Protein AF-0000000084935584 (afdb_homodimer)

Organism: Ferrimonas balearica (strain DSM 9799 / CCM 4581 / KCTC 23876 / PAT) (NCBI:txid550540)

Structure (mmCIF, N/CA/C/O backbone):
data_AF-0000000084935584-model_v1
#
loop_
_entity.id
_entity.type
_entity.pdbx_description
1 polymer 'Glutathione S-transferase domain protein'
#
loop_
_atom_site.group_PDB
_atom_site.id
_atom_site.type_symbol
_atom_site.label_atom_id
_atom_site.label_alt_id
_atom_site.label_comp_id
_atom_site.label_asym_id
_atom_site.label_entity_id
_atom_site.label_seq_id
_atom_site.pdbx_PDB_ins_code
_atom_site.Cartn_x
_atom_site.Cartn_y
_atom_site.Cartn_z
_atom_site.occupancy
_atom_site.B_iso_or_equiv
_atom_site.auth_seq_id
_atom_site.auth_comp_id
_atom_site.auth_asym_id
_atom_site.auth_atom_id
_atom_site.pdbx_PDB_model_num
ATOM 1 N N . MET A 1 1 ? 7.898 24.828 -8.164 1 92.5 1 MET A N 1
ATOM 2 C CA . MET A 1 1 ? 7.336 25 -6.828 1 92.5 1 MET A CA 1
ATOM 3 C C . MET A 1 1 ? 6.426 23.828 -6.469 1 92.5 1 MET A C 1
ATOM 5 O O . MET A 1 1 ? 5.641 23.375 -7.301 1 92.5 1 MET A O 1
ATOM 9 N N . ILE A 1 2 ? 6.57 23.297 -5.289 1 98.44 2 ILE A N 1
ATOM 10 C CA . ILE A 1 2 ? 5.762 22.172 -4.828 1 98.44 2 ILE A CA 1
ATOM 11 C C . ILE A 1 2 ? 4.371 22.656 -4.441 1 98.44 2 ILE A C 1
ATOM 13 O O . ILE A 1 2 ? 4.23 23.594 -3.646 1 98.44 2 ILE A O 1
ATOM 17 N N . THR A 1 3 ? 3.344 22.016 -5.035 1 98.81 3 THR A N 1
ATOM 18 C CA . THR A 1 3 ? 1.957 22.281 -4.66 1 98.81 3 THR A CA 1
ATOM 19 C C . THR A 1 3 ? 1.279 21 -4.164 1 98.81 3 THR A C 1
ATOM 21 O O . THR A 1 3 ? 1.305 19.984 -4.84 1 98.81 3 THR A O 1
ATOM 24 N N . LEU A 1 4 ? 0.753 21.109 -3.008 1 98.88 4 LEU A N 1
ATOM 25 C CA . LEU A 1 4 ? -0.009 20.016 -2.418 1 98.88 4 LEU A CA 1
ATOM 26 C C . LEU A 1 4 ? -1.506 20.297 -2.494 1 98.88 4 LEU A C 1
ATOM 28 O O . LEU A 1 4 ? -1.975 21.328 -2.023 1 98.88 4 LEU A O 1
ATOM 32 N N . TYR A 1 5 ? -2.258 19.406 -3.162 1 98.88 5 TYR A N 1
ATOM 33 C CA . TYR A 1 5 ? -3.713 19.469 -3.236 1 98.88 5 TYR A CA 1
ATOM 34 C C . TYR A 1 5 ? -4.348 18.578 -2.17 1 98.88 5 TYR A C 1
ATOM 36 O O . TYR A 1 5 ? -4.047 17.391 -2.088 1 98.88 5 TYR A O 1
ATOM 44 N N . GLY A 1 6 ? -5.129 19.188 -1.359 1 98.31 6 GLY A N 1
ATOM 45 C CA . GLY A 1 6 ? -5.68 18.391 -0.274 1 98.31 6 GLY A CA 1
ATOM 46 C C . GLY A 1 6 ? -6.828 19.078 0.445 1 98.31 6 GLY A C 1
ATOM 47 O O . GLY A 1 6 ? -7.379 20.062 -0.049 1 98.31 6 GLY A O 1
ATOM 48 N N . PHE A 1 7 ? -7.277 18.453 1.46 1 97.56 7 PHE A N 1
ATOM 49 C CA . PHE A 1 7 ? -8.266 18.938 2.426 1 97.56 7 PHE A CA 1
ATOM 50 C C . PHE A 1 7 ? -7.801 18.656 3.85 1 97.56 7 PHE A C 1
ATOM 52 O O . PHE A 1 7 ? -7.281 17.578 4.137 1 97.56 7 PHE A O 1
ATOM 59 N N . PRO A 1 8 ? -7.941 19.656 4.746 1 95.44 8 PRO A N 1
ATOM 60 C CA . PRO A 1 8 ? -7.449 19.453 6.113 1 95.44 8 PRO A CA 1
ATOM 61 C C . PRO A 1 8 ? -7.98 18.172 6.754 1 95.44 8 PRO A C 1
ATOM 63 O O . PRO A 1 8 ? -9.148 17.828 6.566 1 95.44 8 PRO A O 1
ATOM 66 N N . LYS A 1 9 ? -7.137 17.484 7.461 1 91.12 9 LYS A N 1
ATOM 67 C CA . LYS A 1 9 ? -7.43 16.281 8.227 1 91.12 9 LYS A CA 1
ATOM 68 C C . LYS A 1 9 ? -7.68 15.086 7.305 1 91.12 9 LYS A C 1
ATOM 70 O O . LYS A 1 9 ? -8.328 14.117 7.699 1 91.12 9 LYS A O 1
ATOM 75 N N . SER A 1 10 ? -7.363 15.211 6.027 1 96.06 10 SER A N 1
ATOM 76 C CA . SER A 1 10 ? -7.316 14.086 5.094 1 96.06 10 SER A CA 1
ATOM 77 C C . SER A 1 10 ? -5.902 13.531 4.973 1 96.06 10 SER A C 1
ATOM 79 O O . SER A 1 10 ? -5.012 13.914 5.734 1 96.06 10 SER A O 1
ATOM 81 N N . ARG A 1 11 ? -5.691 12.633 4.047 1 97.75 11 ARG A N 1
ATOM 82 C CA . ARG A 1 11 ? -4.371 12.039 3.863 1 97.75 11 ARG A CA 1
ATOM 83 C C . ARG A 1 11 ? -3.367 13.086 3.375 1 97.75 11 ARG A C 1
ATOM 85 O O . ARG A 1 11 ? -2.158 12.844 3.393 1 97.75 11 ARG A O 1
ATOM 92 N N . SER A 1 12 ? -3.842 14.266 2.957 1 98.31 12 SER A N 1
ATOM 93 C CA . SER A 1 12 ? -2.916 15.32 2.566 1 98.31 12 SER A CA 1
ATOM 94 C C . SER A 1 12 ? -2.035 15.75 3.736 1 98.31 12 SER A C 1
ATOM 96 O O . SER A 1 12 ? -0.905 16.203 3.537 1 98.31 12 SER A O 1
ATOM 98 N N . LEU A 1 13 ? -2.547 15.531 4.965 1 98.56 13 LEU A N 1
ATOM 99 C CA . LEU A 1 13 ? -1.786 15.922 6.145 1 98.56 13 LEU A CA 1
ATOM 100 C C . LEU A 1 13 ? -0.496 15.117 6.254 1 98.56 13 LEU A C 1
ATOM 102 O O . LEU A 1 13 ? 0.522 15.633 6.727 1 98.56 13 LEU A O 1
ATOM 106 N N . ARG A 1 14 ? -0.433 13.867 5.844 1 98.75 14 ARG A N 1
ATOM 107 C CA . ARG A 1 14 ? 0.793 13.078 5.809 1 98.75 14 ARG A CA 1
ATOM 108 C C . ARG A 1 14 ? 1.889 13.805 5.031 1 98.75 14 ARG A C 1
ATOM 110 O O . ARG A 1 14 ? 3.055 13.781 5.43 1 98.75 14 ARG A O 1
ATOM 117 N N . ILE A 1 15 ? 1.441 14.422 3.93 1 98.88 15 ILE A N 1
ATOM 118 C CA . ILE A 1 15 ? 2.377 15.016 2.98 1 98.88 15 ILE A CA 1
ATOM 119 C C . ILE A 1 15 ? 2.822 16.391 3.48 1 98.88 15 ILE A C 1
ATOM 121 O O . ILE A 1 15 ? 4.016 16.688 3.496 1 98.88 15 ILE A O 1
ATOM 125 N N . SER A 1 16 ? 1.83 17.219 3.914 1 98.94 16 SER A N 1
ATOM 126 C CA . SER A 1 16 ? 2.188 18.531 4.445 1 98.94 16 SER A CA 1
ATOM 127 C C . SER A 1 16 ? 3.076 18.406 5.68 1 98.94 16 SER A C 1
ATOM 129 O O . SER A 1 16 ? 4.02 19.188 5.852 1 98.94 16 SER A O 1
ATOM 131 N N . TRP A 1 17 ? 2.746 17.391 6.512 1 98.88 17 TRP A N 1
ATOM 132 C CA . TRP A 1 17 ? 3.557 17.078 7.68 1 98.88 17 TRP A CA 1
ATOM 133 C C . TRP A 1 17 ? 5.004 16.812 7.285 1 98.88 17 TRP A C 1
ATOM 135 O O . TRP A 1 17 ? 5.926 17.438 7.816 1 98.88 17 TRP A O 1
ATOM 145 N N . LEU A 1 18 ? 5.262 15.961 6.312 1 98.94 18 LEU A N 1
ATOM 146 C CA . LEU A 1 18 ? 6.605 15.617 5.852 1 98.94 18 LEU A CA 1
ATOM 147 C C . LEU A 1 18 ? 7.285 16.828 5.211 1 98.94 18 LEU A C 1
ATOM 149 O O . LEU A 1 18 ? 8.484 17.047 5.398 1 98.94 18 LEU A O 1
ATOM 153 N N . LEU A 1 19 ? 6.527 17.609 4.414 1 98.94 19 LEU A N 1
ATOM 154 C CA . LEU A 1 19 ? 7.07 18.828 3.822 1 98.94 19 LEU A CA 1
ATOM 155 C C . LEU A 1 19 ? 7.629 19.75 4.898 1 98.94 19 LEU A C 1
ATOM 157 O O . LEU A 1 19 ? 8.719 20.297 4.742 1 98.94 19 LEU A O 1
ATOM 161 N N . GLU A 1 20 ? 6.891 19.875 5.977 1 98.94 20 GLU A N 1
ATOM 162 C CA . GLU A 1 20 ? 7.332 20.719 7.09 1 98.94 20 GLU A CA 1
ATOM 163 C C . GLU A 1 20 ? 8.539 20.109 7.793 1 98.94 20 GLU A C 1
ATOM 165 O O . GLU A 1 20 ? 9.461 20.828 8.188 1 98.94 20 GLU A O 1
ATOM 170 N N . GLU A 1 21 ? 8.539 18.812 8.023 1 98.88 21 GLU A N 1
ATOM 171 C CA . GLU A 1 21 ? 9.68 18.125 8.617 1 98.88 21 GLU A CA 1
ATOM 172 C C . GLU A 1 21 ? 10.953 18.375 7.809 1 98.88 21 GLU A C 1
ATOM 174 O O . GLU A 1 21 ? 12.039 18.516 8.375 1 98.88 21 GLU A O 1
ATOM 179 N N . LEU A 1 22 ? 10.828 18.391 6.477 1 98.69 22 LEU A N 1
ATOM 180 C CA . LEU A 1 22 ? 11.969 18.5 5.574 1 98.69 22 LEU A CA 1
ATOM 181 C C . LEU A 1 22 ? 12.344 19.969 5.348 1 98.69 22 LEU A C 1
ATOM 183 O O . LEU A 1 22 ? 13.367 20.266 4.734 1 98.69 22 LEU A O 1
ATOM 187 N N . GLY A 1 23 ? 11.508 20.875 5.793 1 98.44 23 GLY A N 1
ATOM 188 C CA . GLY A 1 23 ? 11.773 22.297 5.66 1 98.44 23 GLY A CA 1
ATOM 189 C C . GLY A 1 23 ? 11.695 22.781 4.227 1 98.44 23 GLY A C 1
ATOM 190 O O . GLY A 1 23 ? 12.453 23.672 3.826 1 98.44 23 GLY A O 1
ATOM 191 N N . LEU A 1 24 ? 10.844 22.203 3.428 1 98.56 24 LEU A N 1
ATOM 192 C CA . LEU A 1 24 ? 10.719 22.562 2.02 1 98.56 24 LEU A CA 1
ATOM 193 C C . LEU A 1 24 ? 9.68 23.656 1.827 1 98.56 24 LEU A C 1
ATOM 195 O O . LEU A 1 24 ? 8.648 23.672 2.5 1 98.56 24 LEU A O 1
ATOM 199 N N . PRO A 1 25 ? 9.953 24.562 0.932 1 98.38 25 PRO A N 1
ATOM 200 C CA . PRO A 1 25 ? 8.867 25.469 0.537 1 98.38 25 PRO A CA 1
ATOM 201 C C . PRO A 1 25 ? 7.77 24.75 -0.258 1 98.38 25 PRO A C 1
ATOM 203 O O . PRO A 1 25 ? 8.062 23.922 -1.117 1 98.38 25 PRO A O 1
ATOM 206 N N . TRP A 1 26 ? 6.562 25.047 0.036 1 98.56 26 TRP A N 1
ATOM 207 C CA . TRP A 1 26 ? 5.434 24.422 -0.645 1 98.56 26 TRP A CA 1
ATOM 208 C C . TRP A 1 26 ? 4.188 25.281 -0.541 1 98.56 26 TRP A C 1
ATOM 210 O O . TRP A 1 26 ? 4.105 26.172 0.318 1 98.56 26 TRP A O 1
ATOM 220 N N . GLN A 1 27 ? 3.271 25.047 -1.46 1 98.19 27 GLN A N 1
ATOM 221 C CA . GLN A 1 27 ? 1.966 25.688 -1.467 1 98.19 27 GLN A CA 1
ATOM 222 C C . GLN A 1 27 ? 0.845 24.672 -1.274 1 98.19 27 GLN A C 1
ATOM 224 O O . GLN A 1 27 ? 0.965 23.516 -1.696 1 98.19 27 GLN A O 1
ATOM 229 N N . TYR A 1 28 ? -0.2 25.156 -0.622 1 98.38 28 TYR A N 1
ATOM 230 C CA . TYR A 1 28 ? -1.368 24.312 -0.404 1 98.38 28 TYR A CA 1
ATOM 231 C C . TYR A 1 28 ? -2.535 24.766 -1.278 1 98.38 28 TYR A C 1
ATOM 233 O O . TYR A 1 28 ? -2.867 25.938 -1.324 1 98.38 28 TYR A O 1
ATOM 241 N N . HIS A 1 29 ? -3.064 23.891 -2.02 1 98.19 29 HIS A N 1
ATOM 242 C CA . HIS A 1 29 ? -4.289 24.125 -2.781 1 98.19 29 HIS A CA 1
ATOM 243 C C . HIS A 1 29 ? -5.453 23.312 -2.211 1 98.19 29 HIS A C 1
ATOM 245 O O . HIS A 1 29 ? -5.488 22.094 -2.342 1 98.19 29 HIS A O 1
ATOM 251 N N . LEU A 1 30 ? -6.406 24 -1.669 1 98.12 30 LEU A N 1
ATOM 252 C CA . LEU A 1 30 ? -7.582 23.359 -1.087 1 98.12 30 LEU A CA 1
ATOM 253 C C . LEU A 1 30 ? -8.477 22.781 -2.174 1 98.12 30 LEU A C 1
ATOM 255 O O . LEU A 1 30 ? -8.805 23.453 -3.146 1 98.12 30 LEU A O 1
ATOM 259 N N . VAL A 1 31 ? -8.766 21.531 -2.074 1 97.94 31 VAL A N 1
ATOM 260 C CA . VAL A 1 31 ? -9.805 20.891 -2.875 1 97.94 31 VAL A CA 1
ATOM 261 C C . VAL A 1 31 ? -11.094 20.781 -2.059 1 97.94 31 VAL A C 1
ATOM 263 O O . VAL A 1 31 ? -11.258 19.844 -1.273 1 97.94 31 VAL A O 1
ATOM 266 N N . ASN A 1 32 ? -12.016 21.703 -2.236 1 95.12 32 ASN A N 1
ATOM 267 C CA . ASN A 1 32 ? -13.234 21.797 -1.443 1 95.12 32 ASN A CA 1
ATOM 268 C C . ASN A 1 32 ? -14.281 20.781 -1.905 1 95.12 32 ASN A C 1
ATOM 270 O O . ASN A 1 32 ? -14.914 20.969 -2.945 1 95.12 32 ASN A O 1
ATOM 274 N N . PHE A 1 33 ? -14.555 19.812 -1.088 1 90.75 33 PHE A N 1
ATOM 275 C CA . PHE A 1 33 ? -15.461 18.719 -1.448 1 90.75 33 PHE A CA 1
ATOM 276 C C . PHE A 1 33 ? -16.906 19.203 -1.421 1 90.75 33 PHE A C 1
ATOM 278 O O . PHE A 1 33 ? -17.75 18.688 -2.168 1 90.75 33 PHE A O 1
ATOM 285 N N . THR A 1 34 ? -17.203 20.141 -0.499 1 89 34 THR A N 1
ATOM 286 C CA . THR A 1 34 ? -18.547 20.688 -0.414 1 89 34 THR A CA 1
ATOM 287 C C . THR A 1 34 ? -18.953 21.359 -1.727 1 89 34 THR A C 1
ATOM 289 O O . THR A 1 34 ? -20.109 21.281 -2.146 1 89 34 THR A O 1
ATOM 292 N N . GLN A 1 35 ? -18 21.922 -2.334 1 92 35 GLN A N 1
ATOM 293 C CA . GLN A 1 35 ? -18.234 22.594 -3.609 1 92 35 GLN A CA 1
ATOM 294 C C . GLN A 1 35 ? -17.953 21.656 -4.781 1 92 35 GLN A C 1
ATOM 296 O O . GLN A 1 35 ? -17.953 22.078 -5.938 1 92 35 GLN A O 1
ATOM 301 N N . ARG A 1 36 ? -17.641 20.422 -4.566 1 93.25 36 ARG A N 1
ATOM 302 C CA . ARG A 1 36 ? -17.391 19.359 -5.531 1 93.25 36 ARG A CA 1
ATOM 303 C C . ARG A 1 36 ? -16.188 19.688 -6.41 1 93.25 36 ARG A C 1
ATOM 305 O O . ARG A 1 36 ? -16.156 19.344 -7.594 1 93.25 36 ARG A O 1
ATOM 312 N N . GLU A 1 37 ? -15.258 20.391 -5.895 1 95.38 37 GLU A N 1
ATOM 313 C CA . GLU A 1 37 ? -14.07 20.766 -6.648 1 95.38 37 GLU A CA 1
ATOM 314 C C . GLU A 1 37 ? -13.281 19.531 -7.082 1 95.38 37 GLU A C 1
ATOM 316 O O . GLU A 1 37 ? -12.562 19.562 -8.086 1 95.38 37 GLU A O 1
ATOM 321 N N . HIS A 1 38 ? -13.422 18.469 -6.328 1 95.38 38 HIS A N 1
ATOM 322 C CA . HIS A 1 38 ? -12.727 17.219 -6.656 1 95.38 38 HIS A CA 1
ATOM 323 C C . HIS A 1 38 ? -13.258 16.609 -7.949 1 95.38 38 HIS A C 1
ATOM 325 O O . HIS A 1 38 ? -12.648 15.703 -8.516 1 95.38 38 HIS A O 1
ATOM 331 N N . ARG A 1 39 ? -14.344 17.156 -8.469 1 95.44 39 ARG A N 1
ATOM 332 C CA . ARG A 1 39 ? -14.938 16.672 -9.703 1 95.44 39 ARG A CA 1
ATOM 333 C C . ARG A 1 39 ? -14.828 17.703 -10.812 1 95.44 39 ARG A C 1
ATOM 335 O O . ARG A 1 39 ? -15.305 17.484 -11.93 1 95.44 39 ARG A O 1
ATOM 342 N N . SER A 1 40 ? -14.258 18.859 -10.5 1 97.06 40 SER A N 1
ATOM 343 C CA . SER A 1 40 ? -14.078 19.891 -11.508 1 97.06 40 SER A CA 1
ATOM 344 C C . SER A 1 40 ? -13.094 19.453 -12.586 1 97.06 40 SER A C 1
ATOM 346 O O . SER A 1 40 ? -12.164 18.688 -12.312 1 97.06 40 SER A O 1
ATOM 348 N N . PRO A 1 41 ? -13.266 19.922 -13.836 1 97.25 41 PRO A N 1
ATOM 349 C CA . PRO A 1 41 ? -12.297 19.625 -14.898 1 97.25 41 PRO A CA 1
ATOM 350 C C . PRO A 1 41 ? -10.875 20.016 -14.523 1 97.25 41 PRO A C 1
ATOM 352 O O . PRO A 1 41 ? -9.922 19.328 -14.883 1 97.25 41 PRO A O 1
ATOM 355 N N . GLU A 1 42 ? -10.812 21.109 -13.844 1 96.75 42 GLU A N 1
ATOM 356 C CA . GLU A 1 42 ? -9.5 21.625 -13.445 1 96.75 42 GLU A CA 1
ATOM 357 C C . GLU A 1 42 ? -8.773 20.625 -12.539 1 96.75 42 GLU A C 1
ATOM 359 O O . GLU A 1 42 ? -7.602 20.312 -12.766 1 96.75 42 GLU A O 1
ATOM 364 N N . TYR A 1 43 ? -9.469 20.125 -11.5 1 97.81 43 TYR A N 1
ATOM 365 C CA . TYR A 1 43 ? -8.805 19.203 -10.586 1 97.81 43 TYR A CA 1
ATOM 366 C C . TYR A 1 43 ? -8.648 17.828 -11.227 1 97.81 43 TYR A C 1
ATOM 368 O O . TYR A 1 43 ? -7.645 17.141 -10.992 1 97.81 43 TYR A O 1
ATOM 376 N N . LEU A 1 44 ? -9.641 17.438 -12.023 1 97.19 44 LEU A N 1
ATOM 377 C CA . LEU A 1 44 ? -9.578 16.125 -12.672 1 97.19 44 LEU A CA 1
ATOM 378 C C . LEU A 1 44 ? -8.422 16.078 -13.664 1 97.19 44 LEU A C 1
ATOM 380 O O . LEU A 1 44 ? -7.922 14.992 -13.984 1 97.19 44 LEU A O 1
ATOM 384 N N . ALA A 1 45 ? -7.926 17.219 -14.156 1 96.38 45 ALA A N 1
ATOM 385 C CA . ALA A 1 45 ? -6.73 17.281 -15 1 96.38 45 ALA A CA 1
ATOM 386 C C . ALA A 1 45 ? -5.477 16.953 -14.188 1 96.38 45 ALA A C 1
ATOM 388 O O . ALA A 1 45 ? -4.461 16.531 -14.75 1 96.38 45 ALA A O 1
ATOM 389 N N . ILE A 1 46 ? -5.543 17.156 -12.859 1 96.81 46 ILE A N 1
ATOM 390 C CA . ILE A 1 46 ? -4.438 16.859 -11.961 1 96.81 46 ILE A CA 1
ATOM 391 C C . ILE A 1 46 ? -4.523 15.414 -11.492 1 96.81 46 ILE A C 1
ATOM 393 O O . ILE A 1 46 ? -3.537 14.68 -11.562 1 96.81 46 ILE A O 1
ATOM 397 N N . ASN A 1 47 ? -5.707 15.047 -11.07 1 96.75 47 ASN A N 1
ATOM 398 C CA . ASN A 1 47 ? -5.969 13.68 -10.617 1 96.75 47 ASN A CA 1
ATOM 399 C C . ASN A 1 47 ? -7.293 13.156 -11.172 1 96.75 47 ASN A C 1
ATOM 401 O O . ASN A 1 47 ? -8.352 13.391 -10.586 1 96.75 47 ASN A O 1
ATOM 405 N N . PRO A 1 48 ? -7.27 12.352 -12.188 1 94.56 48 PRO A N 1
ATOM 406 C CA . PRO A 1 48 ? -8.484 11.852 -12.836 1 94.56 48 PRO A CA 1
ATOM 407 C C . PRO A 1 48 ? -9.383 11.062 -11.883 1 94.56 48 PRO A C 1
ATOM 409 O O . PRO A 1 48 ? -10.594 10.969 -12.102 1 94.56 48 PRO A O 1
ATOM 412 N N . ALA A 1 49 ? -8.836 10.547 -10.828 1 93.38 49 ALA A N 1
ATOM 413 C CA . ALA A 1 49 ? -9.617 9.789 -9.859 1 93.38 49 ALA A CA 1
ATOM 414 C C . ALA A 1 49 ? -10.422 10.719 -8.953 1 93.38 49 ALA A C 1
ATOM 416 O O . ALA A 1 49 ? -11.32 10.273 -8.234 1 93.38 49 ALA A O 1
ATOM 417 N N . GLY A 1 50 ? -10.055 12.016 -8.93 1 95.31 50 GLY A N 1
ATOM 418 C CA . GLY A 1 50 ? -10.758 12.992 -8.117 1 95.31 50 GLY A CA 1
ATOM 419 C C . GLY A 1 50 ? -10.492 12.828 -6.633 1 95.31 50 GLY A C 1
ATOM 420 O O . GLY A 1 50 ? -11.289 13.273 -5.801 1 95.31 50 GLY A O 1
ATOM 421 N N . LYS A 1 51 ? -9.461 12.125 -6.312 1 95.44 51 LYS A N 1
ATOM 422 C CA . LYS A 1 51 ? -9.117 11.891 -4.914 1 95.44 51 LYS A CA 1
ATOM 423 C C . LYS A 1 51 ? -8.008 12.844 -4.457 1 95.44 51 LYS A C 1
ATOM 425 O O . LYS A 1 51 ? -7.395 13.531 -5.277 1 95.44 51 LYS A O 1
ATOM 430 N N . ILE A 1 52 ? -7.82 12.984 -3.211 1 97.44 52 ILE A N 1
ATOM 431 C CA . ILE A 1 52 ? -6.711 13.703 -2.598 1 97.44 52 ILE A CA 1
ATOM 432 C C . ILE A 1 52 ? -5.934 12.773 -1.672 1 97.44 52 ILE A C 1
ATOM 434 O O . ILE A 1 52 ? -6.488 11.797 -1.162 1 97.44 52 ILE A O 1
ATOM 438 N N . PRO A 1 53 ? -4.66 12.953 -1.458 1 98.56 53 PRO A N 1
ATOM 439 C CA . PRO A 1 53 ? -3.869 14.094 -1.931 1 98.56 53 PRO A CA 1
ATOM 440 C C . PRO A 1 53 ? -3.346 13.898 -3.352 1 98.56 53 PRO A C 1
ATOM 442 O O . PRO A 1 53 ? -3.312 12.766 -3.852 1 98.56 53 PRO A O 1
ATOM 445 N N . ALA A 1 54 ? -3.01 14.969 -4.004 1 98.75 54 ALA A N 1
ATOM 446 C CA . ALA A 1 54 ? -2.145 15.039 -5.176 1 98.75 54 ALA A CA 1
ATOM 447 C C . ALA A 1 54 ? -1.037 16.062 -4.98 1 98.75 54 ALA A C 1
ATOM 449 O O . ALA A 1 54 ? -1.166 16.984 -4.156 1 98.75 54 ALA A O 1
ATOM 450 N N . 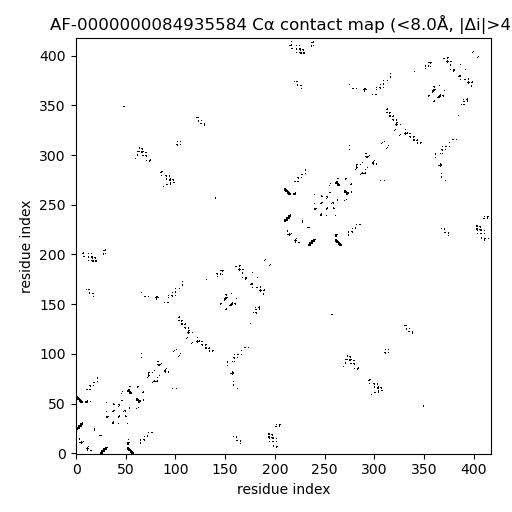LEU A 1 55 ? 0.067 15.93 -5.605 1 98.81 55 LEU A N 1
ATOM 451 C CA . LEU A 1 55 ? 1.192 16.859 -5.531 1 98.81 55 LEU A CA 1
ATOM 452 C C . LEU A 1 55 ? 1.749 17.156 -6.922 1 98.81 55 LEU A C 1
ATOM 454 O O . LEU A 1 55 ? 1.911 16.25 -7.734 1 98.81 55 LEU A O 1
ATOM 458 N N . THR A 1 56 ? 1.951 18.391 -7.234 1 98.56 56 THR A N 1
ATOM 459 C CA . THR A 1 56 ? 2.664 18.766 -8.453 1 98.56 56 THR A CA 1
ATOM 460 C C . THR A 1 56 ? 4.004 19.422 -8.109 1 98.56 56 THR A C 1
ATOM 462 O O . THR A 1 56 ? 4.105 20.156 -7.137 1 98.56 56 THR A O 1
ATOM 465 N N . ASN A 1 57 ? 5.012 19.141 -8.75 1 97.81 57 ASN A N 1
ATOM 466 C CA . ASN A 1 57 ? 6.355 19.703 -8.688 1 97.81 57 ASN A CA 1
ATOM 467 C C . ASN A 1 57 ? 6.992 19.797 -10.07 1 97.81 57 ASN A C 1
ATOM 469 O O . ASN A 1 57 ? 7.539 18.812 -10.57 1 97.81 57 ASN A O 1
ATOM 473 N N . GLY A 1 58 ? 7.012 20.969 -10.703 1 95.19 58 GLY A N 1
ATOM 474 C CA . GLY A 1 58 ? 7.363 21.062 -12.109 1 95.19 58 GLY A CA 1
ATOM 475 C C . GLY A 1 58 ? 6.434 20.266 -13.008 1 95.19 58 GLY A C 1
ATOM 476 O O . GLY A 1 58 ? 5.215 20.438 -12.953 1 95.19 58 GLY A O 1
ATOM 477 N N . ASP A 1 59 ? 7 19.359 -13.766 1 94.06 59 ASP A N 1
ATOM 478 C CA . ASP A 1 59 ? 6.207 18.578 -14.703 1 94.06 59 ASP A CA 1
ATOM 479 C C . ASP A 1 59 ? 5.688 17.297 -14.047 1 94.06 59 ASP A C 1
ATOM 481 O O . ASP A 1 59 ? 4.918 16.547 -14.656 1 94.06 59 ASP A O 1
ATOM 485 N N . LEU A 1 60 ? 6.059 17.125 -12.836 1 96.56 60 LEU A N 1
ATOM 486 C CA . LEU A 1 60 ? 5.676 15.898 -12.148 1 96.56 60 LEU A CA 1
ATOM 487 C C . LEU A 1 60 ? 4.355 16.078 -11.406 1 96.56 60 LEU A C 1
ATOM 489 O O . LEU A 1 60 ? 4.168 17.078 -10.703 1 96.56 60 LEU A O 1
ATOM 493 N N . THR A 1 61 ? 3.396 15.203 -11.609 1 97.88 61 THR A N 1
ATOM 494 C CA . THR A 1 61 ? 2.164 15.078 -10.836 1 97.88 61 THR A CA 1
ATOM 495 C C . THR A 1 61 ? 2.07 13.695 -10.188 1 97.88 61 THR A C 1
ATOM 497 O O . THR A 1 61 ? 2.242 12.68 -10.859 1 97.88 61 THR A O 1
ATOM 500 N N . LEU A 1 62 ? 1.885 13.711 -8.922 1 98.19 62 LEU A N 1
ATOM 501 C CA . LEU A 1 62 ? 1.854 12.445 -8.195 1 98.19 62 LEU A CA 1
ATOM 502 C C . LEU A 1 62 ? 0.609 12.352 -7.316 1 98.19 62 LEU A C 1
ATOM 504 O O . LEU A 1 62 ? 0.178 13.352 -6.738 1 98.19 62 LEU A O 1
ATOM 508 N N . THR A 1 63 ? 0.095 11.133 -7.27 1 97.88 63 THR A N 1
ATOM 509 C CA . THR A 1 63 ? -0.927 10.781 -6.289 1 97.88 63 THR A CA 1
ATOM 510 C C . THR A 1 63 ? -0.483 9.594 -5.445 1 97.88 63 THR A C 1
ATOM 512 O O . THR A 1 63 ? 0.654 9.125 -5.562 1 97.88 63 THR A O 1
ATOM 515 N N . GLU A 1 64 ? -1.407 9.133 -4.613 1 98.31 64 GLU A N 1
ATOM 516 C CA . GLU A 1 64 ? -1.082 8.133 -3.607 1 98.31 64 GLU A CA 1
ATOM 517 C C . GLU A 1 64 ? -0.193 8.711 -2.514 1 98.31 64 GLU A C 1
ATOM 519 O O . GLU A 1 64 ? 0.98 9.008 -2.75 1 98.31 64 GLU A O 1
ATOM 524 N N . SER A 1 65 ? -0.72 8.836 -1.324 1 98.62 65 SER A N 1
ATOM 525 C CA . SER A 1 65 ? -0.018 9.531 -0.248 1 98.62 65 SER A CA 1
ATOM 526 C C . SER A 1 65 ? 1.282 8.82 0.11 1 98.62 65 SER A C 1
ATOM 528 O O . SER A 1 65 ? 2.291 9.461 0.397 1 98.62 65 SER A O 1
ATOM 530 N N . GLY A 1 66 ? 1.29 7.438 0.098 1 98.75 66 GLY A N 1
ATOM 531 C CA . GLY A 1 66 ? 2.527 6.711 0.337 1 98.75 66 GLY A CA 1
ATOM 532 C C . GLY A 1 66 ? 3.609 7.023 -0.679 1 98.75 66 GLY A C 1
ATOM 533 O O . GLY A 1 66 ? 4.766 7.242 -0.314 1 98.75 66 GLY A O 1
ATOM 534 N N . ALA A 1 67 ? 3.24 7.086 -1.954 1 98.75 67 ALA A N 1
ATOM 535 C CA . ALA A 1 67 ? 4.176 7.359 -3.043 1 98.75 67 ALA A CA 1
ATOM 536 C C . ALA A 1 67 ? 4.711 8.789 -2.957 1 98.75 67 ALA A C 1
ATOM 538 O O . ALA A 1 67 ? 5.906 9.023 -3.156 1 98.75 67 ALA A O 1
ATOM 539 N N . ILE A 1 68 ? 3.826 9.75 -2.67 1 98.81 68 ILE A N 1
ATOM 540 C CA . ILE A 1 68 ? 4.227 11.148 -2.549 1 98.81 68 ILE A CA 1
ATOM 541 C C . ILE A 1 68 ? 5.238 11.297 -1.415 1 98.81 68 ILE A C 1
ATOM 543 O O . ILE A 1 68 ? 6.258 11.977 -1.568 1 98.81 68 ILE A O 1
ATOM 547 N N . ALA A 1 69 ? 4.965 10.664 -0.276 1 98.88 69 ALA A N 1
ATOM 548 C CA . ALA A 1 69 ? 5.863 10.742 0.871 1 98.88 69 ALA A CA 1
ATOM 549 C C . ALA A 1 69 ? 7.234 10.164 0.537 1 98.88 69 ALA A C 1
ATOM 551 O O . ALA A 1 69 ? 8.266 10.75 0.869 1 98.88 69 ALA A O 1
ATOM 552 N N . LEU A 1 70 ? 7.238 9.016 -0.125 1 98.75 70 LEU A N 1
ATOM 553 C CA . LEU A 1 70 ? 8.5 8.398 -0.526 1 98.75 70 LEU A CA 1
ATOM 554 C C . LEU A 1 70 ? 9.273 9.312 -1.474 1 98.75 70 LEU A C 1
ATOM 556 O O . LEU A 1 70 ? 10.477 9.5 -1.314 1 98.75 70 LEU A O 1
ATOM 560 N N . TYR A 1 71 ? 8.578 9.867 -2.447 1 98.5 71 TYR A N 1
ATOM 561 C CA . TYR A 1 71 ? 9.188 10.773 -3.412 1 98.5 71 TYR A CA 1
ATOM 562 C C . TYR A 1 71 ? 9.883 11.938 -2.707 1 98.5 71 TYR A C 1
ATOM 564 O O . TYR A 1 71 ? 11.055 12.219 -2.971 1 98.5 71 TYR A O 1
ATOM 572 N N . LEU A 1 72 ? 9.219 12.555 -1.773 1 98.69 72 LEU A N 1
ATOM 573 C CA . LEU A 1 72 ? 9.758 13.711 -1.063 1 98.69 72 LEU A CA 1
ATOM 574 C C . LEU A 1 72 ? 10.984 13.312 -0.245 1 98.69 72 LEU A C 1
ATOM 576 O O . LEU A 1 72 ? 11.992 14.023 -0.25 1 98.69 72 LEU A O 1
ATOM 580 N N . ALA A 1 73 ? 10.859 12.219 0.457 1 98.56 73 ALA A N 1
ATOM 581 C CA . ALA A 1 73 ? 11.969 11.773 1.298 1 98.56 73 ALA A CA 1
ATOM 582 C C . ALA A 1 73 ? 13.188 11.414 0.454 1 98.56 73 ALA A C 1
ATOM 584 O O . ALA A 1 73 ? 14.32 11.75 0.812 1 98.56 73 ALA A O 1
ATOM 585 N N . LYS A 1 74 ? 12.977 10.719 -0.676 1 97.44 74 LYS A N 1
ATOM 586 C CA . LYS A 1 74 ? 14.086 10.297 -1.536 1 97.44 74 LYS A CA 1
ATOM 587 C C . LYS A 1 74 ? 14.75 11.5 -2.197 1 97.44 74 LYS A C 1
ATOM 589 O O . LYS A 1 74 ? 15.984 11.562 -2.281 1 97.44 74 LYS A O 1
ATOM 594 N N . ARG A 1 75 ? 13.938 12.391 -2.621 1 96.12 75 ARG A N 1
ATOM 595 C CA . ARG A 1 75 ? 14.438 13.492 -3.432 1 96.12 75 ARG A CA 1
ATOM 596 C C . ARG A 1 75 ? 15.062 14.578 -2.557 1 96.12 75 ARG A C 1
ATOM 598 O O . ARG A 1 75 ? 16.078 15.18 -2.926 1 96.12 75 ARG A O 1
ATOM 605 N N . TYR A 1 76 ? 14.492 14.797 -1.377 1 97.25 76 TYR A N 1
ATOM 606 C CA . TYR A 1 76 ? 14.852 16 -0.638 1 97.25 76 TYR A CA 1
ATOM 607 C C . TYR A 1 76 ? 15.344 15.656 0.762 1 97.25 76 TYR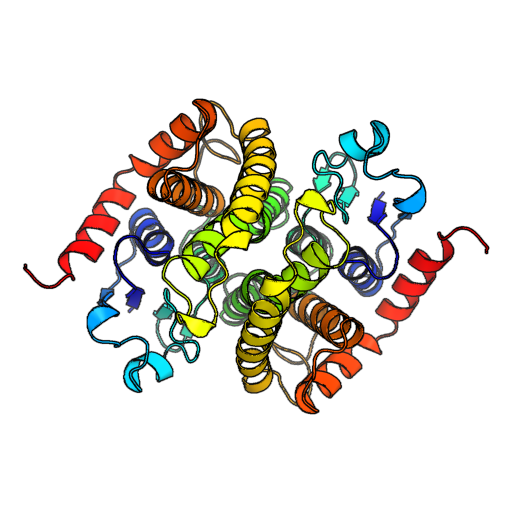 A C 1
ATOM 609 O O . TYR A 1 76 ? 15.883 16.516 1.469 1 97.25 76 TYR A O 1
ATOM 617 N N . GLY A 1 77 ? 15.203 14.406 1.203 1 97.5 77 GLY A N 1
ATOM 618 C CA . GLY A 1 77 ? 15.477 14.039 2.582 1 97.5 77 GLY A CA 1
ATOM 619 C C . GLY A 1 77 ? 16.953 14.008 2.906 1 97.5 77 GLY A C 1
ATOM 620 O O . GLY A 1 77 ? 17.344 14.125 4.07 1 97.5 77 GLY A O 1
ATOM 621 N N . LYS A 1 78 ? 17.781 13.781 1.876 1 96.31 78 LYS A N 1
ATOM 622 C CA . LYS A 1 78 ? 19.219 13.695 2.076 1 96.31 78 LYS A CA 1
ATOM 623 C C . LYS A 1 78 ? 19.578 12.711 3.188 1 96.31 78 LYS A C 1
ATOM 625 O O . LYS A 1 78 ? 20.359 13.023 4.082 1 96.31 78 LYS A O 1
ATOM 630 N N . GLY A 1 79 ? 18.922 11.617 3.146 1 94.38 79 GLY A N 1
ATOM 631 C CA . GLY A 1 79 ? 19.219 10.555 4.094 1 94.38 79 GLY A CA 1
ATOM 632 C C . GLY A 1 79 ? 18.328 10.57 5.312 1 94.38 79 GLY A C 1
ATOM 633 O O . GLY A 1 79 ? 18.375 9.664 6.141 1 94.38 79 GLY A O 1
ATOM 634 N N . ARG A 1 80 ? 17.609 11.648 5.414 1 97.44 80 ARG A N 1
ATOM 635 C CA . ARG A 1 80 ? 16.625 11.711 6.492 1 97.44 80 ARG A CA 1
ATOM 636 C C . ARG A 1 80 ? 15.305 11.086 6.066 1 97.44 80 ARG A C 1
ATOM 638 O O . ARG A 1 80 ? 14.953 11.109 4.883 1 97.44 80 ARG A O 1
ATOM 645 N N . PHE A 1 81 ? 14.555 10.391 6.992 1 98.56 81 PHE A N 1
ATOM 646 C CA . PHE A 1 81 ? 13.195 9.883 6.898 1 98.56 81 PHE A CA 1
ATOM 647 C C . PHE A 1 81 ? 13.156 8.586 6.094 1 98.56 81 PHE A C 1
ATOM 649 O O . PHE A 1 81 ? 12.078 8.055 5.809 1 98.56 81 PHE A O 1
ATOM 656 N N . LEU A 1 82 ? 14.234 8.125 5.629 1 98.19 82 LEU A N 1
ATOM 657 C CA . LEU A 1 82 ? 14.367 6.797 5.043 1 98.19 82 LEU A CA 1
ATOM 658 C C . LEU A 1 82 ? 15.633 6.109 5.535 1 98.19 82 LEU A C 1
ATOM 660 O O . LEU A 1 82 ? 16.672 6.762 5.727 1 98.19 82 LEU A O 1
ATOM 664 N N . PRO A 1 83 ? 15.555 4.777 5.715 1 97.31 83 PRO A N 1
ATOM 665 C CA . PRO A 1 83 ? 16.797 4.047 5.977 1 97.31 83 PRO A CA 1
ATOM 666 C C . PRO A 1 83 ? 17.703 3.959 4.75 1 97.31 83 PRO A C 1
ATOM 668 O O . PRO A 1 83 ? 17.281 4.324 3.648 1 97.31 83 PRO A O 1
ATOM 671 N N . VAL A 1 84 ? 18.984 3.502 5.016 1 94.44 84 VAL A N 1
ATOM 672 C CA . VAL A 1 84 ? 19.906 3.27 3.912 1 94.44 84 VAL A CA 1
ATOM 673 C C . VAL A 1 84 ? 19.344 2.209 2.973 1 94.44 84 VAL A C 1
ATOM 675 O O . VAL A 1 84 ? 18.984 1.111 3.408 1 94.44 84 VAL A O 1
ATOM 678 N N . ALA A 1 85 ? 19.234 2.549 1.685 1 90.75 85 ALA A N 1
ATOM 679 C CA . ALA A 1 85 ? 18.656 1.663 0.683 1 90.75 85 ALA A CA 1
ATOM 680 C C . ALA A 1 85 ? 19.359 0.309 0.669 1 90.75 85 ALA A C 1
ATOM 682 O O . ALA A 1 85 ? 20.578 0.242 0.691 1 90.75 85 ALA A O 1
ATOM 683 N N . GLY A 1 86 ? 18.641 -0.701 0.698 1 90.56 86 GLY A N 1
ATOM 684 C CA . GLY A 1 86 ? 19.188 -2.043 0.596 1 90.56 86 GLY A CA 1
ATOM 685 C C . GLY A 1 86 ? 19.531 -2.648 1.942 1 90.56 86 GLY A C 1
ATOM 686 O O . GLY A 1 86 ? 19.859 -3.834 2.029 1 90.56 86 GLY A O 1
ATOM 687 N N . SER A 1 87 ? 19.469 -1.84 3.018 1 94.44 87 SER A N 1
ATOM 688 C CA . SER A 1 87 ? 19.734 -2.342 4.359 1 94.44 87 SER A CA 1
ATOM 689 C C . SER A 1 87 ? 18.562 -3.143 4.902 1 94.44 87 SER A C 1
ATOM 691 O O . SER A 1 87 ? 17.469 -3.135 4.316 1 94.44 87 SER A O 1
ATOM 693 N N . ASP A 1 88 ? 18.781 -3.885 5.961 1 95.31 88 ASP A N 1
ATOM 694 C CA . ASP A 1 88 ? 17.688 -4.586 6.633 1 95.31 88 ASP A CA 1
ATOM 695 C C . ASP A 1 88 ? 16.625 -3.605 7.125 1 95.31 88 ASP A C 1
ATOM 697 O O . ASP A 1 88 ? 15.438 -3.902 7.078 1 95.31 88 ASP A O 1
ATOM 701 N N . GLU A 1 89 ? 17.078 -2.441 7.594 1 97.06 89 GLU A N 1
ATOM 702 C CA . GLU A 1 89 ? 16.141 -1.412 8.039 1 97.06 89 GLU A CA 1
ATOM 703 C C . GLU A 1 89 ? 15.266 -0.931 6.883 1 97.06 89 GLU A C 1
ATOM 705 O O . GLU A 1 89 ? 14.094 -0.594 7.086 1 97.06 89 GLU A O 1
ATOM 710 N N . ASP A 1 90 ? 15.875 -0.872 5.715 1 97.56 90 ASP A N 1
ATOM 711 C CA . ASP A 1 90 ? 15.125 -0.498 4.523 1 97.56 90 ASP A CA 1
ATOM 712 C C . ASP A 1 90 ? 14.031 -1.523 4.215 1 97.56 90 ASP A C 1
ATOM 714 O O . ASP A 1 90 ? 12.898 -1.157 3.898 1 97.56 90 ASP A O 1
ATOM 718 N N . ALA A 1 91 ? 14.344 -2.797 4.352 1 98 91 ALA A N 1
ATOM 719 C CA . ALA A 1 91 ? 13.359 -3.865 4.164 1 98 91 ALA A CA 1
ATOM 720 C C . ALA A 1 91 ? 12.227 -3.754 5.176 1 98 91 ALA A C 1
ATOM 722 O O . ALA A 1 91 ? 11.055 -3.908 4.82 1 98 91 ALA A O 1
ATOM 723 N N . LEU A 1 92 ? 12.578 -3.434 6.379 1 98.25 92 LEU A N 1
ATOM 724 C CA . LEU A 1 92 ? 11.578 -3.289 7.438 1 98.25 92 LEU A CA 1
ATOM 725 C C . LEU A 1 92 ? 10.719 -2.051 7.207 1 98.25 92 LEU A C 1
ATOM 727 O O . LEU A 1 92 ? 9.523 -2.061 7.496 1 98.25 92 LEU A O 1
ATOM 731 N N . HIS A 1 93 ? 11.336 -1.026 6.754 1 98.69 93 HIS A N 1
ATOM 732 C CA . HIS A 1 93 ? 10.578 0.163 6.395 1 98.69 93 HIS A CA 1
ATOM 733 C C . HIS A 1 93 ? 9.523 -0.157 5.34 1 98.69 93 HIS A C 1
ATOM 735 O O . HIS A 1 93 ? 8.367 0.265 5.465 1 98.69 93 HIS A O 1
ATOM 741 N N . ASP A 1 94 ? 9.914 -0.892 4.305 1 98.62 94 ASP A N 1
ATOM 742 C CA . ASP A 1 94 ? 8.977 -1.258 3.242 1 98.62 94 ASP A CA 1
ATOM 743 C C . ASP A 1 94 ? 7.863 -2.156 3.775 1 98.62 94 ASP A C 1
ATOM 745 O O . ASP A 1 94 ? 6.715 -2.051 3.344 1 98.62 94 ASP A O 1
ATOM 749 N N . PHE A 1 95 ? 8.242 -3.027 4.707 1 98.56 95 PHE A N 1
ATOM 750 C CA . PHE A 1 95 ? 7.215 -3.803 5.391 1 98.56 95 PHE A CA 1
ATOM 751 C C . PHE A 1 95 ? 6.184 -2.887 6.039 1 98.56 95 PHE A C 1
ATOM 753 O O . PHE A 1 95 ? 4.98 -3.043 5.816 1 98.56 95 PHE A O 1
ATOM 760 N N . TRP A 1 96 ? 6.605 -1.946 6.848 1 98.81 96 TRP A N 1
ATOM 761 C CA . TRP A 1 96 ? 5.699 -1.05 7.559 1 98.81 96 TRP A CA 1
ATOM 762 C C . TRP A 1 96 ? 4.848 -0.244 6.586 1 98.81 96 TRP A C 1
ATOM 764 O O . TRP A 1 96 ? 3.641 -0.095 6.785 1 98.81 96 TRP A O 1
ATOM 774 N N . LEU A 1 97 ? 5.516 0.269 5.539 1 98.75 97 LEU A N 1
ATOM 775 C CA . LEU A 1 97 ? 4.781 1.017 4.523 1 98.75 97 LEU A CA 1
ATOM 776 C C . LEU A 1 97 ? 3.611 0.199 3.984 1 98.75 97 LEU A C 1
ATOM 778 O O . LEU A 1 97 ? 2.467 0.654 4.012 1 98.75 97 LEU A O 1
ATOM 782 N N . CYS A 1 98 ? 3.924 -1.005 3.541 1 98.81 98 CYS A N 1
ATOM 783 C CA . CYS A 1 98 ? 2.908 -1.857 2.936 1 98.81 98 CYS A CA 1
ATOM 784 C C . CYS A 1 98 ? 1.865 -2.277 3.965 1 98.81 98 CYS A C 1
ATOM 786 O O . CYS A 1 98 ? 0.664 -2.225 3.697 1 98.81 98 CYS A O 1
ATOM 788 N N . TYR A 1 99 ? 2.322 -2.678 5.18 1 98.75 99 TYR A N 1
ATOM 789 C CA . TYR A 1 99 ? 1.408 -3.146 6.211 1 98.75 99 TYR A CA 1
ATOM 790 C C . TYR A 1 99 ? 0.441 -2.045 6.629 1 98.75 99 TYR A C 1
ATOM 792 O O . TYR A 1 99 ? -0.761 -2.283 6.766 1 98.75 99 TYR A O 1
ATOM 800 N N . ILE A 1 100 ? 0.948 -0.855 6.793 1 98.81 100 ILE A N 1
ATOM 801 C CA . ILE A 1 100 ? 0.12 0.268 7.223 1 98.81 100 ILE A CA 1
ATOM 802 C C . ILE A 1 100 ? -0.938 0.562 6.16 1 98.81 100 ILE A C 1
ATOM 804 O O . ILE A 1 100 ? -2.121 0.699 6.477 1 98.81 100 ILE A O 1
ATOM 808 N N . LEU A 1 101 ? -0.528 0.593 4.922 1 98.69 101 LEU A N 1
ATOM 809 C CA . LEU A 1 101 ? -1.413 1.039 3.852 1 98.69 101 LEU A CA 1
ATOM 810 C C . LEU A 1 101 ? -2.426 -0.045 3.498 1 98.69 101 LEU A C 1
ATOM 812 O O . LEU A 1 101 ? -3.58 0.255 3.184 1 98.69 101 LEU A O 1
ATOM 816 N N . THR A 1 102 ? -2.004 -1.341 3.605 1 98.25 102 THR A N 1
ATOM 817 C CA . THR A 1 102 ? -2.836 -2.383 3.014 1 98.25 102 THR A CA 1
ATOM 818 C C . THR A 1 102 ? -3.576 -3.164 4.098 1 98.25 102 THR A C 1
ATOM 820 O O . THR A 1 102 ? -4.617 -3.77 3.832 1 98.25 102 THR A O 1
ATOM 823 N N . GLU A 1 103 ? -3.035 -3.186 5.316 1 98.12 103 GLU A N 1
ATOM 824 C CA . GLU A 1 103 ? -3.629 -4.004 6.367 1 98.12 103 GLU A CA 1
ATOM 825 C C . GLU A 1 103 ? -4.266 -3.141 7.453 1 98.12 103 GLU A C 1
ATOM 827 O O . GLU A 1 103 ? -5.414 -3.365 7.836 1 98.12 103 GLU A O 1
ATOM 832 N N . LEU A 1 104 ? -3.574 -2.17 7.902 1 98.75 104 LEU A N 1
ATOM 833 C CA . LEU A 1 104 ? -4.059 -1.377 9.023 1 98.75 104 LEU A CA 1
ATOM 834 C C . LEU A 1 104 ? -5.062 -0.328 8.562 1 98.75 104 LEU A C 1
ATOM 836 O O . LEU A 1 104 ? -6.152 -0.21 9.125 1 98.75 104 LEU A O 1
ATOM 840 N N . GLU A 1 105 ? -4.711 0.392 7.531 1 98.69 105 GLU A N 1
ATOM 841 C CA . GLU A 1 105 ? -5.496 1.544 7.098 1 98.69 105 GLU A CA 1
ATOM 842 C C . GLU A 1 105 ? -6.734 1.107 6.32 1 98.69 105 GLU A C 1
ATOM 844 O O . GLU A 1 105 ? -7.773 1.764 6.383 1 98.69 105 GLU A O 1
ATOM 849 N N . GLN A 1 106 ? -6.633 0.012 5.605 1 98.25 106 GLN A N 1
ATOM 850 C CA . GLN A 1 106 ? -7.672 -0.389 4.66 1 98.25 106 GLN A CA 1
ATOM 851 C C . GLN A 1 106 ? -9.008 -0.593 5.371 1 98.25 106 GLN A C 1
ATOM 853 O O . GLN A 1 106 ? -10.039 -0.097 4.914 1 98.25 106 GLN A O 1
ATOM 858 N N . PRO A 1 107 ? -9.109 -1.309 6.547 1 98.5 107 PRO A N 1
ATOM 859 C CA . PRO A 1 107 ? -10.398 -1.438 7.223 1 98.5 107 PRO A CA 1
ATOM 860 C C . PRO A 1 107 ? -10.953 -0.099 7.711 1 98.5 107 PRO A C 1
ATOM 862 O O . PRO A 1 107 ? -12.164 0.109 7.719 1 98.5 107 PRO A O 1
ATOM 865 N N . LEU A 1 108 ? -10.102 0.788 8.102 1 98.5 108 LEU A N 1
ATOM 866 C CA . LEU A 1 108 ? -10.547 2.125 8.484 1 98.5 108 LEU A CA 1
ATOM 867 C C . LEU A 1 108 ? -11.156 2.854 7.285 1 98.5 108 LEU A C 1
ATOM 869 O O . LEU A 1 108 ? -12.211 3.482 7.406 1 98.5 108 LEU A O 1
ATOM 873 N N . TRP A 1 109 ? -10.461 2.754 6.172 1 98.19 109 TRP A N 1
ATOM 874 C CA . TRP A 1 109 ? -10.961 3.412 4.973 1 98.19 109 TRP A CA 1
ATOM 875 C C . TRP A 1 109 ? -12.258 2.771 4.5 1 98.19 109 TRP A C 1
ATOM 877 O O . TRP A 1 109 ? -13.156 3.459 4 1 98.19 109 TRP A O 1
ATOM 887 N N . THR A 1 110 ? -12.367 1.44 4.684 1 98.62 110 THR A N 1
ATOM 888 C CA . THR A 1 110 ? -13.641 0.776 4.41 1 98.62 110 THR A CA 1
ATOM 889 C C . THR A 1 110 ? -14.758 1.378 5.258 1 98.62 110 THR A C 1
ATOM 891 O O . THR A 1 110 ? -15.852 1.632 4.754 1 98.62 110 THR A O 1
ATOM 894 N N . MET A 1 111 ? -14.508 1.655 6.535 1 98.5 111 MET A N 1
ATOM 895 C CA . MET A 1 111 ? -15.5 2.322 7.379 1 98.5 111 MET A CA 1
ATOM 896 C C . MET A 1 111 ? -15.859 3.689 6.812 1 98.5 111 MET A C 1
ATOM 898 O O . MET A 1 111 ? -17.047 4.012 6.676 1 98.5 111 MET A O 1
ATOM 902 N N . GLY A 1 112 ? -14.852 4.477 6.461 1 97.56 112 GLY A N 1
ATOM 903 C CA . GLY A 1 112 ? -15.109 5.789 5.895 1 97.56 112 GLY A CA 1
ATOM 904 C C . GLY A 1 112 ? -15.891 5.738 4.598 1 97.56 112 GLY A C 1
ATOM 905 O O . GLY A 1 112 ? -16.828 6.512 4.398 1 97.56 112 GLY A O 1
ATOM 906 N N . LYS A 1 113 ? -15.516 4.832 3.682 1 97.62 113 LYS A N 1
ATOM 907 C CA . LYS A 1 113 ? -16.188 4.664 2.395 1 97.62 113 LYS A CA 1
ATOM 908 C C . LYS A 1 113 ? -17.672 4.402 2.58 1 97.62 113 LYS A C 1
ATOM 910 O O . LYS A 1 113 ? -18.5 5.027 1.919 1 97.62 113 LYS A O 1
ATOM 915 N N . HIS A 1 114 ? -18.031 3.537 3.551 1 98.5 114 HIS A N 1
ATOM 916 C CA . HIS A 1 114 ? -19.406 3.064 3.674 1 98.5 114 HIS A CA 1
ATOM 917 C C . HIS A 1 114 ? -20.203 3.934 4.641 1 98.5 114 HIS A C 1
ATOM 919 O O . HIS A 1 114 ? -21.422 3.785 4.758 1 98.5 114 HIS A O 1
ATOM 925 N N . LYS A 1 115 ? -19.5 4.863 5.293 1 97.25 115 LYS A N 1
ATOM 926 C CA . LYS A 1 115 ? -20.203 5.828 6.141 1 97.25 115 LYS A CA 1
ATOM 927 C C . LYS A 1 115 ? -20.453 7.137 5.391 1 97.25 115 LYS A C 1
ATOM 929 O O . LYS A 1 115 ? -21.5 7.762 5.559 1 97.25 115 LYS A O 1
ATOM 934 N N . PHE A 1 116 ? -19.422 7.578 4.488 1 93.5 116 PHE A N 1
ATOM 935 C CA . PHE A 1 116 ? -19.625 8.938 3.998 1 93.5 116 PHE A CA 1
ATOM 936 C C . PHE A 1 116 ? -19.016 9.109 2.613 1 93.5 116 PHE A C 1
ATOM 938 O O . PHE A 1 116 ? -19.406 10.016 1.868 1 93.5 116 PHE A O 1
ATOM 945 N N . ALA A 1 117 ? -18.047 8.336 2.23 1 93.5 117 ALA A N 1
ATOM 946 C CA . ALA A 1 117 ? -17.25 8.672 1.05 1 93.5 117 ALA A CA 1
ATOM 947 C C . ALA A 1 117 ? -17.922 8.164 -0.223 1 93.5 117 ALA A C 1
ATOM 949 O O . ALA A 1 117 ? -17.906 8.844 -1.252 1 93.5 117 ALA A O 1
ATOM 950 N N . LEU A 1 118 ? -18.453 6.914 -0.191 1 96.19 118 LEU A N 1
ATOM 951 C CA . LEU A 1 118 ? -19.109 6.352 -1.363 1 96.19 118 LEU A CA 1
ATOM 952 C C . LEU A 1 118 ? -20.5 6.965 -1.553 1 96.19 118 LEU A C 1
ATOM 954 O O . LEU A 1 118 ? -21.109 7.414 -0.587 1 96.19 118 LEU A O 1
ATOM 958 N N . PRO A 1 119 ? -20.938 6.977 -2.82 1 95.12 119 PRO A N 1
ATOM 959 C CA . PRO A 1 119 ? -22.344 7.332 -3.002 1 95.12 119 PRO A CA 1
ATOM 960 C C . PRO A 1 119 ? -23.281 6.457 -2.184 1 95.12 119 PRO A C 1
ATOM 962 O O . PRO A 1 119 ? -23.016 5.27 -1.986 1 95.12 119 PRO A O 1
ATOM 965 N N . PRO A 1 120 ? -24.359 7.062 -1.75 1 96.5 120 PRO A N 1
ATOM 966 C CA . PRO A 1 120 ? -25.281 6.328 -0.875 1 96.5 120 PRO A CA 1
ATOM 967 C C . PRO A 1 120 ? -25.672 4.969 -1.446 1 96.5 120 PRO A C 1
ATOM 969 O O . PRO A 1 120 ? -25.766 3.986 -0.705 1 96.5 120 PRO A O 1
ATOM 972 N N . SER A 1 121 ? -25.828 4.82 -2.734 1 97.06 121 SER A N 1
ATOM 973 C CA . SER A 1 121 ? -26.297 3.59 -3.369 1 97.06 121 SER A CA 1
ATOM 974 C C . SER A 1 121 ? -25.234 2.498 -3.293 1 97.06 121 SER A C 1
ATOM 976 O O . SER A 1 121 ? -25.531 1.318 -3.488 1 97.06 121 SER A O 1
ATOM 978 N N . GLN A 1 122 ? -24 2.861 -2.941 1 97.88 122 GLN A N 1
ATOM 979 C CA . GLN A 1 122 ? -22.891 1.906 -2.902 1 97.88 122 GLN A CA 1
ATOM 980 C C . GLN A 1 122 ? -22.547 1.531 -1.466 1 97.88 122 GLN A C 1
ATOM 982 O O . GLN A 1 122 ? -21.719 0.651 -1.233 1 97.88 122 GLN A O 1
ATOM 987 N N . ARG A 1 123 ? -23.156 2.145 -0.547 1 98.38 123 ARG A N 1
ATOM 988 C CA . ARG A 1 123 ? -22.781 1.934 0.848 1 98.38 123 ARG A CA 1
ATOM 989 C C . ARG A 1 123 ? -23.469 0.695 1.417 1 98.38 123 ARG A C 1
ATOM 991 O O . ARG A 1 123 ? -24.641 0.441 1.131 1 98.38 123 ARG A O 1
ATOM 998 N N . VAL A 1 124 ? -22.703 -0.045 2.111 1 98.62 124 VAL A N 1
ATOM 999 C CA . VAL A 1 124 ? -23.172 -1.26 2.77 1 98.62 124 VAL A CA 1
ATOM 1000 C C . VAL A 1 124 ? -22.875 -1.181 4.266 1 98.62 124 VAL A C 1
ATOM 1002 O O . VAL A 1 124 ? -21.75 -1.418 4.699 1 98.62 124 VAL A O 1
ATOM 1005 N N . GLU A 1 125 ? -23.891 -0.94 5.074 1 98.06 125 GLU A N 1
ATOM 1006 C CA . GLU A 1 125 ? -23.719 -0.712 6.508 1 98.06 125 GLU A CA 1
ATOM 1007 C C . GLU A 1 125 ? -23.188 -1.956 7.207 1 98.06 125 GLU A C 1
ATOM 1009 O O . GLU A 1 125 ? -22.375 -1.852 8.125 1 98.06 125 GLU A O 1
ATOM 1014 N N . ALA A 1 126 ? -23.578 -3.107 6.715 1 98.25 126 ALA A N 1
ATOM 1015 C CA . ALA A 1 126 ? -23.25 -4.363 7.387 1 98.25 126 ALA A CA 1
ATOM 1016 C C . ALA A 1 126 ? -21.75 -4.617 7.387 1 98.25 126 ALA A C 1
ATOM 1018 O O . ALA A 1 126 ? -21.234 -5.375 8.211 1 98.25 126 ALA A O 1
ATOM 1019 N N . VAL A 1 127 ? -21 -3.982 6.508 1 98.69 127 VAL A N 1
ATOM 1020 C CA . VAL A 1 127 ? -19.594 -4.281 6.359 1 98.69 127 VAL A CA 1
ATOM 1021 C C . VAL A 1 127 ? -18.797 -3.574 7.457 1 98.69 127 VAL A C 1
ATOM 1023 O O . VAL A 1 127 ? -17.625 -3.893 7.691 1 98.69 127 VAL A O 1
ATOM 1026 N N . LEU A 1 128 ? -19.422 -2.584 8.156 1 98.56 128 LEU A N 1
ATOM 1027 C CA . LEU A 1 128 ? -18.75 -1.789 9.172 1 98.56 128 LEU A CA 1
ATOM 1028 C C . LEU A 1 128 ? -18.266 -2.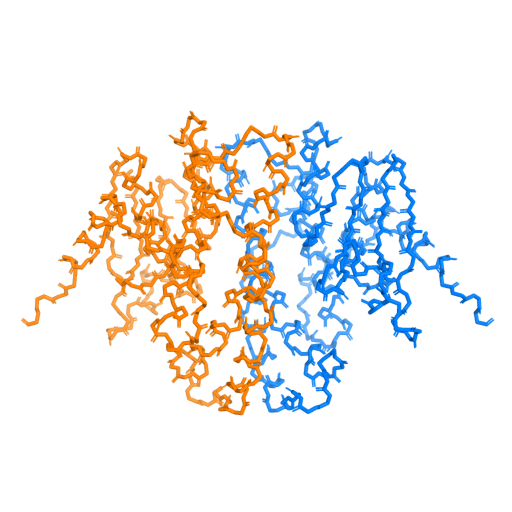67 10.32 1 98.56 128 LEU A C 1
ATOM 1030 O O . LEU A 1 128 ? -17.156 -2.482 10.836 1 98.56 128 LEU A O 1
ATOM 1034 N N . ALA A 1 129 ? -19.078 -3.633 10.688 1 98.5 129 ALA A N 1
ATOM 1035 C CA . ALA A 1 129 ? -18.703 -4.535 11.773 1 98.5 129 ALA A CA 1
ATOM 1036 C C . ALA A 1 129 ? -17.5 -5.387 11.383 1 98.5 129 ALA A C 1
ATOM 1038 O O . ALA A 1 129 ? -16.594 -5.617 12.195 1 98.5 129 ALA A O 1
ATOM 1039 N N . THR A 1 130 ? -17.5 -5.871 10.18 1 98.75 130 THR A N 1
ATOM 1040 C CA . THR A 1 130 ? -16.375 -6.652 9.672 1 98.75 130 THR A CA 1
ATOM 1041 C C . THR A 1 130 ? -15.102 -5.801 9.617 1 98.75 130 THR A C 1
ATOM 1043 O O . THR A 1 130 ? -14.023 -6.254 10 1 98.75 130 THR A O 1
ATOM 1046 N N . ALA A 1 131 ? -15.258 -4.562 9.125 1 98.69 131 ALA A N 1
ATOM 1047 C CA . ALA A 1 131 ? -14.125 -3.646 9.039 1 98.69 131 ALA A CA 1
ATOM 1048 C C . ALA A 1 131 ? -13.531 -3.377 10.414 1 98.69 131 ALA A C 1
ATOM 1050 O O . ALA A 1 131 ? -12.305 -3.336 10.578 1 98.69 131 ALA A O 1
ATOM 1051 N N . GLN A 1 132 ? -14.391 -3.184 11.391 1 98.62 132 GLN A N 1
ATOM 1052 C CA . GLN A 1 132 ? -13.93 -2.975 12.766 1 98.62 132 GLN A CA 1
ATOM 1053 C C . GLN A 1 132 ? -13.164 -4.188 13.273 1 98.62 132 GLN A C 1
ATOM 1055 O O . GLN A 1 132 ? -12.117 -4.043 13.922 1 98.62 132 GLN A O 1
ATOM 1060 N N . TRP A 1 133 ? -13.703 -5.328 13 1 98.56 133 TRP A N 1
ATOM 1061 C CA . TRP A 1 133 ? -13.07 -6.586 13.398 1 98.56 133 TRP A CA 1
ATOM 1062 C C . TRP A 1 133 ? -11.695 -6.734 12.742 1 98.56 133 TRP A C 1
ATOM 1064 O O . TRP A 1 133 ? -10.719 -7.066 13.414 1 98.56 133 TRP A O 1
ATOM 1074 N N . GLU A 1 134 ? -11.586 -6.488 11.5 1 98.31 134 GLU A N 1
ATOM 1075 C CA . GLU A 1 134 ? -10.328 -6.566 10.773 1 98.31 134 GLU A CA 1
ATOM 1076 C C . GLU A 1 134 ? -9.32 -5.551 11.305 1 98.31 134 GLU A C 1
ATOM 1078 O O . GLU A 1 134 ? -8.133 -5.859 11.445 1 98.31 134 GLU A O 1
ATOM 1083 N N . PHE A 1 135 ? -9.805 -4.316 11.531 1 98.75 135 PHE A N 1
ATOM 1084 C CA . PHE A 1 135 ? -8.922 -3.289 12.062 1 98.75 135 PHE A CA 1
ATOM 1085 C C . PHE A 1 135 ? -8.312 -3.729 13.383 1 98.75 135 PHE A C 1
ATOM 1087 O O . PHE A 1 135 ? -7.102 -3.594 13.594 1 98.75 135 PHE A O 1
ATOM 1094 N N . ALA A 1 136 ? -9.156 -4.262 14.25 1 98.44 136 ALA A N 1
ATOM 1095 C CA . ALA A 1 136 ? -8.695 -4.695 15.562 1 98.44 136 ALA A CA 1
ATOM 1096 C C . ALA A 1 136 ? -7.602 -5.754 15.438 1 98.44 136 ALA A C 1
ATOM 1098 O O . ALA A 1 136 ? -6.613 -5.723 16.172 1 98.44 136 ALA A O 1
ATOM 1099 N N . LYS A 1 137 ? -7.734 -6.645 14.508 1 97.25 137 LYS A N 1
ATOM 1100 C CA . LYS A 1 137 ? -6.738 -7.691 14.289 1 97.25 137 LYS A CA 1
ATOM 1101 C C . LYS A 1 137 ? -5.426 -7.102 13.789 1 97.25 137 LYS A C 1
ATOM 1103 O O . LYS A 1 137 ? -4.352 -7.465 14.266 1 97.25 137 LYS A O 1
ATOM 1108 N N . ALA A 1 138 ? -5.504 -6.207 12.828 1 98.12 138 ALA A N 1
ATOM 1109 C CA . ALA A 1 138 ? -4.312 -5.57 12.281 1 98.12 138 ALA A CA 1
ATOM 1110 C C . ALA A 1 138 ? -3.604 -4.73 13.344 1 98.12 138 ALA A C 1
ATOM 1112 O O . ALA A 1 138 ? -2.371 -4.695 13.398 1 98.12 138 ALA A O 1
ATOM 1113 N N . LEU A 1 139 ? -4.406 -4.051 14.164 1 98.69 139 LEU A N 1
ATOM 1114 C CA . LEU A 1 139 ? -3.852 -3.191 15.211 1 98.69 139 LEU A CA 1
ATOM 1115 C C . LEU A 1 139 ? -3.07 -4.012 16.234 1 98.69 139 LEU A C 1
ATOM 1117 O O . LEU A 1 139 ? -2.043 -3.562 16.734 1 98.69 139 LEU A O 1
ATOM 1121 N N . LYS A 1 140 ? -3.543 -5.176 16.516 1 97.69 140 LYS A N 1
ATOM 1122 C CA . LYS A 1 140 ? -2.836 -6.039 17.453 1 97.69 140 LYS A CA 1
ATOM 1123 C C . LYS A 1 140 ? -1.427 -6.352 16.953 1 97.69 140 LYS A C 1
ATOM 1125 O O . LYS A 1 140 ? -0.48 -6.383 17.75 1 97.69 140 LYS A O 1
ATOM 1130 N N . GLU A 1 141 ? -1.307 -6.555 15.68 1 96.31 141 GLU A N 1
ATOM 1131 C CA . GLU A 1 141 ? 0.007 -6.801 15.094 1 96.31 141 GLU A CA 1
ATOM 1132 C C . GLU A 1 141 ? 0.909 -5.578 15.227 1 96.31 141 GLU A C 1
ATOM 1134 O O . GLU A 1 141 ? 2.102 -5.707 15.516 1 96.31 141 GLU A O 1
ATOM 1139 N N . VAL A 1 142 ? 0.337 -4.422 15.031 1 98.25 142 VAL A N 1
ATOM 1140 C CA . VAL A 1 142 ? 1.081 -3.174 15.156 1 98.25 142 VAL A CA 1
ATOM 1141 C C . VAL A 1 142 ? 1.526 -2.982 16.609 1 98.25 142 VAL A C 1
ATOM 1143 O O . VAL A 1 142 ? 2.701 -2.719 16.875 1 98.25 142 VAL A O 1
ATOM 1146 N N . GLU A 1 143 ? 0.613 -3.164 17.531 1 97.88 143 GLU A N 1
ATOM 1147 C CA . GLU A 1 143 ? 0.867 -2.922 18.953 1 97.88 143 GLU A CA 1
ATOM 1148 C C . GLU A 1 143 ? 1.945 -3.859 19.484 1 97.88 143 GLU A C 1
ATOM 1150 O O . GLU A 1 143 ? 2.711 -3.49 20.375 1 97.88 143 GLU A O 1
ATOM 1155 N N . ALA A 1 144 ? 2.072 -5.012 18.891 1 96.56 144 ALA A N 1
ATOM 1156 C CA . ALA A 1 144 ? 3.07 -5.996 19.312 1 96.56 144 ALA A CA 1
ATOM 1157 C C . ALA A 1 144 ? 4.469 -5.586 18.844 1 96.56 144 ALA A C 1
ATOM 1159 O O . ALA A 1 144 ? 5.469 -6.121 19.328 1 96.56 144 ALA A O 1
ATOM 1160 N N . ARG A 1 145 ? 4.523 -4.602 17.953 1 96.38 145 ARG A N 1
ATOM 1161 C CA . ARG A 1 145 ? 5.812 -4.363 17.312 1 96.38 145 ARG A CA 1
ATOM 1162 C C . ARG A 1 145 ? 6.289 -2.934 17.562 1 96.38 145 ARG A C 1
ATOM 1164 O O . ARG A 1 145 ? 7.469 -2.625 17.359 1 96.38 145 ARG A O 1
ATOM 1171 N N . ILE A 1 146 ? 5.383 -1.982 17.891 1 97.5 146 ILE A N 1
ATOM 1172 C CA . ILE A 1 146 ? 5.801 -0.591 18.031 1 97.5 146 ILE A CA 1
ATOM 1173 C C . ILE A 1 146 ? 6.617 -0.424 19.312 1 97.5 146 ILE A C 1
ATOM 1175 O O . ILE A 1 146 ? 6.336 -1.072 20.328 1 97.5 146 ILE A O 1
ATOM 1179 N N . PRO A 1 147 ? 7.68 0.412 19.25 1 96.38 147 PRO A N 1
ATOM 1180 C CA . PRO A 1 147 ? 8.555 0.604 20.406 1 96.38 147 PRO A CA 1
ATOM 1181 C C . PRO A 1 147 ? 7.934 1.51 21.469 1 96.38 147 PRO A C 1
ATOM 1183 O O . PRO A 1 147 ? 7.133 2.389 21.141 1 96.38 147 PRO A O 1
ATOM 1186 N N . GLU A 1 148 ? 8.383 1.285 22.672 1 93.94 148 GLU A N 1
ATOM 1187 C CA . GLU A 1 148 ? 7.934 2.135 23.766 1 93.94 148 GLU A CA 1
ATOM 1188 C C . GLU A 1 148 ? 8.516 3.541 23.641 1 93.94 148 GLU A C 1
ATOM 1190 O O . GLU A 1 148 ? 7.879 4.52 24.047 1 93.94 148 GLU A O 1
ATOM 1195 N N . GLN A 1 149 ? 9.695 3.523 23.188 1 94.5 149 GLN A N 1
ATOM 1196 C CA . GLN A 1 149 ? 10.375 4.797 22.969 1 94.5 149 GLN A CA 1
ATOM 1197 C C . GLN A 1 149 ? 10.922 4.891 21.547 1 94.5 149 GLN A C 1
ATOM 1199 O O . GLN A 1 149 ? 11.109 3.871 20.891 1 94.5 149 GLN A O 1
ATOM 1204 N N . GLY A 1 150 ? 11.109 6.047 21.094 1 96.12 150 GLY A N 1
ATOM 1205 C CA . GLY A 1 150 ? 11.648 6.25 19.75 1 96.12 150 GLY A CA 1
ATOM 1206 C C . GLY A 1 150 ? 10.648 5.969 18.656 1 96.12 150 GLY A C 1
ATOM 1207 O O . GLY A 1 150 ? 9.461 6.266 18.797 1 96.12 150 GLY A O 1
ATOM 1208 N N . PHE A 1 151 ? 11.188 5.531 17.516 1 98.06 151 PHE A N 1
ATOM 1209 C CA . PHE A 1 151 ? 10.375 5.367 16.328 1 98.06 151 PHE A CA 1
ATOM 1210 C C . PHE A 1 151 ? 10.445 3.932 15.812 1 98.06 151 PHE A C 1
ATOM 1212 O O . PHE A 1 151 ? 11.07 3.074 16.438 1 98.06 151 PHE A O 1
ATOM 1219 N N . LEU A 1 152 ? 9.734 3.6 14.781 1 98.44 152 LEU A N 1
ATOM 1220 C CA . LEU A 1 152 ? 9.57 2.234 14.297 1 98.44 152 LEU A CA 1
ATOM 1221 C C . LEU A 1 152 ? 10.93 1.584 14.039 1 98.44 152 LEU A C 1
ATOM 1223 O O . LEU A 1 152 ? 11.094 0.383 14.258 1 98.44 152 LEU A O 1
ATOM 1227 N N . LEU A 1 153 ? 11.883 2.389 13.508 1 97.69 153 LEU A N 1
ATOM 1228 C CA . LEU A 1 153 ? 13.141 1.803 13.055 1 97.69 153 LEU A CA 1
ATOM 1229 C C . LEU A 1 153 ? 14.32 2.391 13.82 1 97.69 153 LEU A C 1
ATOM 1231 O O . LEU A 1 153 ? 15.453 2.355 13.336 1 97.69 153 LEU A O 1
ATOM 1235 N N . GLY A 1 154 ? 14.078 3.021 14.953 1 95.62 154 GLY A N 1
ATOM 1236 C CA . GLY A 1 154 ? 15.172 3.545 15.75 1 95.62 154 GLY A CA 1
ATOM 1237 C C . GLY A 1 154 ? 14.891 4.918 16.328 1 95.62 154 GLY A C 1
ATOM 1238 O O . GLY A 1 154 ? 13.781 5.191 16.781 1 95.62 154 GLY A O 1
ATOM 1239 N N . ASP A 1 155 ? 15.906 5.773 16.25 1 95.69 155 ASP A N 1
ATOM 1240 C CA . ASP A 1 155 ? 15.828 7.012 17.016 1 95.69 155 ASP A CA 1
ATOM 1241 C C . ASP A 1 155 ? 15.406 8.18 16.141 1 95.69 155 ASP A C 1
ATOM 1243 O O . ASP A 1 155 ? 15.188 9.289 16.625 1 95.69 155 ASP A O 1
ATOM 1247 N N . GLU A 1 156 ? 15.305 7.969 14.93 1 96.69 156 GLU A N 1
ATOM 1248 C CA . GLU A 1 156 ? 14.836 9 14.008 1 96.69 156 GLU A CA 1
ATOM 1249 C C . GLU A 1 156 ? 13.578 8.547 13.266 1 96.69 156 GLU A C 1
ATOM 1251 O O . GLU A 1 156 ? 13.445 7.371 12.922 1 96.69 156 GLU A O 1
ATOM 1256 N N . PRO A 1 157 ? 12.68 9.484 13 1 98.38 157 PRO A N 1
ATOM 1257 C CA . PRO A 1 157 ? 11.445 9.109 12.305 1 98.38 157 PRO A CA 1
ATOM 1258 C C . PRO A 1 157 ? 11.656 8.867 10.812 1 98.38 157 PRO A C 1
ATOM 1260 O O . PRO A 1 157 ? 12.531 9.484 10.203 1 98.38 157 PRO A O 1
ATOM 1263 N N . THR A 1 158 ? 10.898 7.984 10.289 1 98.75 158 THR A N 1
ATOM 1264 C CA . THR A 1 158 ? 10.859 7.73 8.852 1 98.75 158 THR A CA 1
ATOM 1265 C C . THR A 1 158 ? 9.461 8.023 8.297 1 98.75 158 THR A C 1
ATOM 1267 O O . THR A 1 158 ? 8.555 8.375 9.047 1 98.75 158 THR A O 1
ATOM 1270 N N . VAL A 1 159 ? 9.281 7.891 7.031 1 98.88 159 VAL A N 1
ATOM 1271 C CA . VAL A 1 159 ? 7.996 8.008 6.352 1 98.88 159 VAL A CA 1
ATOM 1272 C C . VAL A 1 159 ? 6.984 7.055 6.988 1 98.88 159 VAL A C 1
ATOM 1274 O O . VAL A 1 159 ? 5.828 7.422 7.207 1 98.88 159 VAL A O 1
ATOM 1277 N N . ALA A 1 160 ? 7.438 5.871 7.352 1 98.88 160 ALA A N 1
ATOM 1278 C CA . ALA A 1 160 ? 6.547 4.875 7.945 1 98.88 160 ALA A CA 1
ATOM 1279 C C . ALA A 1 160 ? 5.969 5.375 9.266 1 98.88 160 ALA A C 1
ATOM 1281 O O . ALA A 1 160 ? 4.812 5.094 9.586 1 98.88 160 ALA A O 1
ATOM 1282 N N . ASP A 1 161 ? 6.75 6.09 10.008 1 98.94 161 ASP A N 1
ATOM 1283 C CA . ASP A 1 161 ? 6.27 6.629 11.281 1 98.94 161 ASP A CA 1
ATOM 1284 C C . ASP A 1 161 ? 5.148 7.637 11.055 1 98.94 161 ASP A C 1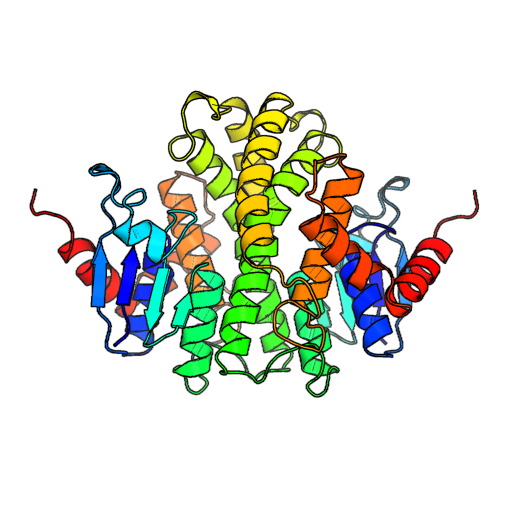
ATOM 1286 O O . ASP A 1 161 ? 4.152 7.633 11.781 1 98.94 161 ASP A O 1
ATOM 1290 N N . ILE A 1 162 ? 5.309 8.484 10.078 1 98.88 162 ILE A N 1
ATOM 1291 C CA . ILE A 1 162 ? 4.301 9.492 9.766 1 98.88 162 ILE A CA 1
ATOM 1292 C C . ILE A 1 162 ? 3.014 8.812 9.312 1 98.88 162 ILE A C 1
ATOM 1294 O O . ILE A 1 162 ? 1.923 9.156 9.773 1 98.88 162 ILE A O 1
ATOM 1298 N N . LEU A 1 163 ? 3.145 7.836 8.461 1 98.88 163 LEU A N 1
ATOM 1299 C CA . LEU A 1 163 ? 1.981 7.113 7.961 1 98.88 163 LEU A CA 1
ATOM 1300 C C . LEU A 1 163 ? 1.249 6.41 9.102 1 98.88 163 LEU A C 1
ATOM 1302 O O . LEU A 1 163 ? 0.019 6.453 9.172 1 98.88 163 LEU A O 1
ATOM 1306 N N . LEU A 1 164 ? 2.027 5.762 9.969 1 98.88 164 LEU A N 1
ATOM 1307 C CA . LEU A 1 164 ? 1.407 5.027 11.062 1 98.88 164 LEU A CA 1
ATOM 1308 C C . LEU A 1 164 ? 0.697 5.977 12.023 1 98.88 164 LEU A C 1
ATOM 1310 O O . LEU A 1 164 ? -0.464 5.754 12.375 1 98.88 164 LEU A O 1
ATOM 1314 N N . ALA A 1 165 ? 1.35 7.012 12.398 1 98.81 165 ALA A N 1
ATOM 1315 C CA . ALA A 1 165 ? 0.764 7.957 13.352 1 98.81 165 ALA A CA 1
ATOM 1316 C C . ALA A 1 165 ? -0.501 8.594 12.781 1 98.81 165 ALA A C 1
ATOM 1318 O O . ALA A 1 165 ? -1.496 8.758 13.492 1 98.81 165 ALA A O 1
ATOM 1319 N N . HIS A 1 166 ? -0.417 8.969 11.57 1 98.75 166 HIS A N 1
ATOM 1320 C CA . HIS A 1 166 ? -1.594 9.547 10.938 1 98.75 166 HIS A CA 1
ATOM 1321 C C . HIS A 1 166 ? -2.742 8.547 10.883 1 98.75 166 HIS A C 1
ATOM 1323 O O . HIS A 1 166 ? -3.895 8.906 11.148 1 98.75 166 HIS A O 1
ATOM 1329 N N . THR A 1 167 ? -2.463 7.293 10.531 1 98.81 167 THR A N 1
ATOM 1330 C CA . THR A 1 167 ? -3.48 6.246 10.469 1 98.81 167 THR A CA 1
ATOM 1331 C C . THR A 1 167 ? -4.094 6.016 11.844 1 98.81 167 THR A C 1
ATOM 1333 O O . THR A 1 167 ? -5.312 5.867 11.969 1 98.81 167 THR A O 1
ATOM 1336 N N . LEU A 1 168 ? -3.258 5.996 12.875 1 98.81 168 LEU A N 1
ATOM 1337 C CA . LEU A 1 168 ? -3.762 5.848 14.234 1 98.81 168 LEU A CA 1
ATOM 1338 C C . LEU A 1 168 ? -4.633 7.035 14.625 1 98.81 168 LEU A C 1
ATOM 1340 O O . LEU A 1 168 ? -5.602 6.879 15.375 1 98.81 168 LEU A O 1
ATOM 1344 N N . SER A 1 169 ? -4.332 8.195 14.125 1 98.38 169 SER A N 1
ATOM 1345 C CA . SER A 1 169 ? -5.168 9.359 14.383 1 98.38 169 SER A CA 1
ATOM 1346 C C . SER A 1 169 ? -6.535 9.219 13.719 1 98.38 169 SER A C 1
ATOM 1348 O O . SER A 1 169 ? -7.551 9.633 14.281 1 98.38 169 SER A O 1
ATOM 1350 N N . TRP A 1 170 ? -6.562 8.641 12.484 1 97.81 170 TRP A N 1
ATOM 1351 C CA . TRP A 1 170 ? -7.828 8.328 11.828 1 97.81 170 TRP A CA 1
ATOM 1352 C C . TRP A 1 170 ? -8.641 7.348 12.672 1 97.81 170 TRP A C 1
ATOM 1354 O O . TRP A 1 170 ? -9.859 7.492 12.797 1 97.81 170 TRP A O 1
ATOM 1364 N N . ALA A 1 171 ? -7.941 6.355 13.172 1 98.56 171 ALA A N 1
ATOM 1365 C CA . ALA A 1 171 ? -8.617 5.371 14.016 1 98.56 171 ALA A CA 1
ATOM 1366 C C . ALA A 1 171 ? -9.281 6.039 15.211 1 98.56 171 ALA A C 1
ATOM 1368 O O . ALA A 1 171 ? -10.43 5.734 15.547 1 98.56 171 ALA A O 1
ATOM 1369 N N . ALA A 1 172 ? -8.57 6.957 15.828 1 97.94 172 ALA A N 1
ATOM 1370 C CA . ALA A 1 172 ? -9.117 7.695 16.969 1 97.94 172 ALA A CA 1
ATOM 1371 C C . ALA A 1 172 ? -10.328 8.531 16.547 1 97.94 172 ALA A C 1
ATOM 1373 O O . ALA A 1 172 ? -11.344 8.555 17.234 1 97.94 172 ALA A O 1
ATOM 1374 N N . ALA A 1 173 ? -10.219 9.188 15.438 1 96.69 173 ALA A N 1
ATOM 1375 C CA . ALA A 1 173 ? -11.312 10.008 14.922 1 96.69 173 ALA A CA 1
ATOM 1376 C C . ALA A 1 173 ? -12.539 9.156 14.617 1 96.69 173 ALA A C 1
ATOM 1378 O O . ALA A 1 173 ? -13.672 9.617 14.758 1 96.69 173 ALA A O 1
ATOM 1379 N N . PHE A 1 174 ? -12.32 7.926 14.188 1 97.44 174 PHE A N 1
ATOM 1380 C CA . PHE A 1 174 ? -13.398 6.992 13.891 1 97.44 174 PHE A CA 1
ATOM 1381 C C . PHE A 1 174 ? -13.859 6.281 15.156 1 97.44 174 PHE A C 1
ATOM 1383 O O . PHE A 1 174 ? -14.617 5.309 15.086 1 97.44 174 PHE A O 1
ATOM 1390 N N . LYS A 1 175 ? -13.289 6.68 16.312 1 97.5 175 LYS A N 1
ATOM 1391 C CA . LYS A 1 175 ? -13.656 6.176 17.625 1 97.5 175 LYS A CA 1
ATOM 1392 C C . LYS A 1 175 ? -13.344 4.688 17.75 1 97.5 175 LYS A C 1
ATOM 1394 O O . LYS A 1 175 ? -14.102 3.941 18.375 1 97.5 175 LYS A O 1
ATOM 1399 N N . GLN A 1 176 ? -12.344 4.246 17.016 1 98.38 176 GLN A N 1
ATOM 1400 C CA . GLN A 1 176 ? -11.852 2.889 17.219 1 98.38 176 GLN A CA 1
ATOM 1401 C C . GLN A 1 176 ? -10.969 2.793 18.453 1 98.38 176 GLN A C 1
ATOM 1403 O O . GLN A 1 176 ? -10.172 3.695 18.734 1 98.38 176 GLN A O 1
ATOM 1408 N N . PRO A 1 177 ? -11.102 1.738 19.203 1 97.62 177 PRO A N 1
ATOM 1409 C CA . PRO A 1 177 ? -10.273 1.601 20.406 1 97.62 177 PRO A CA 1
ATOM 1410 C C . PRO A 1 177 ? -8.789 1.464 20.078 1 97.62 177 PRO A C 1
ATOM 1412 O O . PRO A 1 177 ? -8.414 0.716 19.172 1 97.62 177 PRO A O 1
ATOM 1415 N N . LEU A 1 178 ? -7.973 2.205 20.719 1 97.81 178 LEU A N 1
ATOM 1416 C CA . LEU A 1 178 ? -6.52 2.102 20.688 1 97.81 178 LEU A CA 1
ATOM 1417 C C . LEU A 1 178 ? -5.957 1.724 22.047 1 97.81 178 LEU A C 1
ATOM 1419 O O . LEU A 1 178 ? -6.449 2.195 23.078 1 97.81 178 LEU A O 1
ATOM 1423 N N . SER A 1 179 ? -5.008 0.897 22.109 1 97.38 179 SER A N 1
ATOM 1424 C CA . SER A 1 179 ? -4.328 0.591 23.375 1 97.38 179 SER A CA 1
ATOM 1425 C C . SER A 1 179 ? -3.482 1.769 23.844 1 97.38 179 SER A C 1
ATOM 1427 O O . SER A 1 179 ? -3.178 2.674 23.062 1 97.38 179 SER A O 1
ATOM 1429 N N . PRO A 1 180 ? -3.064 1.699 25.094 1 97.25 180 PRO A N 1
ATOM 1430 C CA . PRO A 1 180 ? -2.18 2.754 25.594 1 97.25 180 PRO A CA 1
ATOM 1431 C C . PRO A 1 180 ? -0.869 2.842 24.812 1 97.25 180 PRO A C 1
ATOM 1433 O O . PRO A 1 180 ? -0.358 3.939 24.578 1 97.25 180 PRO A O 1
ATOM 1436 N N . VAL A 1 181 ? -0.395 1.728 24.391 1 97.44 181 VAL A N 1
ATOM 1437 C CA . VAL A 1 181 ? 0.883 1.724 23.688 1 97.44 181 VAL A CA 1
ATOM 1438 C C . VAL A 1 181 ? 0.724 2.393 22.328 1 97.44 181 VAL A C 1
ATOM 1440 O O . VAL A 1 181 ? 1.572 3.189 21.906 1 97.44 181 VAL A O 1
ATOM 1443 N N . ALA A 1 182 ? -0.35 2.07 21.625 1 98.25 182 ALA A N 1
ATOM 1444 C CA . ALA A 1 182 ? -0.612 2.688 20.328 1 98.25 182 ALA A CA 1
ATOM 1445 C C . ALA A 1 182 ? -0.868 4.184 20.469 1 98.25 182 ALA A C 1
ATOM 1447 O O . ALA A 1 182 ? -0.39 4.984 19.672 1 98.25 182 ALA A O 1
ATOM 1448 N N . ASP A 1 183 ? -1.599 4.52 21.516 1 97.75 183 ASP A N 1
ATOM 1449 C CA . ASP A 1 183 ? -1.904 5.922 21.766 1 97.75 183 ASP A CA 1
ATOM 1450 C C . ASP A 1 183 ? -0.639 6.711 22.109 1 97.75 183 ASP A C 1
ATOM 1452 O O . ASP A 1 183 ? -0.476 7.852 21.672 1 97.75 183 ASP A O 1
ATOM 1456 N N . ALA A 1 184 ? 0.202 6.137 22.906 1 97.88 184 ALA A N 1
ATOM 1457 C CA . ALA A 1 184 ? 1.458 6.789 23.266 1 97.88 184 ALA A CA 1
ATOM 1458 C C . ALA A 1 184 ? 2.34 7.004 22.031 1 97.88 184 ALA A C 1
ATOM 1460 O O . ALA A 1 184 ? 2.947 8.062 21.875 1 97.88 184 ALA A O 1
ATOM 1461 N N . PHE A 1 185 ? 2.434 6.02 21.172 1 98.56 185 PHE A N 1
ATOM 1462 C CA . PHE A 1 185 ? 3.199 6.133 19.938 1 98.56 185 PHE A CA 1
ATOM 1463 C C . PHE A 1 185 ? 2.654 7.254 19.062 1 98.56 185 PHE A C 1
ATOM 1465 O O . PHE A 1 185 ? 3.41 8.109 18.594 1 98.56 185 PHE A O 1
ATOM 1472 N N . ARG A 1 186 ? 1.314 7.207 18.875 1 98.25 186 ARG A N 1
ATOM 1473 C CA . ARG A 1 186 ? 0.631 8.227 18.094 1 98.25 186 ARG A CA 1
ATOM 1474 C C . ARG A 1 186 ? 0.926 9.625 18.625 1 98.25 186 ARG A C 1
ATOM 1476 O O . ARG A 1 186 ? 1.28 10.531 17.875 1 98.25 186 ARG A O 1
ATOM 1483 N N . ALA A 1 187 ? 0.838 9.828 19.906 1 97.31 187 ALA A N 1
ATOM 1484 C CA . ALA A 1 187 ? 1.009 11.133 20.562 1 97.31 187 ALA A CA 1
ATOM 1485 C C . ALA A 1 187 ? 2.436 11.641 20.391 1 97.31 187 ALA A C 1
ATOM 1487 O O . ALA A 1 187 ? 2.65 12.828 20.141 1 97.31 187 ALA A O 1
ATOM 1488 N N . ARG A 1 188 ? 3.389 10.75 20.531 1 96.38 188 ARG A N 1
ATOM 1489 C CA . ARG A 1 188 ? 4.789 11.117 20.359 1 96.38 188 ARG A CA 1
ATOM 1490 C C . ARG A 1 188 ? 5.035 11.75 19 1 96.38 188 ARG A C 1
ATOM 1492 O O . ARG A 1 188 ? 5.789 12.711 18.875 1 96.38 188 ARG A O 1
ATOM 1499 N N . LEU A 1 189 ? 4.422 11.219 18.031 1 97.94 189 LEU A N 1
ATOM 1500 C CA . LEU A 1 189 ? 4.633 11.711 16.672 1 97.94 189 LEU A CA 1
ATOM 1501 C C . LEU A 1 189 ? 3.773 12.945 16.406 1 97.94 189 LEU A C 1
ATOM 1503 O O . LEU A 1 189 ? 4.25 13.922 15.82 1 97.94 189 LEU A O 1
ATOM 1507 N N . THR A 1 190 ? 2.516 12.906 16.859 1 97.06 190 THR A N 1
ATOM 1508 C CA . THR A 1 190 ? 1.592 13.977 16.5 1 97.06 190 THR A CA 1
ATOM 1509 C C . THR A 1 190 ? 1.924 15.25 17.266 1 97.06 190 THR A C 1
ATOM 1511 O O . THR A 1 190 ? 1.445 16.328 16.922 1 97.06 190 THR A O 1
ATOM 1514 N N . ASP A 1 191 ? 2.746 15.164 18.281 1 96.69 191 ASP A N 1
ATOM 1515 C CA . ASP A 1 191 ? 3.146 16.328 19.078 1 96.69 191 ASP A CA 1
ATOM 1516 C C . ASP A 1 191 ? 4.324 17.047 18.422 1 96.69 191 ASP A C 1
ATOM 1518 O O . ASP A 1 191 ? 4.73 18.125 18.891 1 96.69 191 ASP A O 1
ATOM 1522 N N . ARG A 1 192 ? 4.859 16.5 17.406 1 97.44 192 ARG A N 1
ATOM 1523 C CA . ARG A 1 192 ? 5.98 17.156 16.734 1 97.44 192 ARG A CA 1
ATOM 1524 C C . ARG A 1 192 ? 5.559 18.484 16.125 1 97.44 192 ARG A C 1
ATOM 1526 O O . ARG A 1 192 ? 4.508 18.562 15.484 1 97.44 192 ARG A O 1
ATOM 1533 N N . PRO A 1 193 ? 6.41 19.5 16.203 1 98.31 193 PRO A N 1
ATOM 1534 C CA . PRO A 1 193 ? 6.043 20.844 15.766 1 98.31 193 PRO A CA 1
ATOM 1535 C C . PRO A 1 193 ? 5.73 20.922 14.273 1 98.31 193 PRO A C 1
ATOM 1537 O O . PRO A 1 193 ? 4.891 21.719 13.852 1 98.31 193 PRO A O 1
ATOM 1540 N N . ALA A 1 194 ? 6.391 20.156 13.484 1 98.62 194 ALA A N 1
ATOM 1541 C CA . ALA A 1 194 ? 6.18 20.172 12.039 1 98.62 194 ALA A CA 1
ATOM 1542 C C . ALA A 1 194 ? 4.73 19.844 11.695 1 98.62 194 ALA A C 1
ATOM 1544 O O . ALA A 1 194 ? 4.156 20.422 10.766 1 98.62 194 ALA A O 1
ATOM 1545 N N . ARG A 1 195 ? 4.16 18.922 12.414 1 98.38 195 ARG A N 1
ATOM 1546 C CA . ARG A 1 195 ? 2.77 18.562 12.164 1 98.38 195 ARG A CA 1
ATOM 1547 C C . ARG A 1 195 ? 1.84 19.734 12.453 1 98.38 195 ARG A C 1
ATOM 1549 O O . ARG A 1 195 ? 0.886 19.969 11.703 1 98.38 195 ARG A O 1
ATOM 1556 N N . ALA A 1 196 ? 2.059 20.391 13.539 1 97.94 196 ALA A N 1
ATOM 1557 C CA . ALA A 1 196 ? 1.247 21.547 13.906 1 97.94 196 ALA A CA 1
ATOM 1558 C C . ALA A 1 196 ? 1.323 22.641 12.828 1 97.94 196 ALA A C 1
ATOM 1560 O O . ALA A 1 196 ? 0.306 23.234 12.469 1 97.94 196 ALA A O 1
ATOM 1561 N N . ARG A 1 197 ? 2.545 22.875 12.344 1 98.44 197 ARG A N 1
ATOM 1562 C CA . ARG A 1 197 ? 2.719 23.859 11.273 1 98.44 197 ARG A CA 1
ATOM 1563 C C . ARG A 1 197 ? 1.947 23.453 10.023 1 98.44 197 ARG A C 1
ATOM 1565 O O . ARG A 1 197 ? 1.317 24.297 9.375 1 98.44 197 ARG A O 1
ATOM 1572 N N . ALA A 1 198 ? 2.014 22.172 9.695 1 98.56 198 ALA A N 1
ATOM 1573 C CA . ALA A 1 198 ? 1.299 21.641 8.539 1 98.56 198 ALA A CA 1
ATOM 1574 C C . ALA A 1 198 ? -0.206 21.859 8.68 1 98.56 198 ALA A C 1
ATOM 1576 O O . ALA A 1 198 ? -0.86 22.344 7.762 1 98.56 198 ALA A O 1
ATOM 1577 N N . LEU A 1 199 ? -0.727 21.453 9.859 1 97.31 199 LEU A N 1
ATOM 1578 C CA . LEU A 1 199 ? -2.158 21.562 10.109 1 97.31 199 LEU A CA 1
ATOM 1579 C C . LEU A 1 199 ? -2.611 23.016 10.062 1 97.31 199 LEU A C 1
ATOM 1581 O O . LEU A 1 199 ? -3.689 23.312 9.555 1 97.31 199 LEU A O 1
ATOM 1585 N N . GLU A 1 200 ? -1.807 23.859 10.609 1 97.5 200 GLU A N 1
ATOM 1586 C CA . GLU A 1 200 ? -2.121 25.281 10.578 1 97.5 200 GLU A CA 1
ATOM 1587 C C . GLU A 1 200 ? -2.223 25.797 9.148 1 97.5 200 GLU A C 1
ATOM 1589 O O . GLU A 1 200 ? -3.166 26.516 8.805 1 97.5 200 GLU A O 1
ATOM 1594 N N . LYS A 1 201 ? -1.251 25.453 8.336 1 97.81 201 LYS A N 1
ATOM 1595 C CA . LYS A 1 201 ? -1.252 25.891 6.938 1 97.81 201 LYS A CA 1
ATOM 1596 C C . LYS A 1 201 ? -2.459 25.328 6.191 1 97.81 201 LYS A C 1
ATOM 1598 O O . LYS A 1 201 ? -3.117 26.047 5.438 1 97.81 201 LYS A O 1
ATOM 1603 N N . GLU A 1 202 ? -2.781 24.016 6.367 1 97.75 202 GLU A N 1
ATOM 1604 C CA . GLU A 1 202 ? -3.941 23.422 5.711 1 97.75 202 GLU A CA 1
ATOM 1605 C C . GLU A 1 202 ? -5.234 24.094 6.164 1 97.75 202 GLU A C 1
ATOM 1607 O O . GLU A 1 202 ? -6.09 24.422 5.336 1 97.75 202 GLU A O 1
ATOM 1612 N N . SER A 1 203 ? -5.359 24.344 7.488 1 96.62 203 SER A N 1
ATOM 1613 C CA . SER A 1 203 ? -6.594 24.875 8.047 1 96.62 203 SER A CA 1
ATOM 1614 C C . SER A 1 203 ? -6.805 26.328 7.641 1 96.62 203 SER A C 1
ATOM 1616 O O . SER A 1 203 ? -7.941 26.781 7.516 1 96.62 203 SER A O 1
ATOM 1618 N N . ALA A 1 204 ? -5.684 27.016 7.438 1 96.56 204 ALA A N 1
ATOM 1619 C CA . ALA A 1 204 ? -5.758 28.422 7.039 1 96.56 204 ALA A CA 1
ATOM 1620 C C . ALA A 1 204 ? -6.383 28.562 5.656 1 96.56 204 ALA A C 1
ATOM 1622 O O . ALA A 1 204 ? -6.844 29.641 5.285 1 96.56 204 ALA A O 1
ATOM 1623 N N . ALA A 1 205 ? -6.371 27.438 4.883 1 94.81 205 ALA A N 1
ATOM 1624 C CA . ALA A 1 205 ? -6.902 27.484 3.521 1 94.81 205 ALA A CA 1
ATOM 1625 C C . ALA A 1 205 ? -8.422 27.328 3.521 1 94.81 205 ALA A C 1
ATOM 1627 O O . ALA A 1 205 ? -9.07 27.578 2.504 1 94.81 205 ALA A O 1
ATOM 1628 N N . LEU A 1 206 ? -8.984 26.906 4.645 1 93.44 206 LEU A N 1
ATOM 1629 C CA . LEU A 1 206 ? -10.438 26.75 4.742 1 93.44 206 LEU A CA 1
ATOM 1630 C C . LEU A 1 206 ? -11.133 28.109 4.703 1 93.44 206 LEU A C 1
ATOM 1632 O O . LEU A 1 206 ? -10.609 29.094 5.242 1 93.44 206 LEU A O 1
ATOM 1636 N N . PRO A 1 207 ? -12.188 28.062 4.031 1 87.25 207 PRO A N 1
ATOM 1637 C CA . PRO A 1 207 ? -12.914 29.344 4.047 1 87.25 207 PRO A CA 1
ATOM 1638 C C . PRO A 1 207 ? -13.32 29.766 5.453 1 87.25 207 PRO A C 1
ATOM 1640 O O . PRO A 1 207 ? -13.539 28.922 6.324 1 87.25 207 PRO A O 1
ATOM 1643 N N . ALA A 1 208 ? -12.977 31.047 5.785 1 77.12 208 ALA A N 1
ATOM 1644 C CA . ALA A 1 208 ? -13.406 31.625 7.055 1 77.12 208 ALA A CA 1
ATOM 1645 C C . ALA A 1 208 ? -14.891 31.359 7.297 1 77.12 208 ALA A C 1
ATOM 1647 O O . ALA A 1 208 ? -15.688 31.359 6.355 1 77.12 208 ALA A O 1
ATOM 1648 N N . ASP A 1 209 ? -15.219 30.562 8.453 1 59.94 209 ASP A N 1
ATOM 1649 C CA . ASP A 1 209 ? -16.641 30.469 8.789 1 59.94 209 ASP A CA 1
ATOM 1650 C C . ASP A 1 209 ? -17.344 31.812 8.617 1 59.94 209 ASP A C 1
ATOM 1652 O O . ASP A 1 209 ? -16.734 32.875 8.844 1 59.94 209 ASP A O 1
ATOM 1656 N N . MET B 1 1 ? 20.031 -18.859 3.164 1 92.5 1 MET B N 1
ATOM 1657 C CA . MET B 1 1 ? 19.219 -19.344 2.049 1 92.5 1 MET B CA 1
ATOM 1658 C C . MET B 1 1 ? 17.828 -18.719 2.066 1 92.5 1 MET B C 1
ATOM 1660 O O . MET B 1 1 ? 17.219 -18.609 3.127 1 92.5 1 MET B O 1
ATOM 1664 N N . ILE B 1 2 ? 17.359 -18.266 0.939 1 98.44 2 ILE B N 1
ATOM 1665 C CA . ILE B 1 2 ? 16.047 -17.641 0.825 1 98.44 2 ILE B CA 1
ATOM 1666 C C . ILE B 1 2 ? 14.961 -18.719 0.847 1 98.44 2 ILE B C 1
ATOM 1668 O O . ILE B 1 2 ? 15.008 -19.672 0.069 1 98.44 2 ILE B O 1
ATOM 1672 N N . THR B 1 3 ? 13.992 -18.547 1.762 1 98.81 3 THR B N 1
ATOM 1673 C CA . THR B 1 3 ? 12.82 -19.406 1.812 1 98.81 3 THR B CA 1
ATOM 1674 C C . THR B 1 3 ? 11.547 -18.594 1.635 1 98.81 3 THR B C 1
ATOM 1676 O O . THR B 1 3 ? 11.32 -17.609 2.344 1 98.81 3 THR B O 1
ATOM 1679 N N . LEU B 1 4 ? 10.789 -19 0.692 1 98.88 4 LEU B N 1
ATOM 1680 C CA . LEU B 1 4 ? 9.484 -18.391 0.441 1 98.88 4 LEU B CA 1
ATOM 1681 C C . LEU B 1 4 ? 8.359 -19.281 0.947 1 98.88 4 LEU B C 1
ATOM 1683 O O . LEU B 1 4 ? 8.266 -20.453 0.562 1 98.88 4 LEU B O 1
ATOM 1687 N N . TYR B 1 5 ? 7.555 -18.781 1.877 1 98.88 5 TYR B N 1
ATOM 1688 C CA . TYR B 1 5 ? 6.363 -19.453 2.385 1 98.88 5 TYR B CA 1
ATOM 1689 C C . TYR B 1 5 ? 5.121 -19.016 1.623 1 98.88 5 TYR B C 1
ATOM 1691 O O . TYR B 1 5 ? 4.828 -17.812 1.538 1 98.88 5 TYR B O 1
ATOM 1699 N N . GLY B 1 6 ? 4.473 -19.953 1.045 1 98.31 6 GLY B N 1
ATOM 1700 C CA . GLY B 1 6 ? 3.336 -19.562 0.23 1 98.31 6 GLY B CA 1
ATOM 1701 C C . GLY B 1 6 ? 2.443 -20.734 -0.15 1 98.31 6 GLY B C 1
ATOM 1702 O O . GLY B 1 6 ? 2.562 -21.812 0.415 1 98.31 6 GLY B O 1
ATOM 1703 N N . PHE B 1 7 ? 1.495 -20.438 -0.935 1 97.56 7 PHE B N 1
ATOM 1704 C CA . PHE B 1 7 ? 0.573 -21.375 -1.581 1 97.56 7 PHE B CA 1
ATOM 1705 C C . PHE B 1 7 ? 0.405 -21.031 -3.057 1 97.56 7 PHE B C 1
ATOM 1707 O O . PHE B 1 7 ? 0.288 -19.859 -3.416 1 97.56 7 PHE B O 1
ATOM 1714 N N . PRO B 1 8 ? 0.45 -22.047 -3.936 1 95.5 8 PRO B N 1
ATOM 1715 C CA . PRO B 1 8 ? 0.36 -21.766 -5.371 1 95.5 8 PRO B CA 1
ATOM 1716 C C . PRO B 1 8 ? -0.851 -20.906 -5.723 1 95.5 8 PRO B C 1
ATOM 1718 O O . PRO B 1 8 ? -1.931 -21.078 -5.156 1 95.5 8 PRO B O 1
ATOM 1721 N N . LYS B 1 9 ? -0.661 -19.969 -6.613 1 91.19 9 LYS B N 1
ATOM 1722 C CA . LYS B 1 9 ? -1.677 -19.078 -7.16 1 91.19 9 LYS B CA 1
ATOM 1723 C C . LYS B 1 9 ? -2.129 -18.062 -6.117 1 91.19 9 LYS B C 1
ATOM 1725 O O . LYS B 1 9 ? -3.242 -17.531 -6.199 1 91.19 9 LYS B O 1
ATOM 1730 N N . SER B 1 10 ? -1.401 -17.906 -5.027 1 96 10 SER B N 1
ATOM 1731 C CA . SER B 1 10 ? -1.565 -16.828 -4.074 1 96 10 SER B CA 1
ATOM 1732 C C . SER B 1 10 ? -0.575 -15.695 -4.348 1 96 10 SER B C 1
ATOM 1734 O O . SER B 1 10 ? 0.115 -15.703 -5.371 1 96 10 SER B O 1
ATOM 1736 N N . ARG B 1 11 ? -0.5 -14.734 -3.479 1 97.69 11 ARG B N 1
ATOM 1737 C CA . ARG B 1 11 ? 0.414 -13.609 -3.66 1 97.69 11 ARG B CA 1
ATOM 1738 C C . ARG B 1 11 ? 1.866 -14.062 -3.57 1 97.69 11 ARG B C 1
ATOM 1740 O O . ARG B 1 11 ? 2.779 -13.32 -3.932 1 97.69 11 ARG B O 1
ATOM 1747 N N . SER B 1 12 ? 2.1 -15.289 -3.096 1 98.31 12 SER B N 1
ATOM 1748 C CA . SER B 1 12 ? 3.467 -15.805 -3.078 1 98.31 12 SER B CA 1
ATOM 1749 C C . SER B 1 12 ? 4.047 -15.883 -4.484 1 98.31 12 SER B C 1
ATOM 1751 O O . SER B 1 12 ? 5.262 -15.781 -4.668 1 98.31 12 SER B O 1
ATOM 1753 N N . LEU B 1 13 ? 3.15 -16 -5.492 1 98.56 13 LEU B N 1
ATOM 1754 C CA . LEU B 1 13 ? 3.611 -16.109 -6.871 1 98.56 13 LEU B CA 1
ATOM 1755 C C . LEU B 1 13 ? 4.32 -14.828 -7.309 1 98.56 13 LEU B C 1
ATOM 1757 O O . LEU B 1 13 ? 5.258 -14.875 -8.102 1 98.56 13 LEU B O 1
ATOM 1761 N N . ARG B 1 14 ? 3.951 -13.648 -6.84 1 98.75 14 ARG B N 1
ATOM 1762 C CA . ARG B 1 14 ? 4.656 -12.398 -7.121 1 98.75 14 ARG B CA 1
ATOM 1763 C C . ARG B 1 14 ? 6.133 -12.516 -6.766 1 98.75 14 ARG B C 1
ATOM 1765 O O . ARG B 1 14 ? 6.992 -12.016 -7.5 1 98.75 14 ARG B O 1
ATOM 1772 N N . ILE B 1 15 ? 6.367 -13.195 -5.641 1 98.94 15 ILE B N 1
ATOM 1773 C CA . ILE B 1 15 ? 7.707 -13.25 -5.062 1 98.94 15 ILE B CA 1
ATOM 1774 C C . ILE B 1 15 ? 8.531 -14.328 -5.773 1 98.94 15 ILE B C 1
ATOM 1776 O O . ILE B 1 15 ? 9.672 -14.078 -6.172 1 98.94 15 ILE B O 1
ATOM 1780 N N . SER B 1 16 ? 7.918 -15.539 -5.938 1 98.94 16 SER B N 1
ATOM 1781 C CA . SER B 1 16 ? 8.625 -16.594 -6.645 1 98.94 16 SER B CA 1
ATOM 1782 C C . SER B 1 16 ? 8.953 -16.188 -8.078 1 98.94 16 SER B C 1
ATOM 1784 O O . SER B 1 16 ? 10.039 -16.484 -8.578 1 98.94 16 SER B O 1
ATOM 1786 N N . TRP B 1 17 ? 7.977 -15.484 -8.695 1 98.88 17 TRP B N 1
ATOM 1787 C CA . TRP B 1 17 ? 8.172 -14.93 -10.031 1 98.88 17 TRP B CA 1
ATOM 1788 C C . TRP B 1 17 ? 9.398 -14.023 -10.078 1 98.88 17 TRP B C 1
ATOM 1790 O O . TRP B 1 17 ? 10.297 -14.227 -10.906 1 98.88 17 TRP B O 1
ATOM 1800 N N . LEU B 1 18 ? 9.555 -13.086 -9.172 1 98.94 18 LEU B N 1
ATOM 1801 C CA . LEU B 1 18 ? 10.688 -12.164 -9.117 1 98.94 18 LEU B CA 1
ATOM 1802 C C . LEU B 1 18 ? 11.977 -12.906 -8.805 1 98.94 18 LEU B C 1
ATOM 1804 O O . LEU B 1 18 ? 13.031 -12.586 -9.367 1 98.94 18 LEU B O 1
ATOM 1808 N N . LEU B 1 19 ? 11.914 -13.867 -7.871 1 98.94 19 LEU B N 1
ATOM 1809 C CA . LEU B 1 19 ? 13.086 -14.688 -7.562 1 98.94 19 LEU B CA 1
ATOM 1810 C C . LEU B 1 19 ? 13.633 -15.352 -8.82 1 98.94 19 LEU B C 1
ATOM 1812 O O . LEU B 1 19 ? 14.844 -15.359 -9.047 1 98.94 19 LEU B O 1
ATOM 1816 N N . GLU B 1 20 ? 12.742 -15.867 -9.633 1 98.94 20 GLU B N 1
ATOM 1817 C CA . GLU B 1 20 ? 13.141 -16.5 -10.883 1 98.94 20 GLU B CA 1
ATOM 1818 C C . GLU B 1 20 ? 13.688 -15.484 -11.875 1 98.94 20 GLU B C 1
ATOM 1820 O O . GLU B 1 20 ? 14.664 -15.758 -12.578 1 98.94 20 GLU B O 1
ATOM 1825 N N . GLU B 1 21 ? 13.039 -14.336 -11.984 1 98.88 21 GLU B N 1
ATOM 1826 C CA . GLU B 1 21 ? 13.531 -13.273 -12.852 1 98.88 21 GLU B CA 1
ATOM 1827 C C . GLU B 1 21 ? 14.961 -12.875 -12.484 1 98.88 21 GLU B C 1
ATOM 1829 O O . GLU B 1 21 ? 15.773 -12.586 -13.367 1 98.88 21 GLU B O 1
ATOM 1834 N N . LEU B 1 22 ? 15.281 -12.852 -11.188 1 98.69 22 LEU B N 1
ATOM 1835 C CA . LEU B 1 22 ? 16.562 -12.391 -10.688 1 98.69 22 LEU B CA 1
ATOM 1836 C C . LEU B 1 22 ? 17.594 -13.523 -10.688 1 98.69 22 LEU B C 1
ATOM 1838 O O . LEU B 1 22 ? 18.781 -13.297 -10.438 1 98.69 22 LEU B O 1
ATOM 1842 N N . GLY B 1 23 ? 17.141 -14.734 -10.938 1 98.44 23 GLY B N 1
ATOM 1843 C CA . GLY B 1 23 ? 18.031 -15.883 -10.992 1 98.44 23 GLY B CA 1
ATOM 1844 C C . GLY B 1 23 ? 18.609 -16.25 -9.641 1 98.44 23 GLY B C 1
ATOM 1845 O O . GLY B 1 23 ? 19.75 -16.703 -9.555 1 98.44 23 GLY B O 1
ATOM 1846 N N . LEU B 1 24 ? 17.875 -16.047 -8.578 1 98.56 24 LEU B N 1
ATOM 1847 C CA . LEU B 1 24 ? 18.344 -16.312 -7.223 1 98.56 24 LEU B CA 1
ATOM 1848 C C . LEU B 1 24 ? 18 -17.734 -6.805 1 98.56 24 LEU B C 1
ATOM 1850 O O . LEU B 1 24 ? 16.922 -18.25 -7.129 1 98.56 24 LEU B O 1
ATOM 1854 N N . PRO B 1 25 ? 18.891 -18.375 -6.105 1 98.38 25 PRO B N 1
ATOM 1855 C CA . PRO B 1 25 ? 18.484 -19.625 -5.469 1 98.38 25 PRO B CA 1
ATOM 1856 C C . PRO B 1 25 ? 17.484 -19.422 -4.324 1 98.38 25 PRO B C 1
ATOM 1858 O O . PRO B 1 25 ? 17.641 -18.484 -3.535 1 98.38 25 PRO B O 1
ATOM 1861 N N . TRP B 1 26 ? 16.5 -20.219 -4.254 1 98.56 26 TRP B N 1
ATOM 1862 C CA . TRP B 1 26 ? 15.484 -20.094 -3.215 1 98.56 26 TRP B CA 1
ATOM 1863 C C . TRP B 1 26 ? 14.773 -21.438 -2.998 1 98.56 26 TRP B C 1
ATOM 1865 O O . TRP B 1 26 ? 14.828 -22.328 -3.854 1 98.56 26 TRP B O 1
ATOM 1875 N N . GLN B 1 27 ? 14.164 -21.547 -1.826 1 98.12 27 GLN B N 1
ATOM 1876 C CA . GLN B 1 27 ? 13.344 -22.688 -1.47 1 98.12 27 GLN B CA 1
ATOM 1877 C C . GLN B 1 27 ? 11.898 -22.281 -1.238 1 98.12 27 GLN B C 1
ATOM 1879 O O . GLN B 1 27 ? 11.625 -21.172 -0.789 1 98.12 27 GLN B O 1
ATOM 1884 N N . TYR B 1 28 ? 11.031 -23.234 -1.564 1 98.38 28 TYR B N 1
ATOM 1885 C CA . TYR B 1 28 ? 9.602 -23 -1.354 1 98.38 28 TYR B CA 1
ATOM 1886 C C . TYR B 1 28 ? 9.078 -23.828 -0.196 1 98.38 28 TYR B C 1
ATOM 1888 O O . TYR B 1 28 ? 9.336 -25.047 -0.129 1 98.38 28 TYR B O 1
ATOM 1896 N N . HIS B 1 29 ? 8.469 -23.234 0.72 1 98.19 29 HIS B N 1
ATOM 1897 C CA . HIS B 1 29 ? 7.762 -23.906 1.8 1 98.19 29 HIS B CA 1
ATOM 1898 C C . HIS B 1 29 ? 6.254 -23.734 1.667 1 98.19 29 HIS B C 1
ATOM 1900 O O . HIS B 1 29 ? 5.727 -22.641 1.89 1 98.19 29 HIS B O 1
ATOM 1906 N N . LEU B 1 30 ? 5.582 -24.812 1.39 1 98.19 30 LEU B N 1
ATOM 1907 C CA . LEU B 1 30 ? 4.133 -24.781 1.236 1 98.19 30 LEU B CA 1
ATOM 1908 C C . LEU B 1 30 ? 3.447 -24.578 2.58 1 98.19 30 LEU B C 1
ATOM 1910 O O . LEU B 1 30 ? 3.758 -25.25 3.559 1 98.19 30 LEU B O 1
ATOM 1914 N N . VAL B 1 31 ? 2.627 -23.594 2.656 1 97.94 31 VAL B N 1
ATOM 1915 C CA . VAL B 1 31 ? 1.71 -23.422 3.777 1 97.94 31 VAL B CA 1
ATOM 1916 C C . VAL B 1 31 ? 0.326 -23.938 3.398 1 97.94 31 VAL B C 1
ATOM 1918 O O . VAL B 1 31 ? -0.46 -23.234 2.768 1 97.94 31 VAL B O 1
ATOM 1921 N N . ASN B 1 32 ? 0.003 -25.156 3.771 1 95.06 32 ASN B N 1
ATOM 1922 C CA . ASN B 1 32 ? -1.231 -25.828 3.383 1 95.06 32 ASN B CA 1
ATOM 1923 C C . ASN B 1 32 ? -2.418 -25.344 4.207 1 95.06 32 ASN B C 1
ATOM 1925 O O . ASN B 1 32 ? -2.557 -25.703 5.379 1 95.06 32 ASN B O 1
ATOM 1929 N N . PHE B 1 33 ? -3.326 -24.656 3.588 1 90.56 33 PHE B N 1
ATOM 1930 C CA . PHE B 1 33 ? -4.457 -24.047 4.281 1 90.56 33 PHE B CA 1
ATOM 1931 C C . PHE B 1 33 ? -5.484 -25.109 4.664 1 90.56 33 PHE B C 1
ATOM 1933 O O . PHE B 1 33 ? -6.188 -24.969 5.664 1 90.56 33 PHE B O 1
ATOM 1940 N N . THR B 1 34 ? -5.609 -26.156 3.809 1 88.81 34 THR B N 1
ATOM 1941 C CA . THR B 1 34 ? -6.535 -27.234 4.105 1 88.81 34 THR B CA 1
ATOM 1942 C C . THR B 1 34 ? -6.172 -27.906 5.426 1 88.81 34 THR B C 1
ATOM 1944 O O . THR B 1 34 ? -7.055 -28.312 6.188 1 88.81 34 THR B O 1
ATOM 1947 N N . GLN B 1 35 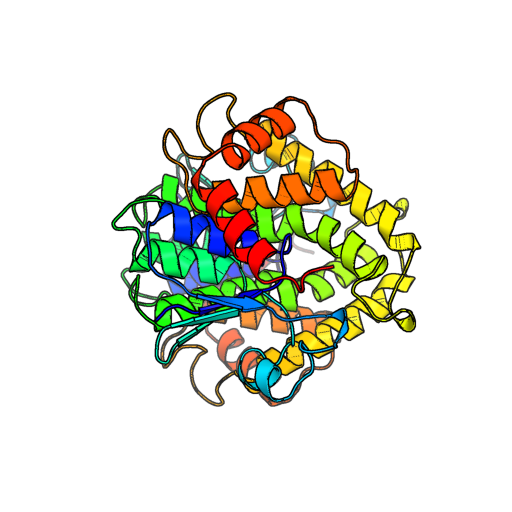? -4.934 -27.953 5.676 1 91.94 35 GLN B N 1
ATOM 1948 C CA . GLN B 1 35 ? -4.453 -28.562 6.914 1 91.94 35 GLN B CA 1
ATOM 1949 C C . GLN B 1 35 ? -4.273 -27.5 8.008 1 91.94 35 GLN B C 1
ATOM 1951 O O . GLN B 1 35 ? -3.727 -27.797 9.07 1 91.94 35 GLN B O 1
ATOM 1956 N N . ARG B 1 36 ? -4.613 -26.266 7.797 1 93.19 36 ARG B N 1
ATOM 1957 C CA . ARG B 1 36 ? -4.574 -25.125 8.711 1 93.19 36 ARG B CA 1
ATOM 1958 C C . ARG B 1 36 ? -3.146 -24.828 9.156 1 93.19 36 ARG B C 1
ATOM 1960 O O . ARG B 1 36 ? -2.918 -24.422 10.297 1 93.19 36 ARG B O 1
ATOM 1967 N N . GLU B 1 37 ? -2.209 -25.109 8.328 1 95.25 37 GLU B N 1
ATOM 1968 C CA . GLU B 1 37 ? -0.807 -24.875 8.656 1 95.25 37 GLU B CA 1
ATOM 1969 C C . GLU B 1 37 ? -0.546 -23.391 8.914 1 95.25 37 GLU B C 1
ATOM 1971 O O . GLU B 1 37 ? 0.384 -23.047 9.641 1 95.25 37 GLU B O 1
ATOM 1976 N N . HIS B 1 38 ? -1.368 -22.547 8.32 1 95.25 38 HIS B N 1
ATOM 1977 C CA . HIS B 1 38 ? -1.221 -21.109 8.508 1 95.25 38 HIS B CA 1
ATOM 1978 C C . HIS B 1 38 ? -1.545 -20.703 9.945 1 95.25 38 HIS B C 1
ATOM 1980 O O . HIS B 1 38 ? -1.251 -19.578 10.359 1 95.25 38 HIS B O 1
ATOM 1986 N N . ARG B 1 39 ? -2.066 -21.609 10.719 1 95.25 39 ARG B N 1
ATOM 1987 C CA . ARG B 1 39 ? -2.408 -21.344 12.109 1 95.25 39 ARG B CA 1
ATOM 1988 C C . ARG B 1 39 ? -1.525 -22.156 13.055 1 95.25 39 ARG B C 1
ATOM 1990 O O . ARG B 1 39 ? -1.688 -22.094 14.273 1 95.25 39 ARG B O 1
ATOM 1997 N N . SER B 1 40 ? -0.632 -22.953 12.508 1 97 40 SER B N 1
ATOM 1998 C CA . SER B 1 40 ? 0.276 -23.75 13.336 1 97 40 SER B CA 1
ATOM 1999 C C . SER B 1 40 ? 1.251 -22.844 14.094 1 97 40 SER B C 1
ATOM 2001 O O . SER B 1 40 ? 1.621 -21.781 13.602 1 97 40 SER B O 1
ATOM 2003 N N . PRO B 1 41 ? 1.682 -23.266 15.305 1 97.19 41 PRO B N 1
ATOM 2004 C CA . PRO B 1 41 ? 2.688 -22.484 16.047 1 97.19 41 PRO B CA 1
ATOM 2005 C C . PRO B 1 41 ? 3.959 -22.25 15.227 1 97.19 41 PRO B C 1
ATOM 2007 O O . PRO B 1 41 ? 4.57 -21.188 15.328 1 97.19 41 PRO B O 1
ATOM 2010 N N . GLU B 1 42 ? 4.289 -23.266 14.477 1 96.69 42 GLU B N 1
ATOM 2011 C CA . GLU B 1 42 ? 5.5 -23.172 13.672 1 96.69 42 GLU B CA 1
ATOM 2012 C C . GLU B 1 42 ? 5.402 -22.031 12.664 1 96.69 42 GLU B C 1
ATOM 2014 O O . GLU B 1 42 ? 6.328 -21.219 12.547 1 96.69 42 GLU B O 1
ATOM 2019 N N . TYR B 1 43 ? 4.281 -21.953 11.914 1 97.75 43 TYR B N 1
ATOM 2020 C CA . TYR B 1 43 ? 4.16 -20.906 10.914 1 97.75 43 TYR B CA 1
ATOM 2021 C C . TYR B 1 43 ? 3.889 -19.562 11.57 1 97.75 43 TYR B C 1
ATOM 2023 O O . TYR B 1 43 ? 4.367 -18.531 11.102 1 97.75 43 TYR B O 1
ATOM 2031 N N . LEU B 1 44 ? 3.117 -19.578 12.656 1 97.12 44 LEU B N 1
ATOM 2032 C CA . LEU B 1 44 ? 2.801 -18.328 13.344 1 97.12 44 LEU B CA 1
ATOM 2033 C C . LEU B 1 44 ? 4.055 -17.703 13.938 1 97.12 44 LEU B C 1
ATOM 2035 O O . LEU B 1 44 ? 4.098 -16.484 14.172 1 97.12 44 LEU B O 1
ATOM 2039 N N . ALA B 1 45 ? 5.121 -18.469 14.188 1 96.31 45 ALA B N 1
ATOM 2040 C CA . ALA B 1 45 ? 6.414 -17.953 14.617 1 96.31 45 ALA B CA 1
ATOM 2041 C C . ALA B 1 45 ? 7.094 -17.172 13.484 1 96.31 45 ALA B C 1
ATOM 2043 O O . ALA B 1 45 ? 7.938 -16.312 13.742 1 96.31 45 ALA B O 1
ATOM 2044 N N . ILE B 1 46 ? 6.719 -17.484 12.234 1 96.75 46 ILE B N 1
ATOM 2045 C CA . ILE B 1 46 ? 7.254 -16.812 11.062 1 96.75 46 ILE B CA 1
ATOM 2046 C C . ILE B 1 46 ? 6.41 -15.578 10.75 1 96.75 46 ILE B C 1
ATOM 2048 O O . ILE B 1 46 ? 6.941 -14.477 10.57 1 96.75 46 ILE B O 1
ATOM 2052 N N . ASN B 1 47 ? 5.121 -15.781 10.734 1 96.69 47 ASN B N 1
ATOM 2053 C CA . ASN B 1 47 ? 4.168 -14.703 10.484 1 96.69 47 ASN B CA 1
ATOM 2054 C C . ASN B 1 47 ? 2.986 -14.766 11.445 1 96.69 47 ASN B C 1
ATOM 2056 O O . ASN B 1 47 ? 2.014 -15.484 11.195 1 96.69 47 ASN B O 1
ATOM 2060 N N . PRO B 1 48 ? 2.963 -13.953 12.453 1 94.5 48 PRO B N 1
ATOM 2061 C CA . PRO B 1 48 ? 1.911 -13.992 13.469 1 94.5 48 PRO B CA 1
ATOM 2062 C C . PRO B 1 48 ? 0.52 -13.742 12.898 1 94.5 48 PRO B C 1
ATOM 2064 O O . PRO B 1 48 ? -0.481 -14.164 13.477 1 94.5 48 PRO B O 1
ATOM 2067 N N . ALA B 1 49 ? 0.441 -13.117 11.766 1 93.25 49 ALA B N 1
ATOM 2068 C CA . ALA B 1 49 ? -0.85 -12.844 11.133 1 93.25 49 ALA B CA 1
ATOM 2069 C C . ALA B 1 49 ? -1.403 -14.094 10.453 1 93.25 49 ALA B C 1
ATOM 2071 O O . ALA B 1 49 ? -2.58 -14.133 10.086 1 93.25 49 ALA B O 1
ATOM 2072 N N . GLY B 1 50 ? -0.54 -15.102 10.242 1 95.19 50 GLY B N 1
ATOM 2073 C CA . GLY B 1 50 ? -0.96 -16.344 9.609 1 95.19 50 GLY B CA 1
ATOM 2074 C C . GLY B 1 50 ? -1.258 -16.188 8.133 1 95.19 50 GLY B C 1
ATOM 2075 O O . GLY B 1 50 ? -2 -17 7.559 1 95.19 50 GLY B O 1
ATOM 2076 N N . LYS B 1 51 ? -0.794 -15.133 7.574 1 95.44 51 LYS B N 1
ATOM 2077 C CA . LYS B 1 51 ? -1.022 -14.875 6.156 1 95.44 51 LYS B CA 1
ATOM 2078 C C . LYS B 1 51 ? 0.191 -15.273 5.32 1 95.44 51 LYS B C 1
ATOM 2080 O O . LYS B 1 51 ? 1.26 -15.555 5.867 1 95.44 51 LYS B O 1
ATOM 2085 N N . ILE B 1 52 ? 0.043 -15.43 4.074 1 97.44 52 ILE B N 1
ATOM 2086 C CA . ILE B 1 52 ? 1.114 -15.633 3.107 1 97.44 52 ILE B CA 1
ATOM 2087 C C . ILE B 1 52 ? 1.084 -14.523 2.062 1 97.44 52 ILE B C 1
ATOM 2089 O O . ILE B 1 52 ? 0.035 -13.922 1.814 1 97.44 52 ILE B O 1
ATOM 2093 N N . PRO B 1 53 ? 2.18 -14.141 1.446 1 98.56 53 PRO B N 1
ATOM 2094 C CA . PRO B 1 53 ? 3.488 -14.789 1.574 1 98.56 53 PRO B CA 1
ATOM 2095 C C . PRO B 1 53 ? 4.281 -14.281 2.779 1 98.56 53 PRO B C 1
ATOM 2097 O O . PRO B 1 53 ? 3.969 -13.219 3.326 1 98.56 53 PRO B O 1
ATOM 2100 N N . ALA B 1 54 ? 5.23 -15.055 3.219 1 98.75 54 ALA B N 1
ATOM 2101 C CA . ALA B 1 54 ? 6.352 -14.656 4.066 1 98.75 54 ALA B CA 1
ATOM 2102 C C . ALA B 1 54 ? 7.68 -15.117 3.471 1 98.75 54 ALA B C 1
ATOM 2104 O O . ALA B 1 54 ? 7.715 -16.047 2.666 1 98.75 54 ALA B O 1
ATOM 2105 N N . LEU B 1 55 ? 8.75 -14.469 3.738 1 98.81 55 LEU B N 1
ATOM 2106 C CA . LEU B 1 55 ? 10.078 -14.812 3.258 1 98.81 55 LEU B CA 1
ATOM 2107 C C . LEU B 1 55 ? 11.102 -14.742 4.391 1 98.81 55 LEU B C 1
ATOM 2109 O O . LEU B 1 55 ? 11.086 -13.797 5.18 1 98.81 55 LEU B O 1
ATOM 2113 N N . THR B 1 56 ? 11.906 -15.734 4.539 1 98.62 56 THR B N 1
ATOM 2114 C CA . THR B 1 56 ? 13.039 -15.68 5.449 1 98.62 56 THR B CA 1
ATOM 2115 C C . THR B 1 56 ? 14.359 -15.711 4.676 1 98.62 56 THR B C 1
ATOM 2117 O O . THR B 1 56 ? 14.469 -16.406 3.662 1 98.62 56 THR B O 1
ATOM 2120 N N . ASN B 1 57 ? 15.289 -14.984 4.996 1 97.88 57 ASN B N 1
ATOM 2121 C CA . ASN B 1 57 ? 16.656 -14.914 4.492 1 97.88 57 ASN B CA 1
ATOM 2122 C C . ASN B 1 57 ? 17.656 -14.617 5.609 1 97.88 57 ASN B C 1
ATOM 2124 O O . ASN B 1 57 ? 17.844 -13.453 5.984 1 97.88 57 ASN B O 1
ATOM 2128 N N . GLY B 1 58 ? 18.375 -15.617 6.121 1 95.25 58 GLY B N 1
ATOM 2129 C CA . GLY B 1 58 ? 19.125 -15.445 7.344 1 95.25 58 GLY B CA 1
ATOM 2130 C C . GLY B 1 58 ? 18.266 -15.07 8.539 1 95.25 58 GLY B C 1
ATOM 2131 O O . GLY B 1 58 ? 17.281 -15.75 8.836 1 95.25 58 GLY B O 1
ATOM 2132 N N . ASP B 1 59 ? 18.578 -13.961 9.148 1 94.12 59 ASP B N 1
ATOM 2133 C CA . ASP B 1 59 ? 17.859 -13.531 10.336 1 94.12 59 ASP B CA 1
ATOM 2134 C C . ASP B 1 59 ? 16.656 -12.656 9.961 1 94.12 59 ASP B C 1
ATOM 2136 O O . ASP B 1 59 ? 15.859 -12.281 10.82 1 94.12 59 ASP B O 1
ATOM 2140 N N . LEU B 1 60 ? 16.531 -12.43 8.703 1 96.56 60 LEU B N 1
ATOM 2141 C CA . LEU B 1 60 ? 15.469 -11.539 8.25 1 96.56 60 LEU B CA 1
ATOM 2142 C C . LEU B 1 60 ? 14.211 -12.328 7.934 1 96.56 60 LEU B C 1
ATOM 2144 O O . LEU B 1 60 ? 14.266 -13.352 7.25 1 96.56 60 LEU B O 1
ATOM 2148 N N . THR B 1 61 ? 13.078 -11.945 8.484 1 97.88 61 THR B N 1
ATOM 2149 C CA . THR B 1 61 ? 11.742 -12.422 8.133 1 97.88 61 THR B CA 1
ATOM 2150 C C . THR B 1 61 ? 10.867 -11.266 7.645 1 97.88 61 THR B C 1
ATOM 2152 O O . THR B 1 61 ? 10.773 -10.227 8.305 1 97.88 61 THR B O 1
ATOM 2155 N N . LEU B 1 62 ? 10.328 -11.438 6.488 1 98.19 62 LEU B N 1
ATOM 2156 C CA . LEU B 1 62 ? 9.531 -10.375 5.895 1 98.19 62 LEU B CA 1
ATOM 2157 C C . LEU B 1 62 ? 8.172 -10.891 5.445 1 98.19 62 LEU B C 1
ATOM 2159 O O . LEU B 1 62 ? 8.062 -12.016 4.953 1 98.19 62 LEU B O 1
ATOM 2163 N N . THR B 1 63 ? 7.188 -10.016 5.637 1 97.88 63 THR B N 1
ATOM 2164 C CA . THR B 1 63 ? 5.871 -10.219 5.043 1 97.88 63 THR B CA 1
ATOM 2165 C C . THR B 1 63 ? 5.469 -9.023 4.188 1 97.88 63 THR B C 1
ATOM 2167 O O . THR B 1 63 ? 6.273 -8.117 3.969 1 97.88 63 THR B O 1
ATOM 2170 N N . GLU B 1 64 ? 4.234 -9.086 3.711 1 98.38 64 GLU B N 1
ATOM 2171 C CA . GLU B 1 64 ? 3.764 -8.117 2.725 1 98.38 64 GLU B CA 1
ATOM 2172 C C . GLU B 1 64 ? 4.441 -8.336 1.374 1 98.38 64 GLU B C 1
ATOM 2174 O O . GLU B 1 64 ? 5.637 -8.078 1.225 1 98.38 64 GLU B O 1
ATOM 2179 N N . SER B 1 65 ? 3.689 -8.75 0.397 1 98.62 65 SER B N 1
ATOM 2180 C CA . SER B 1 65 ? 4.262 -9.141 -0.887 1 98.62 65 SER B CA 1
ATOM 2181 C C . SER B 1 65 ? 4.949 -7.961 -1.567 1 98.62 65 SER B C 1
ATOM 2183 O O . SER B 1 65 ? 6 -8.125 -2.191 1 98.62 65 SER B O 1
ATOM 2185 N N . GLY B 1 66 ? 4.363 -6.711 -1.462 1 98.75 66 GLY B N 1
ATOM 2186 C CA . GLY B 1 66 ? 5.023 -5.535 -2.01 1 98.75 66 GLY B CA 1
ATOM 2187 C C . GLY B 1 66 ? 6.387 -5.277 -1.393 1 98.75 66 GLY B C 1
ATOM 2188 O O . GLY B 1 66 ? 7.352 -4.996 -2.104 1 98.75 66 GLY B O 1
ATOM 2189 N N . ALA B 1 67 ? 6.488 -5.398 -0.068 1 98.75 67 ALA B N 1
ATOM 2190 C CA . ALA B 1 67 ? 7.73 -5.164 0.664 1 98.75 67 ALA B CA 1
ATOM 2191 C C . ALA B 1 67 ? 8.781 -6.219 0.316 1 98.75 67 ALA B C 1
ATOM 2193 O O . ALA B 1 67 ? 9.953 -5.895 0.128 1 98.75 67 ALA B O 1
ATOM 2194 N N . ILE B 1 68 ? 8.352 -7.488 0.236 1 98.81 68 ILE B N 1
ATOM 2195 C CA . ILE B 1 68 ? 9.266 -8.578 -0.099 1 98.81 68 ILE B CA 1
ATOM 2196 C C . ILE B 1 68 ? 9.844 -8.352 -1.494 1 98.81 68 ILE B C 1
ATOM 2198 O O . ILE B 1 68 ? 11.047 -8.508 -1.704 1 98.81 68 ILE B O 1
ATOM 2202 N N . ALA B 1 69 ? 8.992 -7.98 -2.449 1 98.88 69 ALA B N 1
ATOM 2203 C CA . ALA B 1 69 ? 9.445 -7.75 -3.818 1 98.88 69 ALA B CA 1
ATOM 2204 C C . ALA B 1 69 ? 10.453 -6.609 -3.875 1 98.88 69 ALA B C 1
ATOM 2206 O O . ALA B 1 69 ? 11.484 -6.715 -4.547 1 98.88 69 ALA B O 1
ATOM 2207 N N . LEU B 1 70 ? 10.164 -5.531 -3.164 1 98.75 70 LEU B N 1
ATOM 2208 C CA . LEU B 1 70 ? 11.086 -4.402 -3.123 1 98.75 70 LEU B CA 1
ATOM 2209 C C . LEU B 1 70 ? 12.422 -4.812 -2.521 1 98.75 70 LEU B C 1
ATOM 2211 O O . LEU B 1 70 ? 13.484 -4.469 -3.053 1 98.75 70 LEU B O 1
ATOM 2215 N N . TYR B 1 71 ? 12.367 -5.551 -1.424 1 98.5 71 TYR B N 1
ATOM 2216 C CA . TYR B 1 71 ? 13.578 -6.027 -0.757 1 98.5 71 TYR B CA 1
ATOM 2217 C C . TYR B 1 71 ? 14.453 -6.816 -1.72 1 98.5 71 TYR B C 1
ATOM 2219 O O . TYR B 1 71 ? 15.648 -6.543 -1.844 1 98.5 71 TYR B O 1
ATOM 2227 N N . LEU B 1 72 ? 13.875 -7.73 -2.449 1 98.69 72 LEU B N 1
ATOM 2228 C CA . LEU B 1 72 ? 14.625 -8.578 -3.369 1 98.69 72 LEU B CA 1
ATOM 2229 C C . LEU B 1 72 ? 15.242 -7.758 -4.492 1 98.69 72 LEU B C 1
ATOM 2231 O O . LEU B 1 72 ? 16.406 -7.957 -4.844 1 98.69 72 LEU B O 1
ATOM 2235 N N . ALA B 1 73 ? 14.453 -6.871 -5.047 1 98.56 73 ALA B N 1
ATOM 2236 C CA . ALA B 1 73 ? 14.945 -6.051 -6.148 1 98.56 73 ALA B CA 1
ATOM 2237 C C . ALA B 1 73 ? 16.078 -5.137 -5.691 1 98.56 73 ALA B C 1
ATOM 2239 O O . ALA B 1 73 ? 17.078 -4.973 -6.402 1 98.56 73 ALA B O 1
ATOM 2240 N N . LYS B 1 74 ? 15.945 -4.523 -4.508 1 97.44 74 LYS B N 1
ATOM 2241 C CA . LYS B 1 74 ? 16.953 -3.607 -3.998 1 97.44 74 LYS B CA 1
ATOM 2242 C C . LYS B 1 74 ? 18.25 -4.348 -3.658 1 97.44 74 LYS B C 1
ATOM 2244 O O . LYS B 1 74 ? 19.344 -3.865 -3.955 1 97.44 74 LYS B O 1
ATOM 2249 N N . ARG B 1 75 ? 18.078 -5.469 -3.066 1 96.19 75 ARG B N 1
ATOM 2250 C CA . ARG B 1 75 ? 19.219 -6.184 -2.523 1 96.19 75 ARG B CA 1
ATOM 2251 C C . ARG B 1 75 ? 19.953 -6.953 -3.617 1 96.19 75 ARG B C 1
ATOM 2253 O O . ARG B 1 75 ? 21.188 -7.027 -3.613 1 96.19 75 ARG B O 1
ATOM 2260 N N . TYR B 1 76 ? 19.219 -7.469 -4.578 1 97.31 76 TYR B N 1
ATOM 2261 C CA . TYR B 1 76 ? 19.812 -8.453 -5.473 1 97.31 76 TYR B CA 1
ATOM 2262 C C . TYR B 1 76 ? 19.656 -8.031 -6.93 1 97.31 76 TYR B C 1
ATOM 2264 O O . TYR B 1 76 ? 20.266 -8.625 -7.82 1 97.31 76 TYR B O 1
ATOM 2272 N N . GLY B 1 77 ? 18.875 -7.008 -7.223 1 97.5 77 GLY B N 1
ATOM 2273 C CA . GLY B 1 77 ? 18.531 -6.656 -8.594 1 97.5 77 GLY B CA 1
ATOM 2274 C C . GLY B 1 77 ? 19.672 -6.004 -9.344 1 97.5 77 GLY B C 1
ATOM 2275 O O . GLY B 1 77 ? 19.703 -6.031 -10.578 1 97.5 77 GLY B O 1
ATOM 2276 N N . LYS B 1 78 ? 20.578 -5.367 -8.602 1 96.31 78 LYS B N 1
ATOM 2277 C CA . LYS B 1 78 ? 21.703 -4.68 -9.227 1 96.31 78 LYS B CA 1
ATOM 2278 C C . LYS B 1 78 ? 21.234 -3.727 -10.32 1 96.31 78 LYS B C 1
ATOM 2280 O O . LYS B 1 78 ? 21.766 -3.732 -11.43 1 96.31 78 LYS B O 1
ATOM 2285 N N . GLY B 1 79 ? 20.219 -3.027 -10.016 1 94.38 79 GLY B N 1
ATOM 2286 C CA . GLY B 1 79 ? 19.719 -2.014 -10.938 1 94.38 79 GLY B CA 1
ATOM 2287 C C . GLY B 1 79 ? 18.594 -2.51 -11.812 1 94.38 79 GLY B C 1
ATOM 2288 O O . GLY B 1 79 ? 17.984 -1.731 -12.555 1 94.38 79 GLY B O 1
ATOM 2289 N N . ARG B 1 80 ? 18.422 -3.791 -11.766 1 97.44 80 ARG B N 1
ATOM 2290 C CA . ARG B 1 80 ? 17.281 -4.352 -12.492 1 97.44 80 ARG B CA 1
ATOM 2291 C C . ARG B 1 80 ? 16.031 -4.336 -11.641 1 97.44 80 ARG B C 1
ATOM 2293 O O . ARG B 1 80 ? 16.109 -4.418 -10.414 1 97.44 80 ARG B O 1
ATOM 2300 N N . PHE B 1 81 ? 14.805 -4.105 -12.25 1 98.62 81 PHE B N 1
ATOM 2301 C CA . PHE B 1 81 ? 13.453 -4.223 -11.711 1 98.62 81 PHE B CA 1
ATOM 2302 C C . PHE B 1 81 ? 13.109 -3.021 -10.844 1 98.62 81 PHE B C 1
ATOM 2304 O O . PHE B 1 81 ? 12.062 -2.994 -10.203 1 98.62 81 PHE B O 1
ATOM 2311 N N . LEU B 1 82 ? 13.961 -2.111 -10.695 1 98.19 82 LEU B N 1
ATOM 2312 C CA . LEU B 1 82 ? 13.672 -0.818 -10.086 1 98.19 82 LEU B CA 1
ATOM 2313 C C . LEU B 1 82 ? 14.305 0.313 -10.891 1 98.19 82 LEU B C 1
ATOM 2315 O O . LEU B 1 82 ? 15.398 0.161 -11.438 1 98.19 82 LEU B O 1
ATOM 2319 N N . PRO B 1 83 ? 13.602 1.467 -10.938 1 97.31 83 PRO B N 1
ATOM 2320 C CA . PRO B 1 83 ? 14.258 2.641 -11.516 1 97.31 83 PRO B CA 1
ATOM 2321 C C . PRO B 1 83 ? 15.359 3.203 -10.617 1 97.31 83 PRO B C 1
ATOM 2323 O O . PRO B 1 83 ? 15.5 2.775 -9.469 1 97.31 83 PRO B O 1
ATOM 2326 N N . VAL B 1 84 ? 16.156 4.152 -11.219 1 94.31 84 VAL B N 1
ATOM 2327 C CA . VAL B 1 84 ? 17.172 4.844 -10.438 1 94.31 84 VAL B CA 1
ATOM 2328 C C . VAL B 1 84 ? 16.516 5.613 -9.297 1 94.31 84 VAL B C 1
ATOM 2330 O O . VAL B 1 84 ? 15.609 6.414 -9.523 1 94.31 84 VAL B O 1
ATOM 2333 N N . ALA B 1 85 ? 16.969 5.355 -8.07 1 90.56 85 ALA B N 1
ATOM 2334 C CA . ALA B 1 85 ? 16.391 5.969 -6.879 1 90.56 85 ALA B CA 1
ATOM 2335 C C . ALA B 1 85 ? 16.406 7.492 -6.98 1 90.56 85 ALA B C 1
ATOM 2337 O O . ALA B 1 85 ? 17.422 8.086 -7.375 1 90.56 85 ALA B O 1
ATOM 2338 N N . GLY B 1 86 ? 15.359 8.078 -6.711 1 90.5 86 GLY B N 1
ATOM 2339 C CA . GLY B 1 86 ? 15.273 9.531 -6.684 1 90.5 86 GLY B CA 1
ATOM 2340 C C . GLY B 1 86 ? 14.898 10.133 -8.031 1 90.5 86 GLY B C 1
ATOM 2341 O O . GLY B 1 86 ? 14.641 11.336 -8.125 1 90.5 86 GLY B O 1
ATOM 2342 N N . SER B 1 87 ? 14.867 9.297 -9.086 1 94.31 87 SER B N 1
ATOM 2343 C CA . SER B 1 87 ? 14.477 9.773 -10.406 1 94.31 87 SER B CA 1
ATOM 2344 C C . SER B 1 87 ? 12.969 9.938 -10.516 1 94.31 87 SER B C 1
ATOM 2346 O O . SER B 1 87 ? 12.227 9.5 -9.625 1 94.31 87 SER B O 1
ATOM 2348 N N . ASP B 1 88 ? 12.508 10.625 -11.531 1 95.25 88 ASP B N 1
ATOM 2349 C CA . ASP B 1 88 ? 11.07 10.734 -11.789 1 95.25 88 ASP B CA 1
ATOM 2350 C C . ASP B 1 88 ? 10.445 9.359 -12.008 1 95.25 88 ASP B C 1
ATOM 2352 O O . ASP B 1 88 ? 9.32 9.117 -11.578 1 95.25 88 ASP B O 1
ATOM 2356 N N . GLU B 1 89 ? 11.195 8.477 -12.672 1 97.06 89 GLU B N 1
ATOM 2357 C CA . GLU B 1 89 ? 10.711 7.117 -12.875 1 97.06 89 GLU B CA 1
ATOM 2358 C C . GLU B 1 89 ? 10.523 6.387 -11.547 1 97.06 89 GLU B C 1
ATOM 2360 O O . GLU B 1 89 ? 9.625 5.562 -11.406 1 97.06 89 GLU B O 1
ATOM 2365 N N . ASP B 1 90 ? 11.414 6.684 -10.633 1 97.56 90 ASP B N 1
ATOM 2366 C CA . ASP B 1 90 ? 11.305 6.105 -9.297 1 97.56 90 ASP B CA 1
ATOM 2367 C C . ASP B 1 90 ? 10.023 6.578 -8.602 1 97.56 90 ASP B C 1
ATOM 2369 O O . ASP B 1 90 ? 9.32 5.777 -7.984 1 97.56 90 ASP B O 1
ATOM 2373 N N . ALA B 1 91 ? 9.703 7.844 -8.734 1 98 91 ALA B N 1
ATOM 2374 C CA . ALA B 1 91 ? 8.469 8.391 -8.18 1 98 91 ALA B CA 1
ATOM 2375 C C . ALA B 1 91 ? 7.242 7.727 -8.805 1 98 91 ALA B C 1
ATOM 2377 O O . ALA B 1 91 ? 6.289 7.387 -8.102 1 98 91 ALA B O 1
ATOM 2378 N N . LEU B 1 92 ? 7.312 7.504 -10.078 1 98.25 92 LEU B N 1
ATOM 2379 C CA . LEU B 1 92 ? 6.211 6.867 -10.789 1 98.25 92 LEU B CA 1
ATOM 2380 C C . LEU B 1 92 ? 6.09 5.398 -10.398 1 98.25 92 LEU B C 1
ATOM 2382 O O . LEU B 1 92 ? 4.98 4.867 -10.305 1 98.25 92 LEU B O 1
ATOM 2386 N N . HIS B 1 93 ? 7.195 4.781 -10.227 1 98.69 93 HIS B N 1
ATOM 2387 C CA . HIS B 1 93 ? 7.176 3.408 -9.734 1 98.69 93 HIS B CA 1
ATOM 2388 C C . HIS B 1 93 ? 6.461 3.312 -8.391 1 98.69 93 HIS B C 1
ATOM 2390 O O . HIS B 1 93 ? 5.629 2.424 -8.188 1 98.69 93 HIS B O 1
ATOM 2396 N N . ASP B 1 94 ? 6.777 4.215 -7.48 1 98.62 94 ASP B N 1
ATOM 2397 C CA . ASP B 1 94 ? 6.148 4.215 -6.164 1 98.62 94 ASP B CA 1
ATOM 2398 C C . ASP B 1 94 ? 4.652 4.5 -6.266 1 98.62 94 ASP B C 1
ATOM 2400 O O . ASP B 1 94 ? 3.855 3.938 -5.516 1 98.62 94 ASP B O 1
ATOM 2404 N N . PHE B 1 95 ? 4.32 5.379 -7.203 1 98.56 95 PHE B N 1
ATOM 2405 C CA . PHE B 1 95 ? 2.902 5.582 -7.484 1 98.56 95 PHE B CA 1
ATOM 2406 C C . PHE B 1 95 ? 2.23 4.266 -7.855 1 98.56 95 PHE B C 1
ATOM 2408 O O . PHE B 1 95 ? 1.209 3.898 -7.27 1 98.56 95 PHE B O 1
ATOM 2415 N N . TRP B 1 96 ? 2.754 3.541 -8.812 1 98.81 96 TRP B N 1
ATOM 2416 C CA . TRP B 1 96 ? 2.16 2.293 -9.281 1 98.81 96 TRP B CA 1
ATOM 2417 C C . TRP B 1 96 ? 2.084 1.27 -8.148 1 98.81 96 TRP B C 1
ATOM 2419 O O . TRP B 1 96 ? 1.063 0.598 -7.984 1 98.81 96 TRP B O 1
ATOM 2429 N N . LEU B 1 97 ? 3.188 1.173 -7.395 1 98.75 97 LEU B N 1
ATOM 2430 C CA . LEU B 1 97 ? 3.197 0.257 -6.258 1 98.75 97 LEU B CA 1
ATOM 2431 C C . LEU B 1 97 ? 2.014 0.524 -5.336 1 98.75 97 LEU B C 1
ATOM 2433 O O . LEU B 1 97 ? 1.23 -0.383 -5.043 1 98.75 97 LEU B O 1
ATOM 2437 N N . CYS B 1 98 ? 1.891 1.769 -4.926 1 98.81 98 CYS B N 1
ATOM 2438 C CA . CYS B 1 98 ? 0.842 2.137 -3.982 1 98.81 98 CYS B CA 1
ATOM 2439 C C . CYS B 1 98 ? -0.537 1.991 -4.613 1 98.81 98 CYS B C 1
ATOM 2441 O O . CYS B 1 98 ? -1.453 1.446 -3.996 1 98.81 98 CYS B O 1
ATOM 2443 N N . TYR B 1 99 ? -0.69 2.461 -5.879 1 98.75 99 TYR B N 1
ATOM 2444 C CA . TYR B 1 99 ? -1.984 2.412 -6.551 1 98.75 99 TYR B CA 1
ATOM 2445 C C . TYR B 1 99 ? -2.453 0.973 -6.727 1 98.75 99 TYR B C 1
ATOM 2447 O O . TYR B 1 99 ? -3.619 0.658 -6.473 1 98.75 99 TYR B O 1
ATOM 2455 N N . ILE B 1 100 ? -1.562 0.11 -7.125 1 98.81 100 ILE B N 1
ATOM 2456 C CA . ILE B 1 100 ? -1.908 -1.288 -7.355 1 98.81 100 ILE B CA 1
ATOM 2457 C C . ILE B 1 100 ? -2.357 -1.932 -6.047 1 98.81 100 ILE B C 1
ATOM 2459 O O . ILE B 1 100 ? -3.4 -2.588 -5.996 1 98.81 100 ILE B O 1
ATOM 2463 N N . LEU B 1 101 ? -1.62 -1.697 -4.996 1 98.69 101 LEU B N 1
ATOM 2464 C CA . LEU B 1 101 ? -1.856 -2.398 -3.74 1 98.69 101 LEU B CA 1
ATOM 2465 C C . LEU B 1 101 ? -3.078 -1.834 -3.023 1 98.69 101 LEU B C 1
ATOM 2467 O O . LEU B 1 101 ? -3.836 -2.58 -2.398 1 98.69 101 LEU B O 1
ATOM 2471 N N . THR B 1 102 ? -3.314 -0.496 -3.158 1 98.25 102 THR B N 1
ATOM 2472 C CA . THR B 1 102 ? -4.297 0.128 -2.275 1 98.25 102 THR B CA 1
ATOM 2473 C C . THR B 1 102 ? -5.59 0.42 -3.027 1 98.25 102 THR B C 1
ATOM 2475 O O . THR B 1 102 ? -6.656 0.523 -2.418 1 98.25 102 THR B O 1
ATOM 2478 N N . GLU B 1 103 ? -5.508 0.582 -4.352 1 98.19 103 GLU B N 1
ATOM 2479 C CA . GLU B 1 103 ? -6.684 0.989 -5.113 1 98.19 103 GLU B CA 1
ATOM 2480 C C . GLU B 1 103 ? -7.18 -0.141 -6.012 1 98.19 103 GLU B C 1
ATOM 2482 O O . GLU B 1 103 ? -8.375 -0.451 -6.027 1 98.19 103 GLU B O 1
ATOM 2487 N N . LEU B 1 104 ? -6.312 -0.746 -6.711 1 98.75 104 LEU B N 1
ATOM 2488 C CA . LEU B 1 104 ? -6.719 -1.75 -7.688 1 98.75 104 LEU B CA 1
ATOM 2489 C C . LEU B 1 104 ? -6.973 -3.094 -7.016 1 98.75 104 LEU B C 1
ATOM 2491 O O . LEU B 1 104 ? -8.016 -3.713 -7.227 1 98.75 104 LEU B O 1
ATOM 2495 N N . GLU B 1 105 ? -6.047 -3.514 -6.195 1 98.62 105 GLU B N 1
ATOM 2496 C CA . GLU B 1 105 ? -6.082 -4.855 -5.621 1 98.62 105 GLU B CA 1
ATOM 2497 C C . GLU B 1 105 ? -7.09 -4.938 -4.477 1 98.62 105 GLU B C 1
ATOM 2499 O O . GLU B 1 105 ? -7.711 -5.984 -4.266 1 98.62 105 GLU B O 1
ATOM 2504 N N . GLN B 1 106 ? -7.27 -3.859 -3.752 1 98.25 106 GLN B N 1
ATOM 2505 C CA . GLN B 1 106 ? -8.047 -3.875 -2.516 1 98.25 106 GLN B CA 1
ATOM 2506 C C . GLN B 1 106 ? -9.484 -4.328 -2.771 1 98.25 106 GLN B C 1
ATOM 2508 O O . GLN B 1 106 ? -10 -5.188 -2.061 1 98.25 106 GLN B O 1
ATOM 2513 N N . PRO B 1 107 ? -10.227 -3.811 -3.805 1 98.5 107 PRO B N 1
ATOM 2514 C CA . PRO B 1 107 ? -11.586 -4.301 -4.047 1 98.5 107 PRO B CA 1
ATOM 2515 C C . PRO B 1 107 ? -11.617 -5.773 -4.453 1 98.5 107 PRO B C 1
ATOM 2517 O O . PRO B 1 107 ? -12.562 -6.492 -4.113 1 98.5 107 PRO B O 1
ATOM 2520 N N . LEU B 1 108 ? -10.633 -6.227 -5.148 1 98.44 108 LEU B N 1
ATOM 2521 C CA . LEU B 1 108 ? -10.539 -7.645 -5.477 1 98.44 108 LEU B CA 1
ATOM 2522 C C . LEU B 1 108 ? -10.383 -8.484 -4.215 1 98.44 108 LEU B C 1
ATOM 2524 O O . LEU B 1 108 ? -11.039 -9.523 -4.062 1 98.44 108 LEU B O 1
ATOM 2528 N N . TRP B 1 109 ? -9.5 -8.023 -3.357 1 98.12 109 TRP B N 1
ATOM 2529 C CA . TRP B 1 109 ? -9.273 -8.75 -2.115 1 98.12 109 TRP B CA 1
ATOM 2530 C C . TRP B 1 109 ? -10.516 -8.711 -1.227 1 98.12 109 TRP B C 1
ATOM 2532 O O . TRP B 1 109 ? -10.828 -9.68 -0.537 1 98.12 109 TRP B O 1
ATOM 2542 N N . THR B 1 110 ? -11.234 -7.566 -1.263 1 98.56 110 THR B N 1
ATOM 2543 C CA . THR B 1 110 ? -12.516 -7.504 -0.569 1 98.56 110 THR B CA 1
ATOM 2544 C C . THR B 1 110 ? -13.461 -8.586 -1.081 1 98.56 110 THR B C 1
ATOM 2546 O O . THR B 1 110 ? -14.133 -9.25 -0.293 1 98.56 110 THR B O 1
ATOM 2549 N N . MET B 1 111 ? -13.523 -8.82 -2.396 1 98.5 111 MET B N 1
ATOM 2550 C CA . MET B 1 111 ? -14.328 -9.906 -2.949 1 98.5 111 MET B CA 1
ATOM 2551 C C . MET B 1 111 ? -13.875 -11.258 -2.402 1 98.5 111 MET B C 1
ATOM 2553 O O . MET B 1 111 ? -14.695 -12.055 -1.941 1 98.5 111 MET B O 1
ATOM 2557 N N . GLY B 1 112 ? -12.57 -11.492 -2.432 1 97.44 112 GLY B N 1
ATOM 2558 C CA . GLY B 1 112 ? -12.039 -12.75 -1.91 1 97.44 112 GLY B CA 1
ATOM 2559 C C . GLY B 1 112 ? -12.336 -12.945 -0.436 1 97.44 112 GLY B C 1
ATOM 2560 O O . GLY B 1 112 ? -12.734 -14.039 -0.021 1 97.44 112 GLY B O 1
ATOM 2561 N N . LYS B 1 113 ? -12.125 -11.914 0.383 1 97.62 113 LYS B N 1
ATOM 2562 C CA . LYS B 1 113 ? -12.375 -11.969 1.82 1 97.62 113 LYS B CA 1
ATOM 2563 C C . LYS B 1 113 ? -13.812 -12.398 2.113 1 97.62 113 LYS B C 1
ATOM 2565 O O . LYS B 1 113 ? -14.047 -13.273 2.945 1 97.62 113 LYS B O 1
ATOM 2570 N N . HIS B 1 114 ? -14.789 -11.836 1.363 1 98.5 114 HIS B N 1
ATOM 2571 C CA . HIS B 1 114 ? -16.188 -12.023 1.698 1 98.5 114 HIS B CA 1
ATOM 2572 C C . HIS B 1 114 ? -16.781 -13.211 0.956 1 98.5 114 HIS B C 1
ATOM 2574 O O . HIS B 1 114 ? -17.922 -13.617 1.223 1 98.5 114 HIS B O 1
ATOM 2580 N N . LYS B 1 115 ? -15.984 -13.789 0.056 1 97.25 115 LYS B N 1
ATOM 2581 C CA . LYS B 1 115 ? -16.422 -15.023 -0.603 1 97.25 115 LYS B CA 1
ATOM 2582 C C . LYS B 1 115 ? -15.844 -16.25 0.091 1 97.25 115 LYS B C 1
ATOM 2584 O O . LYS B 1 115 ? -16.516 -17.281 0.199 1 97.25 115 LYS B O 1
ATOM 2589 N N . PHE B 1 116 ? -14.508 -16.141 0.616 1 93.38 116 PHE B N 1
ATOM 2590 C CA . PHE B 1 116 ? -13.953 -17.406 1.047 1 93.38 116 PHE B CA 1
ATOM 2591 C C . PHE B 1 116 ? -12.938 -17.203 2.164 1 93.38 116 PHE B C 1
ATOM 2593 O O . PHE B 1 116 ? -12.648 -18.141 2.924 1 93.38 116 PHE B O 1
ATOM 2600 N N . ALA B 1 117 ? -12.32 -16.062 2.291 1 93.44 117 ALA B N 1
ATOM 2601 C CA . ALA B 1 117 ? -11.148 -15.938 3.15 1 93.44 117 ALA B CA 1
ATOM 2602 C C . ALA B 1 117 ? -11.555 -15.688 4.598 1 93.44 117 ALA B C 1
ATOM 2604 O O . ALA B 1 117 ? -10.938 -16.219 5.527 1 93.44 117 ALA B O 1
ATOM 2605 N N . LEU B 1 118 ? -12.547 -14.797 4.816 1 96.19 118 LEU B N 1
ATOM 2606 C CA . LEU B 1 118 ? -13 -14.492 6.172 1 96.19 118 LEU B CA 1
ATOM 2607 C C . LEU B 1 118 ? -13.852 -15.633 6.727 1 96.19 118 LEU B C 1
ATOM 2609 O O . LEU B 1 118 ? -14.477 -16.375 5.961 1 96.19 118 LEU B O 1
ATOM 2613 N N . PRO B 1 119 ? -13.836 -15.75 8.062 1 95.12 119 PRO B N 1
ATOM 2614 C CA . PRO B 1 119 ? -14.828 -16.672 8.633 1 95.12 119 PRO B CA 1
ATOM 2615 C C . PRO B 1 119 ? -16.25 -16.344 8.195 1 95.12 119 PRO B C 1
ATOM 2617 O O . PRO B 1 119 ? -16.594 -15.172 8.016 1 95.12 119 PRO B O 1
ATOM 2620 N N . PRO B 1 120 ? -17.062 -17.375 8.062 1 96.56 120 PRO B N 1
ATOM 2621 C CA . PRO B 1 120 ? -18.422 -17.172 7.562 1 96.56 120 PRO B CA 1
ATOM 2622 C C . PRO B 1 120 ? -19.156 -16.078 8.32 1 96.56 120 PRO B C 1
ATOM 2624 O O . PRO B 1 120 ? -19.891 -15.273 7.715 1 96.56 120 PRO B O 1
ATOM 2627 N N . SER B 1 121 ? -18.969 -15.922 9.609 1 97.19 121 SER B N 1
ATOM 2628 C CA . SER B 1 121 ? -19.688 -14.969 10.438 1 97.19 121 SER B CA 1
ATOM 2629 C C . SER B 1 121 ? -19.281 -13.531 10.125 1 97.19 121 SER B C 1
ATOM 2631 O O . SER B 1 121 ? -19.984 -12.586 10.492 1 97.19 121 SER B O 1
ATOM 2633 N N . GLN B 1 122 ? -18.188 -13.359 9.383 1 97.88 122 GLN B N 1
ATOM 2634 C CA . GLN B 1 122 ? -17.672 -12.031 9.078 1 97.88 122 GLN B CA 1
ATOM 2635 C C . GLN B 1 122 ? -17.969 -11.641 7.633 1 97.88 122 GLN B C 1
ATOM 2637 O O . GLN B 1 122 ? -17.703 -10.508 7.219 1 97.88 122 GLN B O 1
ATOM 2642 N N . ARG B 1 123 ? -18.5 -12.523 6.906 1 98.38 123 ARG B N 1
ATOM 2643 C CA . ARG B 1 123 ? -18.688 -12.266 5.484 1 98.38 123 ARG B CA 1
ATOM 2644 C C . ARG B 1 123 ? -19.984 -11.492 5.242 1 98.38 123 ARG B C 1
ATOM 2646 O O . ARG B 1 123 ? -21 -11.75 5.887 1 98.38 123 ARG B O 1
ATOM 2653 N N . VAL B 1 124 ? -19.875 -10.539 4.418 1 98.62 124 VAL B N 1
ATOM 2654 C CA . VAL B 1 124 ? -21 -9.695 4.023 1 98.62 124 VAL B CA 1
ATOM 2655 C C . VAL B 1 124 ? -21.172 -9.742 2.51 1 98.62 124 VAL B C 1
ATOM 2657 O O . VAL B 1 124 ? -20.453 -9.07 1.77 1 98.62 124 VAL B O 1
ATOM 2660 N N . GLU B 1 125 ? -22.156 -10.461 2.023 1 98.06 125 GLU B N 1
ATOM 2661 C CA . GLU B 1 125 ? -22.359 -10.703 0.598 1 98.06 125 GLU B CA 1
ATOM 2662 C C . GLU B 1 125 ? -22.656 -9.398 -0.144 1 98.06 125 GLU B C 1
ATOM 2664 O O . GLU B 1 125 ? -22.203 -9.211 -1.273 1 98.06 125 GLU B O 1
ATOM 2669 N N . ALA B 1 126 ? -23.328 -8.492 0.517 1 98.25 126 ALA B N 1
ATOM 2670 C CA . ALA B 1 126 ? -23.797 -7.277 -0.134 1 98.25 126 ALA B CA 1
ATOM 2671 C C . ALA B 1 126 ? -22.641 -6.398 -0.571 1 98.25 126 ALA B C 1
ATOM 2673 O O . ALA B 1 126 ? -22.781 -5.555 -1.461 1 98.25 126 ALA B O 1
ATOM 2674 N N . VAL B 1 127 ? -21.469 -6.578 -0.003 1 98.69 127 VAL B N 1
ATOM 2675 C CA . VAL B 1 127 ? -20.344 -5.684 -0.274 1 98.69 127 VAL B CA 1
ATOM 2676 C C . VAL B 1 127 ? -19.703 -6.055 -1.606 1 98.69 127 VAL B C 1
ATOM 2678 O O . VAL B 1 127 ? -18.922 -5.281 -2.158 1 98.69 127 VAL B O 1
ATOM 2681 N N . LEU B 1 128 ? -20.016 -7.266 -2.143 1 98.56 128 LEU B N 1
ATOM 2682 C CA . LEU B 1 128 ? -19.406 -7.762 -3.371 1 98.56 128 LEU B CA 1
ATOM 2683 C C . LEU B 1 128 ? -19.734 -6.844 -4.543 1 98.56 128 LEU B C 1
ATOM 2685 O O . LEU B 1 128 ? -18.859 -6.57 -5.379 1 98.56 128 LEU B O 1
ATOM 2689 N N . ALA B 1 129 ? -20.953 -6.352 -4.586 1 98.5 129 ALA B N 1
ATOM 2690 C CA . ALA B 1 129 ? -21.344 -5.453 -5.668 1 98.5 129 ALA B CA 1
ATOM 2691 C C . ALA B 1 129 ? -20.562 -4.137 -5.598 1 98.5 129 ALA B C 1
ATOM 2693 O O . ALA B 1 129 ? -20.141 -3.602 -6.625 1 98.5 129 ALA B O 1
ATOM 2694 N N . THR B 1 130 ? -20.422 -3.615 -4.418 1 98.75 130 THR B N 1
ATOM 2695 C CA . THR B 1 130 ? -19.656 -2.393 -4.223 1 98.75 130 THR B CA 1
ATOM 2696 C C . THR B 1 130 ? -18.188 -2.605 -4.605 1 98.75 130 THR B C 1
ATOM 2698 O O . THR B 1 130 ? -17.578 -1.759 -5.266 1 98.75 130 THR B O 1
ATOM 2701 N N . ALA B 1 131 ? -17.641 -3.754 -4.188 1 98.69 131 ALA B N 1
ATOM 2702 C CA . ALA B 1 131 ? -16.266 -4.078 -4.512 1 98.69 131 ALA B CA 1
ATOM 2703 C C . ALA B 1 131 ? -16.047 -4.16 -6.02 1 98.69 131 ALA B C 1
ATOM 2705 O O . ALA B 1 131 ? -15.047 -3.68 -6.543 1 98.69 131 ALA B O 1
ATOM 2706 N N . GLN B 1 132 ? -16.984 -4.781 -6.695 1 98.62 132 GLN B N 1
ATOM 2707 C CA . GLN B 1 132 ? -16.922 -4.863 -8.148 1 98.62 132 GLN B CA 1
ATOM 2708 C C . GLN B 1 132 ? -16.938 -3.475 -8.781 1 98.62 132 GLN B C 1
ATOM 2710 O O . GLN B 1 132 ? -16.188 -3.197 -9.719 1 98.62 132 GLN B O 1
ATOM 2715 N N . TRP B 1 133 ? -17.812 -2.658 -8.289 1 98.56 133 TRP B N 1
ATOM 2716 C CA . TRP B 1 133 ? -17.938 -1.284 -8.758 1 98.56 133 TRP B CA 1
ATOM 2717 C C . TRP B 1 133 ? -16.641 -0.512 -8.547 1 98.56 133 TRP B C 1
ATOM 2719 O O . TRP B 1 133 ? -16.156 0.164 -9.453 1 98.56 133 TRP B O 1
ATOM 2729 N N . GLU B 1 134 ? -16.078 -0.603 -7.406 1 98.31 134 GLU B N 1
ATOM 2730 C CA . GLU B 1 134 ? -14.812 0.068 -7.09 1 98.31 134 GLU B CA 1
ATOM 2731 C C . GLU B 1 134 ? -13.68 -0.446 -7.969 1 98.31 134 GLU B C 1
ATOM 2733 O O . GLU B 1 134 ? -12.852 0.335 -8.438 1 98.31 134 GLU B O 1
ATOM 2738 N N . PHE B 1 135 ? -13.625 -1.784 -8.125 1 98.75 135 PHE B N 1
ATOM 2739 C CA . PHE B 1 135 ? -12.586 -2.361 -8.969 1 98.75 135 PHE B CA 1
ATOM 2740 C C . PHE B 1 135 ? -12.656 -1.798 -10.383 1 98.75 135 PHE B C 1
ATOM 2742 O O . PHE B 1 135 ? -11.641 -1.409 -10.953 1 98.75 135 PHE B O 1
ATOM 2749 N N . ALA B 1 136 ? -13.859 -1.747 -10.906 1 98.5 136 ALA B N 1
ATOM 2750 C CA . ALA B 1 136 ? -14.055 -1.251 -12.266 1 98.5 136 ALA B CA 1
ATOM 2751 C C . ALA B 1 136 ? -13.547 0.182 -12.406 1 98.5 136 ALA B C 1
ATOM 2753 O O . ALA B 1 136 ? -12.922 0.53 -13.414 1 98.5 136 ALA B O 1
ATOM 2754 N N . LYS B 1 137 ? -13.773 0.992 -11.422 1 97.31 137 LYS B N 1
ATOM 2755 C CA . LYS B 1 137 ? -13.32 2.379 -11.438 1 97.31 137 LYS B CA 1
ATOM 2756 C C . LYS B 1 137 ? -11.797 2.455 -11.398 1 97.31 137 LYS B C 1
ATOM 2758 O O . LYS B 1 137 ? -11.188 3.211 -12.164 1 97.31 137 LYS B O 1
ATOM 2763 N N . ALA B 1 138 ? -11.188 1.692 -10.531 1 98.12 138 ALA B N 1
ATOM 2764 C CA . ALA B 1 138 ? -9.727 1.677 -10.422 1 98.12 138 ALA B CA 1
ATOM 2765 C C . ALA B 1 138 ? -9.086 1.149 -11.703 1 98.12 138 ALA B C 1
ATOM 2767 O O . ALA B 1 138 ? -8.047 1.649 -12.133 1 98.12 138 ALA B O 1
ATOM 2768 N N . LEU B 1 139 ? -9.719 0.125 -12.281 1 98.69 139 LEU B N 1
ATOM 2769 C CA . LEU B 1 139 ? -9.195 -0.481 -13.5 1 98.69 139 LEU B CA 1
ATOM 2770 C C . LEU B 1 139 ? -9.203 0.52 -14.648 1 98.69 139 LEU B C 1
ATOM 2772 O O . LEU B 1 139 ? -8.289 0.524 -15.484 1 98.69 139 LEU B O 1
ATOM 2776 N N . LYS B 1 140 ? -10.195 1.338 -14.695 1 97.75 140 LYS B N 1
ATOM 2777 C CA . LYS B 1 140 ? -10.258 2.354 -15.742 1 97.75 140 LYS B CA 1
ATOM 2778 C C . LYS B 1 140 ? -9.047 3.283 -15.68 1 97.75 140 LYS B C 1
ATOM 2780 O O . LYS B 1 140 ? -8.492 3.662 -16.719 1 97.75 140 LYS B O 1
ATOM 2785 N N . GLU B 1 141 ? -8.648 3.613 -14.484 1 96.44 141 GLU B N 1
ATOM 2786 C CA . GLU B 1 141 ? -7.461 4.445 -14.312 1 96.44 141 GLU B CA 1
ATOM 2787 C C . GLU B 1 141 ? -6.203 3.727 -14.797 1 96.44 141 GLU B C 1
ATOM 2789 O O . GLU B 1 141 ? -5.336 4.34 -15.422 1 96.44 141 GLU B O 1
ATOM 2794 N N . VAL B 1 142 ? -6.137 2.463 -14.508 1 98.31 142 VAL B N 1
ATOM 2795 C CA . VAL B 1 142 ? -5 1.655 -14.938 1 98.31 142 VAL B CA 1
ATOM 2796 C C . VAL B 1 142 ? -4.973 1.569 -16.469 1 98.31 142 VAL B C 1
ATOM 2798 O O . VAL B 1 142 ? -3.939 1.822 -17.094 1 98.31 142 VAL B O 1
ATOM 2801 N N . GLU B 1 143 ? -6.098 1.264 -17.062 1 97.94 143 GLU B N 1
ATOM 2802 C CA . GLU B 1 143 ? -6.203 1.052 -18.5 1 97.94 143 GLU B CA 1
ATOM 2803 C C . GLU B 1 143 ? -5.859 2.324 -19.266 1 97.94 143 GLU B C 1
ATOM 2805 O O . GLU B 1 143 ? -5.316 2.258 -20.375 1 97.94 143 GLU B O 1
ATOM 2810 N N . ALA B 1 144 ? -6.078 3.461 -18.656 1 96.62 144 ALA B N 1
ATOM 2811 C CA . ALA B 1 144 ? -5.781 4.746 -19.297 1 96.62 144 ALA B CA 1
ATOM 2812 C C . ALA B 1 144 ? -4.281 5.016 -19.312 1 96.62 144 ALA B C 1
ATOM 2814 O O . ALA B 1 144 ? -3.811 5.898 -20.031 1 96.62 144 ALA B O 1
ATOM 2815 N N . ARG B 1 145 ? -3.537 4.223 -18.531 1 96.44 145 ARG B N 1
ATOM 2816 C CA . ARG B 1 145 ? -2.146 4.617 -18.328 1 96.44 145 ARG B CA 1
ATOM 2817 C C . ARG B 1 145 ? -1.194 3.525 -18.812 1 96.44 145 ARG B C 1
ATOM 2819 O O . ARG B 1 145 ? -0.003 3.777 -19 1 96.44 145 ARG B O 1
ATOM 2826 N N . ILE B 1 146 ? -1.646 2.258 -18.938 1 97.56 146 ILE B N 1
ATOM 2827 C CA . ILE B 1 146 ? -0.729 1.181 -19.297 1 97.56 146 ILE B CA 1
ATOM 2828 C C . ILE B 1 146 ? -0.349 1.296 -20.766 1 97.56 146 ILE B C 1
ATOM 2830 O O . ILE B 1 146 ? -1.173 1.686 -21.594 1 97.56 146 ILE B O 1
ATOM 2834 N N . PRO B 1 147 ? 0.936 1.013 -21.078 1 96.44 147 PRO B N 1
ATOM 2835 C CA . PRO B 1 147 ? 1.412 1.139 -22.453 1 96.44 147 PRO B CA 1
ATOM 2836 C C . PRO B 1 147 ? 0.96 -0.018 -23.344 1 96.44 147 PRO B C 1
ATOM 2838 O O . PRO B 1 147 ? 0.76 -1.134 -22.859 1 96.44 147 PRO B O 1
ATOM 2841 N N . GLU B 1 148 ? 0.871 0.296 -24.609 1 94.06 148 GLU B N 1
ATOM 2842 C CA . GLU B 1 148 ? 0.527 -0.741 -25.578 1 94.06 148 GLU B CA 1
ATOM 2843 C C . GLU B 1 148 ? 1.668 -1.74 -25.734 1 94.06 148 GLU B C 1
ATOM 2845 O O . GLU B 1 148 ? 1.432 -2.924 -26 1 94.06 148 GLU B O 1
ATOM 2850 N N . GLN B 1 149 ? 2.799 -1.177 -25.672 1 94.44 149 GLN B N 1
ATOM 2851 C CA . GLN B 1 149 ? 3.994 -2.006 -25.766 1 94.44 149 GLN B CA 1
ATOM 2852 C C . GLN B 1 149 ? 4.93 -1.755 -24.578 1 94.44 149 GLN B C 1
ATOM 2854 O O . GLN B 1 149 ? 4.848 -0.712 -23.938 1 94.44 149 GLN B O 1
ATOM 2859 N N . GLY B 1 150 ? 5.719 -2.684 -24.281 1 96.12 150 GLY B N 1
ATOM 2860 C CA . GLY B 1 150 ? 6.672 -2.541 -23.188 1 96.12 150 GLY B CA 1
ATOM 2861 C C . GLY B 1 150 ? 6.035 -2.643 -21.812 1 96.12 150 GLY B C 1
ATOM 2862 O O . GLY B 1 150 ? 5.113 -3.438 -21.609 1 96.12 150 GLY B O 1
ATOM 2863 N N . PHE B 1 151 ? 6.641 -1.938 -20.875 1 98.06 151 PHE B N 1
ATOM 2864 C CA . PHE B 1 151 ? 6.246 -2.059 -19.484 1 98.06 151 PHE B CA 1
ATOM 2865 C C . PHE B 1 151 ? 5.844 -0.702 -18.922 1 98.06 151 PHE B C 1
ATOM 2867 O O . PHE B 1 151 ? 5.82 0.297 -19.641 1 98.06 151 PHE B O 1
ATOM 2874 N N . LEU B 1 152 ? 5.41 -0.644 -17.703 1 98.5 152 LEU B N 1
ATOM 2875 C CA . LEU B 1 152 ? 4.824 0.545 -17.094 1 98.5 152 LEU B CA 1
ATOM 2876 C C . LEU B 1 152 ? 5.773 1.735 -17.203 1 98.5 152 LEU B C 1
ATOM 2878 O O . LEU B 1 152 ? 5.328 2.873 -17.375 1 98.5 152 LEU B O 1
ATOM 2882 N N . LEU B 1 153 ? 7.098 1.466 -17.047 1 97.69 153 LEU B N 1
ATOM 2883 C CA . LEU B 1 153 ? 8.047 2.57 -16.953 1 97.69 153 LEU B CA 1
ATOM 2884 C C . LEU B 1 153 ? 9.07 2.502 -18.078 1 97.69 153 LEU B C 1
ATOM 2886 O O . LEU B 1 153 ? 10.164 3.062 -17.969 1 97.69 153 LEU B O 1
ATOM 2890 N N . GLY B 1 154 ? 8.789 1.755 -19.125 1 95.62 154 GLY B N 1
ATOM 2891 C CA . GLY B 1 154 ? 9.711 1.71 -20.25 1 95.62 154 GLY B CA 1
ATOM 2892 C C . GLY B 1 154 ? 9.891 0.315 -20.812 1 95.62 154 GLY B C 1
ATOM 2893 O O . GLY B 1 154 ? 8.93 -0.444 -20.938 1 95.62 154 GLY B O 1
ATOM 2894 N N . ASP B 1 155 ? 11.141 -0.011 -21.109 1 95.69 155 ASP B N 1
ATOM 2895 C CA . ASP B 1 155 ? 11.383 -1.207 -21.922 1 95.69 155 ASP B CA 1
ATOM 2896 C C . ASP B 1 155 ? 11.789 -2.387 -21.031 1 95.69 155 ASP B C 1
ATOM 2898 O O . ASP B 1 155 ? 11.93 -3.51 -21.516 1 95.69 155 ASP B O 1
ATOM 2902 N N . GLU B 1 156 ? 11.984 -2.15 -19.844 1 96.69 156 GLU B N 1
ATOM 2903 C CA . GLU B 1 156 ? 12.305 -3.221 -18.891 1 96.69 156 GLU B CA 1
ATOM 2904 C C . GLU B 1 156 ? 11.266 -3.305 -17.781 1 96.69 156 GLU B C 1
ATOM 2906 O O . GLU B 1 156 ? 10.75 -2.281 -17.328 1 96.69 156 GLU B O 1
ATOM 2911 N N . PRO B 1 157 ? 10.992 -4.523 -17.312 1 98.38 157 PRO B N 1
ATOM 2912 C CA . PRO B 1 157 ? 9.992 -4.668 -16.25 1 98.38 157 PRO B CA 1
ATOM 2913 C C . PRO B 1 157 ? 10.516 -4.258 -14.883 1 98.38 157 PRO B C 1
ATOM 2915 O O . PRO B 1 157 ? 11.719 -4.387 -14.617 1 98.38 157 PRO B O 1
ATOM 2918 N N . THR B 1 158 ? 9.656 -3.76 -14.094 1 98.75 158 THR B N 1
ATOM 2919 C CA . THR B 1 158 ? 9.945 -3.451 -12.695 1 98.75 158 THR B CA 1
ATOM 2920 C C . THR B 1 158 ? 9.062 -4.277 -11.766 1 98.75 158 THR B C 1
ATOM 2922 O O . THR B 1 158 ? 8.211 -5.039 -12.227 1 98.75 158 THR B O 1
ATOM 2925 N N . VAL B 1 159 ? 9.234 -4.148 -10.5 1 98.88 159 VAL B N 1
ATOM 2926 C CA . VAL B 1 159 ? 8.398 -4.762 -9.469 1 98.88 159 VAL B CA 1
ATOM 2927 C C . VAL B 1 159 ? 6.938 -4.391 -9.695 1 98.88 159 VAL B C 1
ATOM 2929 O O . VAL B 1 159 ? 6.051 -5.238 -9.578 1 98.88 159 VAL B O 1
ATOM 2932 N N . ALA B 1 160 ? 6.695 -3.16 -10.094 1 98.88 160 ALA B N 1
ATOM 2933 C CA . ALA B 1 160 ? 5.328 -2.693 -10.32 1 98.88 160 ALA B CA 1
ATOM 2934 C C . ALA B 1 160 ? 4.652 -3.486 -11.43 1 98.88 160 ALA B C 1
ATOM 2936 O O . ALA B 1 160 ? 3.453 -3.758 -11.367 1 98.88 160 ALA B O 1
ATOM 2937 N N . ASP B 1 161 ? 5.402 -3.834 -12.43 1 98.94 161 ASP B N 1
ATOM 2938 C CA . ASP B 1 161 ? 4.84 -4.613 -13.531 1 98.94 161 ASP B CA 1
ATOM 2939 C C . ASP B 1 161 ? 4.395 -5.992 -13.055 1 98.94 161 ASP B C 1
ATOM 2941 O O . ASP B 1 161 ? 3.328 -6.473 -13.438 1 98.94 161 ASP B O 1
ATOM 2945 N N . ILE B 1 162 ? 5.195 -6.617 -12.234 1 98.88 162 ILE B N 1
ATOM 2946 C CA . ILE B 1 162 ? 4.871 -7.938 -11.703 1 98.88 162 ILE B CA 1
ATOM 2947 C C . ILE B 1 162 ? 3.621 -7.852 -10.828 1 98.88 162 ILE B C 1
ATOM 2949 O O . ILE B 1 162 ? 2.709 -8.672 -10.961 1 98.88 162 ILE B O 1
ATOM 2953 N N . LEU B 1 163 ? 3.568 -6.867 -9.992 1 98.88 163 LEU B N 1
ATOM 2954 C CA . LEU B 1 163 ? 2.42 -6.688 -9.109 1 98.88 163 LEU B CA 1
ATOM 2955 C C . LEU B 1 163 ? 1.147 -6.449 -9.914 1 98.88 163 LEU B C 1
ATOM 2957 O O . LEU B 1 163 ? 0.101 -7.031 -9.617 1 98.88 163 LEU B O 1
ATOM 2961 N N . LEU B 1 164 ? 1.265 -5.598 -10.93 1 98.88 164 LEU B N 1
ATOM 2962 C CA . LEU B 1 164 ? 0.087 -5.281 -11.727 1 98.88 164 LEU B CA 1
ATOM 2963 C C . LEU B 1 164 ? -0.394 -6.512 -12.492 1 98.88 164 LEU B C 1
ATOM 2965 O O . LEU B 1 164 ? -1.582 -6.84 -12.461 1 98.88 164 LEU B O 1
ATOM 2969 N N . ALA B 1 165 ? 0.491 -7.18 -13.125 1 98.81 165 ALA B N 1
ATOM 2970 C CA . ALA B 1 165 ? 0.116 -8.352 -13.922 1 98.81 165 ALA B CA 1
ATOM 2971 C C . ALA B 1 165 ? -0.507 -9.43 -13.039 1 98.81 165 ALA B C 1
ATOM 2973 O O . ALA B 1 165 ? -1.495 -10.062 -13.43 1 98.81 165 ALA B O 1
ATOM 2974 N N . HIS B 1 166 ? 0.097 -9.656 -11.945 1 98.75 166 HIS B N 1
ATOM 2975 C CA . HIS B 1 166 ? -0.457 -10.633 -11.023 1 98.75 166 HIS B CA 1
ATOM 2976 C C . HIS B 1 166 ? -1.854 -10.234 -10.562 1 98.75 166 HIS B C 1
ATOM 2978 O O . HIS B 1 166 ? -2.754 -11.07 -10.492 1 98.75 166 HIS B O 1
ATOM 2984 N N . THR B 1 167 ? -2.057 -8.961 -10.211 1 98.81 167 THR B N 1
ATOM 2985 C CA . THR B 1 167 ? -3.357 -8.461 -9.773 1 98.81 167 THR B CA 1
ATOM 2986 C C . THR B 1 167 ? -4.395 -8.617 -10.883 1 98.81 167 THR B C 1
ATOM 2988 O O . THR B 1 167 ? -5.531 -9.023 -10.625 1 98.81 167 THR B O 1
ATOM 2991 N N . LEU B 1 168 ? -4 -8.305 -12.117 1 98.81 168 LEU B N 1
ATOM 2992 C CA . LEU B 1 168 ? -4.902 -8.484 -13.25 1 98.81 168 LEU B CA 1
ATOM 2993 C C . LEU B 1 168 ? -5.246 -9.953 -13.438 1 98.81 168 LEU B C 1
ATOM 2995 O O . LEU B 1 168 ? -6.359 -10.289 -13.852 1 98.81 168 LEU B O 1
ATOM 2999 N N . SER B 1 169 ? -4.332 -10.828 -13.141 1 98.38 169 SER B N 1
ATOM 3000 C CA . SER B 1 169 ? -4.613 -12.258 -13.211 1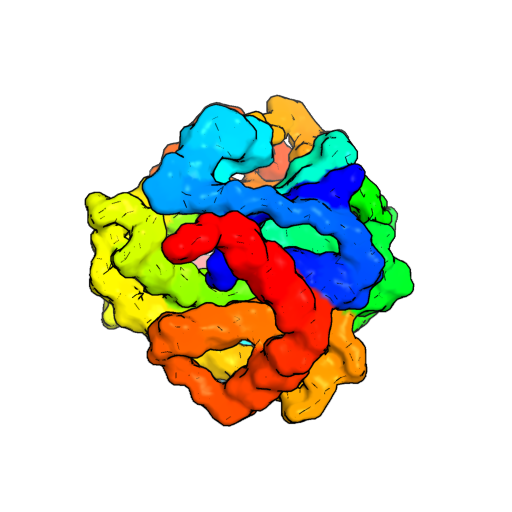 98.38 169 SER B CA 1
ATOM 3001 C C . SER B 1 169 ? -5.637 -12.68 -12.164 1 98.38 169 SER B C 1
ATOM 3003 O O . SER B 1 169 ? -6.488 -13.531 -12.43 1 98.38 169 SER B O 1
ATOM 3005 N N . TRP B 1 170 ? -5.543 -12.094 -10.945 1 97.75 170 TRP B N 1
ATOM 3006 C CA . TRP B 1 170 ? -6.559 -12.32 -9.922 1 97.75 170 TRP B CA 1
ATOM 3007 C C . TRP B 1 170 ? -7.926 -11.852 -10.398 1 97.75 170 TRP B C 1
ATOM 3009 O O . TRP B 1 170 ? -8.938 -12.516 -10.164 1 97.75 170 TRP B O 1
ATOM 3019 N N . ALA B 1 171 ? -7.906 -10.68 -11.016 1 98.56 171 ALA B N 1
ATOM 3020 C CA . ALA B 1 171 ? -9.164 -10.148 -11.539 1 98.56 171 ALA B CA 1
ATOM 3021 C C . ALA B 1 171 ? -9.797 -11.117 -12.531 1 98.56 171 ALA B C 1
ATOM 3023 O O . ALA B 1 171 ? -11.008 -11.367 -12.477 1 98.56 171 ALA B O 1
ATOM 3024 N N . ALA B 1 172 ? -8.992 -11.672 -13.398 1 97.88 172 ALA B N 1
ATOM 3025 C CA . ALA B 1 172 ? -9.477 -12.648 -14.367 1 97.88 172 ALA B CA 1
ATOM 3026 C C . ALA B 1 172 ? -10.016 -13.891 -13.664 1 97.88 172 ALA B C 1
ATOM 3028 O O . ALA B 1 172 ? -11.086 -14.398 -14.016 1 97.88 172 ALA B O 1
ATOM 3029 N N . ALA B 1 173 ? -9.305 -14.367 -12.695 1 96.56 173 ALA B N 1
ATOM 3030 C CA . ALA B 1 173 ? -9.727 -15.547 -11.938 1 96.56 173 ALA B CA 1
ATOM 3031 C C . ALA B 1 173 ? -11.055 -15.289 -11.219 1 96.56 173 ALA B C 1
ATOM 3033 O O . ALA B 1 173 ? -11.852 -16.203 -11.039 1 96.56 173 ALA B O 1
ATOM 3034 N N . PHE B 1 174 ? -11.266 -14.062 -10.781 1 97.38 174 PHE B N 1
ATOM 3035 C CA . PHE B 1 174 ? -12.492 -13.664 -10.109 1 97.38 174 PHE B CA 1
ATOM 3036 C C . PHE B 1 174 ? -13.578 -13.312 -11.125 1 97.38 174 PHE B C 1
ATOM 3038 O O . PHE B 1 174 ? -14.617 -12.758 -10.766 1 97.38 174 PHE B O 1
ATOM 3045 N N . LYS B 1 175 ? -13.266 -13.5 -12.422 1 97.44 175 LYS B N 1
ATOM 3046 C CA . LYS B 1 175 ? -14.195 -13.297 -13.531 1 97.44 175 LYS B CA 1
ATOM 3047 C C . LYS B 1 175 ? -14.609 -11.828 -13.633 1 97.44 175 LYS B C 1
ATOM 3049 O O . LYS B 1 175 ? -15.758 -11.531 -13.953 1 97.44 175 LYS B O 1
ATOM 3054 N N . GLN B 1 176 ? -13.719 -10.953 -13.203 1 98.38 176 GLN B N 1
ATOM 3055 C CA . GLN B 1 176 ? -13.945 -9.531 -13.445 1 98.38 176 GLN B CA 1
ATOM 3056 C C . GLN B 1 176 ? -13.609 -9.156 -14.883 1 98.38 176 GLN B C 1
ATOM 3058 O O . GLN B 1 176 ? -12.633 -9.641 -15.445 1 98.38 176 GLN B O 1
ATOM 3063 N N . PRO B 1 177 ? -14.414 -8.312 -15.492 1 97.62 177 PRO B N 1
ATOM 3064 C CA . PRO B 1 177 ? -14.133 -7.922 -16.875 1 97.62 177 PRO B CA 1
ATOM 3065 C C . PRO B 1 177 ? -12.836 -7.129 -17 1 97.62 177 PRO B C 1
ATOM 3067 O O . PRO B 1 177 ? -12.578 -6.223 -16.203 1 97.62 177 PRO B O 1
ATOM 3070 N N . LEU B 1 178 ? -12.008 -7.504 -17.906 1 97.88 178 LEU B N 1
ATOM 3071 C CA . LEU B 1 178 ? -10.805 -6.777 -18.297 1 97.88 178 LEU B CA 1
ATOM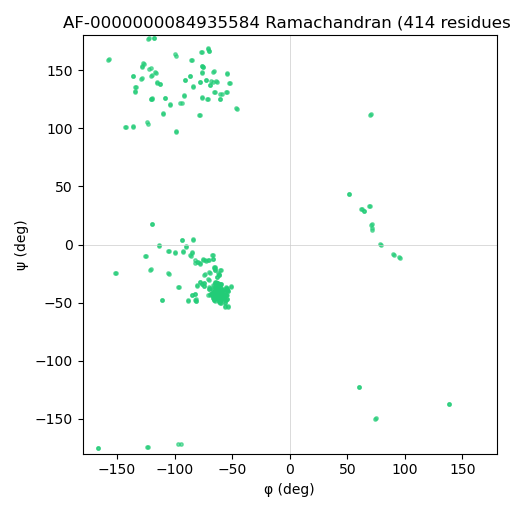 3072 C C . LEU B 1 178 ? -10.898 -6.293 -19.734 1 97.88 178 LEU B C 1
ATOM 3074 O O . LEU B 1 178 ? -11.422 -7.004 -20.594 1 97.88 178 LEU B O 1
ATOM 3078 N N . SER B 1 179 ? -10.477 -5.129 -20.031 1 97.5 179 SER B N 1
ATOM 3079 C CA . SER B 1 179 ? -10.406 -4.648 -21.406 1 97.5 179 SER B CA 1
ATOM 3080 C C . SER B 1 179 ? -9.32 -5.367 -22.188 1 97.5 179 SER B C 1
ATOM 3082 O O . SER B 1 179 ? -8.43 -5.996 -21.609 1 97.5 179 SER B O 1
ATOM 3084 N N . PRO B 1 180 ? -9.367 -5.211 -23.5 1 97.38 180 PRO B N 1
ATOM 3085 C CA . PRO B 1 180 ? -8.305 -5.809 -24.328 1 97.38 180 PRO B CA 1
ATOM 3086 C C . PRO B 1 180 ? -6.918 -5.266 -23.984 1 97.38 180 PRO B C 1
ATOM 3088 O O . PRO B 1 180 ? -5.938 -6.012 -24 1 97.38 180 PRO B O 1
ATOM 3091 N N . VAL B 1 181 ? -6.863 -4.035 -23.625 1 97.5 181 VAL B N 1
ATOM 3092 C CA . VAL B 1 181 ? -5.566 -3.43 -23.344 1 97.5 181 VAL B CA 1
ATOM 3093 C C . VAL B 1 181 ? -5.004 -4.004 -22.047 1 97.5 181 VAL B C 1
ATOM 3095 O O . VAL B 1 181 ? -3.816 -4.328 -21.969 1 97.5 181 VAL B O 1
ATOM 3098 N N . ALA B 1 182 ? -5.855 -4.125 -21.047 1 98.25 182 ALA B N 1
ATOM 3099 C CA . ALA B 1 182 ? -5.426 -4.707 -19.781 1 98.25 182 ALA B CA 1
ATOM 3100 C C . ALA B 1 182 ? -5.039 -6.172 -19.953 1 98.25 182 ALA B C 1
ATOM 3102 O O . ALA B 1 182 ? -4.043 -6.629 -19.375 1 98.25 182 ALA B O 1
ATOM 3103 N N . ASP B 1 183 ? -5.82 -6.863 -20.734 1 97.75 183 ASP B N 1
ATOM 3104 C CA . ASP B 1 183 ? -5.547 -8.273 -20.984 1 97.75 183 ASP B CA 1
ATOM 3105 C C . ASP B 1 183 ? -4.234 -8.453 -21.734 1 97.75 183 ASP B C 1
ATOM 3107 O O . ASP B 1 183 ? -3.467 -9.375 -21.453 1 97.75 183 ASP B O 1
ATOM 3111 N N . ALA B 1 184 ? -4.004 -7.637 -22.703 1 97.88 184 ALA B N 1
ATOM 3112 C CA . ALA B 1 184 ? -2.764 -7.703 -23.484 1 97.88 184 ALA B CA 1
ATOM 3113 C C . ALA B 1 184 ? -1.554 -7.426 -22.594 1 97.88 184 ALA B C 1
ATOM 3115 O O . ALA B 1 184 ? -0.53 -8.102 -22.688 1 97.88 184 ALA B O 1
ATOM 3116 N N . PHE B 1 185 ? -1.643 -6.441 -21.734 1 98.56 185 PHE B N 1
ATOM 3117 C CA . PHE B 1 185 ? -0.575 -6.121 -20.797 1 98.56 185 PHE B CA 1
ATOM 3118 C C . PHE B 1 185 ? -0.288 -7.301 -19.875 1 98.56 185 PHE B C 1
ATOM 3120 O O . PHE B 1 185 ? 0.866 -7.707 -19.719 1 98.56 185 PHE B O 1
ATOM 3127 N N . ARG B 1 186 ? -1.387 -7.824 -19.281 1 98.25 186 ARG B N 1
ATOM 3128 C CA . ARG B 1 186 ? -1.287 -8.984 -18.406 1 98.25 186 ARG B CA 1
ATOM 3129 C C . ARG B 1 186 ? -0.597 -10.148 -19.109 1 98.25 186 ARG B C 1
ATOM 3131 O O . ARG B 1 186 ? 0.323 -10.758 -18.562 1 98.25 186 ARG B O 1
ATOM 3138 N N . ALA B 1 187 ? -0.966 -10.461 -20.312 1 97.31 187 ALA B N 1
ATOM 3139 C CA . ALA B 1 187 ? -0.452 -11.594 -21.078 1 97.31 187 ALA B CA 1
ATOM 3140 C C . ALA B 1 187 ? 1.033 -11.422 -21.375 1 97.31 187 ALA B C 1
ATOM 3142 O O . ALA B 1 187 ? 1.806 -12.383 -21.297 1 97.31 187 ALA B O 1
ATOM 3143 N N . ARG B 1 188 ? 1.412 -10.219 -21.734 1 96.44 188 ARG B N 1
ATOM 3144 C CA . ARG B 1 188 ? 2.814 -9.93 -22.016 1 96.44 188 ARG B CA 1
ATOM 3145 C C . ARG B 1 188 ? 3.701 -10.297 -20.828 1 96.44 188 ARG B C 1
ATOM 3147 O O . ARG B 1 188 ? 4.797 -10.828 -21.016 1 96.44 188 ARG B O 1
ATOM 3154 N N . LEU B 1 189 ? 3.238 -10.023 -19.703 1 97.94 189 LEU B N 1
ATOM 3155 C CA . LEU B 1 189 ? 4.035 -10.281 -18.516 1 97.94 189 LEU B CA 1
ATOM 3156 C C . LEU B 1 189 ? 3.924 -11.742 -18.094 1 97.94 189 LEU B C 1
ATOM 3158 O O . LEU B 1 189 ? 4.926 -12.375 -17.75 1 97.94 189 LEU B O 1
ATOM 3162 N N . THR B 1 190 ? 2.705 -12.289 -18.141 1 97.06 190 THR B N 1
ATOM 3163 C CA . THR B 1 190 ? 2.494 -13.625 -17.609 1 97.06 190 THR B CA 1
ATOM 3164 C C . THR B 1 190 ? 3.104 -14.68 -18.531 1 97.06 190 THR B C 1
ATOM 3166 O O . THR B 1 190 ? 3.273 -15.836 -18.141 1 97.06 190 THR B O 1
ATOM 3169 N N . ASP B 1 191 ? 3.453 -14.312 -19.734 1 96.62 191 ASP B N 1
ATOM 3170 C CA . ASP B 1 191 ? 4.059 -15.227 -20.688 1 96.62 191 ASP B CA 1
ATOM 3171 C C . ASP B 1 191 ? 5.57 -15.328 -20.484 1 96.62 191 ASP B C 1
ATOM 3173 O O . ASP B 1 191 ? 6.238 -16.141 -21.109 1 96.62 191 ASP B O 1
ATOM 3177 N N . ARG B 1 192 ? 6.098 -14.523 -19.641 1 97.38 192 ARG B N 1
ATOM 3178 C CA . ARG B 1 192 ? 7.535 -14.57 -19.375 1 97.38 192 ARG B CA 1
ATOM 3179 C C . ARG B 1 192 ? 7.938 -15.906 -18.766 1 97.38 192 ARG B C 1
ATOM 3181 O O . ARG B 1 192 ? 7.273 -16.391 -17.844 1 97.38 192 ARG B O 1
ATOM 3188 N N . PRO B 1 193 ? 9.078 -16.469 -19.172 1 98.25 193 PRO B N 1
ATOM 3189 C CA . PRO B 1 193 ? 9.477 -17.812 -18.734 1 98.25 193 PRO B CA 1
ATOM 3190 C C . PRO B 1 193 ? 9.695 -17.906 -17.234 1 98.25 193 PRO B C 1
ATOM 3192 O O . PRO B 1 193 ? 9.453 -18.953 -16.625 1 98.25 193 PRO B O 1
ATOM 3195 N N . ALA B 1 194 ? 10.156 -16.875 -16.625 1 98.62 194 ALA B N 1
ATOM 3196 C CA . ALA B 1 194 ? 10.414 -16.875 -15.188 1 98.62 194 ALA B CA 1
ATOM 3197 C C . ALA B 1 194 ? 9.141 -17.188 -14.398 1 98.62 194 ALA B C 1
ATOM 3199 O O . ALA B 1 194 ? 9.188 -17.891 -13.391 1 98.62 194 ALA B O 1
ATOM 3200 N N . ARG B 1 195 ? 8.047 -16.656 -14.844 1 98.31 195 ARG B N 1
ATOM 3201 C CA . ARG B 1 195 ? 6.789 -16.922 -14.156 1 98.31 195 ARG B CA 1
ATOM 3202 C C . ARG B 1 195 ? 6.426 -18.406 -14.234 1 98.31 195 ARG B C 1
ATOM 3204 O O . ARG B 1 195 ? 5.949 -18.984 -13.25 1 98.31 195 ARG B O 1
ATOM 3211 N N . ALA B 1 196 ? 6.57 -18.984 -15.383 1 97.94 196 ALA B N 1
ATOM 3212 C CA . ALA B 1 196 ? 6.277 -20.406 -15.57 1 97.94 196 ALA B CA 1
ATOM 3213 C C . ALA B 1 196 ? 7.145 -21.266 -14.648 1 97.94 196 ALA B C 1
ATOM 3215 O O . ALA B 1 196 ? 6.652 -22.219 -14.039 1 97.94 196 ALA B O 1
ATOM 3216 N N . ARG B 1 197 ? 8.43 -20.922 -14.57 1 98.44 197 ARG B N 1
ATOM 3217 C CA . ARG B 1 197 ? 9.328 -21.641 -13.68 1 98.44 197 ARG B CA 1
ATOM 3218 C C . ARG B 1 197 ? 8.883 -21.531 -12.227 1 98.44 197 ARG B C 1
ATOM 3220 O O . ARG B 1 197 ? 8.914 -22.5 -11.477 1 98.44 197 ARG B O 1
ATOM 3227 N N . ALA B 1 198 ? 8.469 -20.312 -11.844 1 98.56 198 ALA B N 1
ATOM 3228 C CA . ALA B 1 198 ? 7.988 -20.078 -10.484 1 98.56 198 ALA B CA 1
ATOM 3229 C C . ALA B 1 198 ? 6.766 -20.922 -10.18 1 98.56 198 ALA B C 1
ATOM 3231 O O . ALA B 1 198 ? 6.707 -21.594 -9.141 1 98.56 198 ALA B O 1
ATOM 3232 N N . LEU B 1 199 ? 5.785 -20.891 -11.102 1 97.31 199 LEU B N 1
ATOM 3233 C CA . LEU B 1 199 ? 4.543 -21.625 -10.922 1 97.31 199 LEU B CA 1
ATOM 3234 C C . LEU B 1 199 ? 4.812 -23.125 -10.836 1 97.31 199 LEU B C 1
ATOM 3236 O O . LEU B 1 199 ? 4.188 -23.828 -10.047 1 97.31 199 LEU B O 1
ATOM 3240 N N . GLU B 1 200 ? 5.699 -23.562 -11.664 1 97.5 200 GLU B N 1
ATOM 3241 C CA . GLU B 1 200 ? 6.062 -24.984 -11.648 1 97.5 200 GLU B CA 1
ATOM 3242 C C . GLU B 1 200 ? 6.637 -25.375 -10.289 1 97.5 200 GLU B C 1
ATOM 3244 O O . GLU B 1 200 ? 6.254 -26.406 -9.727 1 97.5 200 GLU B O 1
ATOM 3249 N N . LYS B 1 201 ? 7.551 -24.594 -9.789 1 97.81 201 LYS B N 1
ATOM 3250 C CA . LYS B 1 201 ? 8.164 -24.875 -8.492 1 97.81 201 LYS B CA 1
ATOM 3251 C C . LYS B 1 201 ? 7.125 -24.844 -7.375 1 97.81 201 LYS B C 1
ATOM 3253 O O . LYS B 1 201 ? 7.109 -25.719 -6.512 1 97.81 201 LYS B O 1
ATOM 3258 N N . GLU B 1 202 ? 6.234 -23.828 -7.352 1 97.81 202 GLU B N 1
ATOM 3259 C CA . GLU B 1 202 ? 5.191 -23.75 -6.328 1 97.81 202 GLU B CA 1
ATOM 3260 C C . GLU B 1 202 ? 4.25 -24.953 -6.41 1 97.81 202 GLU B C 1
ATOM 3262 O O . GLU B 1 202 ? 3.92 -25.547 -5.391 1 97.81 202 GLU B O 1
ATOM 3267 N N . SER B 1 203 ? 3.854 -25.312 -7.648 1 96.62 203 SER B N 1
ATOM 3268 C CA . SER B 1 203 ? 2.869 -26.375 -7.848 1 96.62 203 SER B CA 1
ATOM 3269 C C . SER B 1 203 ? 3.449 -27.734 -7.496 1 96.62 203 SER B C 1
ATOM 3271 O O . SER B 1 203 ? 2.723 -28.641 -7.059 1 96.62 203 SER B O 1
ATOM 3273 N N . ALA B 1 204 ? 4.75 -27.859 -7.695 1 96.56 204 ALA B N 1
ATOM 3274 C CA . ALA B 1 204 ? 5.422 -29.125 -7.391 1 96.56 204 ALA B CA 1
ATOM 3275 C C . ALA B 1 204 ? 5.375 -29.422 -5.898 1 96.56 204 ALA B C 1
ATOM 3277 O O . ALA B 1 204 ? 5.566 -30.562 -5.48 1 96.56 204 ALA B O 1
ATOM 3278 N N . ALA B 1 205 ? 5.125 -28.359 -5.09 1 94.75 205 ALA B N 1
ATOM 3279 C CA . ALA B 1 205 ? 5.105 -28.531 -3.639 1 94.75 205 ALA B CA 1
ATOM 3280 C C . ALA B 1 205 ? 3.756 -29.062 -3.166 1 94.75 205 ALA B C 1
ATOM 3282 O O . ALA B 1 205 ? 3.621 -29.5 -2.021 1 94.75 205 ALA B O 1
ATOM 3283 N N . LEU B 1 206 ? 2.744 -28.984 -4.023 1 93.38 206 LEU B N 1
ATOM 3284 C CA . LEU B 1 206 ? 1.423 -29.484 -3.664 1 93.38 206 LEU B CA 1
ATOM 3285 C C . LEU B 1 206 ? 1.438 -31 -3.51 1 93.38 206 LEU B C 1
ATOM 3287 O O . LEU B 1 206 ? 2.139 -31.703 -4.25 1 93.38 206 LEU B O 1
ATOM 3291 N N . PRO B 1 207 ? 0.734 -31.375 -2.533 1 87.31 207 PRO B N 1
ATOM 3292 C CA . PRO B 1 207 ? 0.669 -32.844 -2.412 1 87.31 207 PRO B CA 1
ATOM 3293 C C . PRO B 1 207 ? 0.087 -33.5 -3.654 1 87.31 207 PRO B C 1
ATOM 3295 O O . PRO B 1 207 ? -0.729 -32.906 -4.359 1 87.31 207 PRO B O 1
ATOM 3298 N N . ALA B 1 208 ? 0.842 -34.531 -4.156 1 77.06 208 ALA B N 1
ATOM 3299 C CA . ALA B 1 208 ? 0.336 -35.344 -5.27 1 77.06 208 ALA B CA 1
ATOM 3300 C C . ALA B 1 208 ? -1.111 -35.75 -5.027 1 77.06 208 ALA B C 1
ATOM 3302 O O . ALA B 1 208 ? -1.507 -36 -3.887 1 77.06 208 ALA B O 1
ATOM 3303 N N . ASP B 1 209 ? -2.09 -35.25 -5.977 1 59.97 209 ASP B N 1
ATOM 3304 C CA . ASP B 1 209 ? -3.439 -35.812 -5.855 1 59.97 209 ASP B CA 1
ATOM 3305 C C . ASP B 1 209 ? -3.408 -37.312 -5.559 1 59.97 209 ASP B C 1
ATOM 3307 O O . ASP B 1 209 ? -2.516 -38 -6.027 1 59.97 209 ASP B O 1
#

Solvent-accessible surface area (backbone atoms only — not comparable to full-atom values): 22304 Å² total; per-residue (Å²): 110,39,35,38,33,23,44,69,90,41,62,25,45,57,44,41,22,48,37,43,67,67,67,54,80,69,43,79,42,73,46,47,64,92,76,42,37,35,71,31,70,74,42,28,73,73,32,77,84,37,62,66,26,35,37,36,47,77,92,44,72,43,44,47,57,72,18,46,45,48,37,48,31,57,61,66,30,82,71,42,42,48,59,61,82,60,36,71,61,28,36,51,44,36,27,46,43,44,41,39,54,56,47,40,37,40,27,52,47,50,39,44,34,40,70,67,69,42,57,75,91,56,40,44,70,76,48,42,62,36,23,52,52,50,25,52,56,38,46,51,58,47,58,73,66,58,50,95,61,74,31,84,85,40,85,56,65,34,57,46,46,49,53,45,28,53,46,51,50,51,37,50,75,69,68,46,93,68,54,71,69,49,48,50,50,27,47,63,56,64,66,36,65,33,40,53,54,27,50,49,57,44,52,66,62,46,77,79,130,109,39,37,41,32,22,43,72,92,42,62,26,46,59,45,41,22,48,37,43,67,66,68,54,79,69,42,81,41,74,46,47,64,93,77,44,36,37,71,31,71,74,42,29,72,73,33,75,82,38,62,66,26,36,37,36,46,76,92,45,70,41,44,46,58,70,18,46,42,50,38,50,31,57,61,67,30,82,71,41,41,47,60,62,83,60,38,73,62,28,38,50,43,36,26,46,43,44,40,40,54,56,47,40,39,38,26,53,48,51,39,44,34,40,71,67,68,43,58,77,92,55,40,44,71,76,48,41,62,38,22,52,53,49,26,53,56,36,44,52,59,48,57,74,65,56,49,94,62,72,30,84,87,39,86,57,62,33,56,46,46,48,52,46,29,52,46,51,49,51,36,49,74,69,67,44,92,68,53,72,66,50,47,51,49,26,48,64,55,66,65,35,66,34,41,54,54,26,51,50,58,44,52,67,62,48,76,80,129

Secondary structure (DSSP, 8-state):
-EEEEE-TTSTHHHHHHHHHHHT--EEEEE--TTTTGGGSHHHHTT-TT--S-EEEETTEEEE-HHHHHHHHHHHHSTTSBSPPTTSHHHHHHHHHHHHIIIIIHHHHHHHHIIIIIS-GGG--TTHHHHHHHHHHHHHHHHHTTS-SSSBTTBSS-BHHHHHHHHHHHHHHHTT----HHHHHHHHHHHTSHHHHHHHHHHHHTSPP-/-EEEEE-TTSTHHHHHHHHHHHT--EEEEE--TTTTGGGSHHHHTT-TT--S-EEEETTEEEE-HHHHHHHHHHHH-TTSBSPPTTSHHHHHHHHHHHHIIIIIHHHHHHHHIIIIIS-GGG--TTHHHHHHHHHHHHHHHHHTTS-SSSBTTBSS-BHHHHHHHHHHHHHHHTT----HHHHHHHHHHHTSHHHHHHHHHHHHTSPP-

Sequence (418 aa):
MITLYGFPKSRSLRISWLLEELGLPWQYHLVNFTQREHRSPEYLAINPAGKIPALTNGDLTLTESGAIALYLAKRYGKGRFLPVAGSDEDALHDFWLCYILTELEQPLWTMGKHKFALPPSQRVEAVLATAQWEFAKALKEVEARIPEQGFLLGDEPTVADILLAHTLSWAAAFKQPLSPVADAFRARLTDRPARARALEKESAALPADMITLYGFPKSRSLRISWLLEELGLPWQYHLVNFTQREHRSPEYLAINPAGKIPALTNGDLTLTESGAIALYLAKRYGKGRFLPVAGSDEDALHDFWLCYILTELEQPLWTMGKHKFALPPSQRVEAVLATAQWEFAKALKEVEARIPEQGFLLGDEPTVADILLAHTLSWAAAFKQPLSPVADAFRARLTDRPARARALEKESAALPAD

Nearest PDB structures (foldseek):
  4gf0-assembly1_A  TM=8.016E-01  e=2.854E-12  Sulfitobacter sp. NAS-14.1
  5a5k-assembly4_N  TM=8.044E-01  e=4.315E-11  Arabidopsis thaliana
  5a4w-assembly1_F  TM=7.875E-01  e=1.180E-10  Arabidopsis thaliana
  7day-assembly1_A  TM=8.035E-01  e=1.372E-10  Drosophila melanogaster
  6keq-assembly1_BA  TM=8.018E-01  e=3.068E-10  Drosophila melanogaster

Radius of gyration: 20.62 Å; Cα contacts (8 Å, |Δi|>4): 683; chains: 2; bounding box: 48×67×51 Å

Foldseek 3Di:
DKEKEDAFLPLSLLLLLLCLVLVHDYHYDYQDVVVPSLVDPVNCVLPVVSDDIWMDDVVDIDDDSLVSQVVCCVVRVVCAQAHDPPDPLNVVLVVLSCLLVPQQQVLLVLLVCQPPVPPVVPHDPVCNVVSLVSNVVSLVVVLVQADQDDGNRDNHHHSSLSSLLSSVVSCVVVVRDDDPSSVSSNCVVCVDVSSVVSSVSNVVNDPDD/DKEKEDAFLPLSLLLLLLCLVLVHDYHYDYQDVVVPSLVDPVNCVLPVVSDDIWMDDVVDIDDDSLVSQVVCCVVRVVCAQAHDPPDPLNVVLVVLSCLLVPQQQVLLVLLVCQPPVPPVVPHDPVCNVVSLVSNVVSLVVVLVQADQDDGNRDNHHHSSLSSLLSSVVSCVVVVRDDDPSSVSSSCVVCVDVSSVVSSVNNVVNDPDD

InterPro domains:
  IPR004045 Glutathione S-transferase, N-terminal [PF02798] (2-73)
  IPR004045 Glutathione S-transferase, N-terminal [PS50404] (1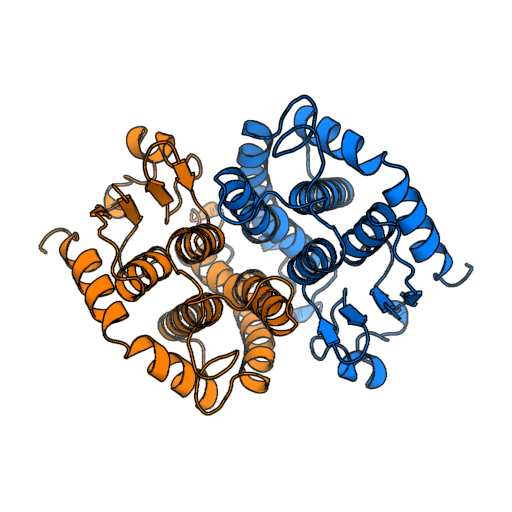-80)
  IPR004046 Glutathione S-transferase, C-terminal [PF00043] (110-187)
  IPR010987 Glutathione S-transferase, C-terminal-like [PS50405] (86-209)
  IPR036249 Thioredoxin-like superfamily [SSF52833] (1-83)
  IPR036282 Glutathione S-transferase, C-terminal domain superfamily [SSF47616] (78-201)
  IPR040079 Glutathione transferase family [SFLDS00019] (1-204)

pLDDT: mean 97.06, std 3.51, range [59.94, 98.94]